Protein AF-A0A077ZIH0-F1 (afdb_monomer_lite)

Radius of gyration: 33.51 Å; chains: 1; bounding box: 93×61×84 Å

pLDDT: mean 81.18, std 13.49, range [38.31, 98.38]

Organism: Trichuris trichiura (NCBI:txid36087)

Foldseek 3Di:
DAAPVLVVVLPLLLQLLLQLLVQLLVVQLVVLVVVDPNLLSLLLSLLLLHDPLLLVLSLVVLVVCVVVVHDSPDDDSVLSSCLSLVLLLVLLVVLLVVLLVLLLVLLQVLLVCVVVVVDDQPVVVVCLQPPPPAAAPDPPVLSDLVNLVVVLVVLLVVLVVVCVVVVVLFPSVNSSVVVVNVCCVNSNAGRVSNVVRVCNVVVQVVVVVVSNVSVVVDDVVSCVVCVVSSVVSSVSSLVSLLVSQQVSSVVSPHDSSLSSSLSSLSSDAPPSLVVSNLVSLVVNDPDPSSSSSSCVVRSSSSNVSNVSSNRSSSNLSVVQQQKKKKFWDAKDFLLVQKDWPPDDDPDLETEIETDIDIDRGHPVVVVVLVVDPQIDIDGDDDVPPVVPVQVVLLQQLLQVQLLQLLLCVLCVVVVNNVQKDFQAKAWSDFDCVQDPPVVDDHGWGFQDKQPHGHDQCVQVCVVVSLQPAWIWTFTQDPNDTDIDTRGHTDGDDDGTHIHTDIDGPIDMGGHPVPDTGQFCNLSNSVSSNCRVNVDDLQNSFYEYETFHADNVQFTHADPSLLNRLVNCQVVVGQEYEFEDDPDDDPPPDGSQVVSVVSCVVVVGNRHRDYGGGSVSVSVVSNVVD

Sequence (625 aa):
MMSFKDLKLQWKTFVVGSLTVVLMTVILIFIGELIFDRNIAVAGTASITGGTLSILMVQEKVNEIQNAGGDLGILSSYLLAVFPLLILNLKNLVGFLFTANILKKEALRVKKQYRDGELTFFEQEVAENTTEAKESILPDFLRTPYGTLFLLGLTMYVSRFLSQLTNGTVNAFVIALLLGIILRHFRILKPNALSSTDSFGLLMISIMVIAFGPLADIVPADLLHLIGPIAFYLAAGLGIIFIASFLIGKKVGYSGSLSIAVGMTTLFGFPGTMVLTKEAAAAVGETEEEIAVIEQNILPIMVTAGFSTITITSVITGGIPDLYITKPGPVADAMEMVSVADHTSKSDSEILVTTVKREQGTVFKLIRALIHPYQNLTKESQNYEAVKQDSRDVQRAFMANSKQTAVMEAHRLAEKEKELDFVGVRVMNINRDVQNLNSLRINDVILSINGEAVTPSALALLPQKLRAARTELVVAREGNKQELSIPRITRSGYLLNGVLAVTANESISINSKGFGGPSAGAMLTLSVYQQITGQDLLNGRTVAGTGTIETNGSVGLVGGIPQKVYAAHNSQADIFFAPYLGNEEGTFSTNYFEARKVAEDIQTEMKIVPVGDMADIIEYLELNG

InterPro domains:
  IPR008269 Peptidase S16, Lon proteolytic domain [PF05362] (517-620)
  IPR014721 Small ribosomal subunit protein uS5 domain 2-type fold, subgroup [G3DSA:3.30.230.10] (494-624)
  IPR020568 Ribosomal protein uS5 domain 2-type superfamily [SSF54211] (505-621)
  IPR027065 Lon protease [PTHR10046] (516-621)
  IPR036034 PDZ superfamily [G3DSA:2.30.42.10] (386-487)
  IPR049576 Histidine decarboxylase HDC-like [cd21416] (1-320)

Structure (mmCIF, N/CA/C/O backbone):
data_AF-A0A077ZIH0-F1
#
_entry.id   AF-A0A077ZIH0-F1
#
loop_
_atom_site.group_PDB
_atom_site.id
_atom_site.type_symbol
_atom_site.label_atom_id
_atom_site.label_alt_id
_atom_site.label_comp_id
_atom_site.label_asym_id
_atom_site.label_entity_id
_atom_site.label_seq_id
_atom_site.pdbx_PDB_ins_code
_atom_site.Cartn_x
_atom_site.Cartn_y
_atom_site.Cartn_z
_atom_site.occupancy
_atom_site.B_iso_or_equiv
_atom_site.auth_seq_id
_atom_site.auth_comp_id
_atom_site.auth_asym_id
_atom_site.auth_atom_id
_atom_site.pdbx_PDB_model_num
ATOM 1 N N . MET A 1 1 ? -33.458 5.859 8.689 1.00 57.34 1 MET A N 1
ATOM 2 C CA . MET A 1 1 ? -32.318 6.652 8.156 1.00 57.34 1 MET A CA 1
ATOM 3 C C . MET A 1 1 ? -32.008 7.753 9.141 1.00 57.34 1 MET A C 1
ATOM 5 O O . MET A 1 1 ? -32.956 8.342 9.628 1.00 57.34 1 MET A O 1
ATOM 9 N N . MET A 1 2 ? -30.738 8.028 9.422 1.00 65.56 2 MET A N 1
ATOM 10 C CA . MET A 1 2 ? -30.278 9.043 10.379 1.00 65.56 2 MET A CA 1
ATOM 11 C C . MET A 1 2 ? -30.493 10.477 9.853 1.00 65.56 2 MET A C 1
ATOM 13 O O . MET A 1 2 ? -30.485 10.689 8.643 1.00 65.56 2 MET A O 1
ATOM 17 N N . SER A 1 3 ? -30.747 11.453 10.726 1.00 68.75 3 SER A N 1
ATOM 18 C CA . SER A 1 3 ? -30.860 12.875 10.370 1.00 68.75 3 SER A CA 1
ATOM 19 C C . SER A 1 3 ? -29.504 13.577 10.501 1.00 68.75 3 SER A C 1
ATOM 21 O O . SER A 1 3 ? -28.587 13.067 11.141 1.00 68.75 3 SER A O 1
ATOM 23 N N . PHE A 1 4 ? -29.360 14.788 9.951 1.00 69.62 4 PHE A N 1
ATOM 24 C CA . PHE A 1 4 ? -28.166 15.605 10.214 1.00 69.62 4 PHE A CA 1
ATOM 25 C C . PHE A 1 4 ? -28.004 15.965 11.697 1.00 69.62 4 PHE A C 1
ATOM 27 O O . PHE A 1 4 ? -26.874 16.120 12.158 1.00 69.62 4 PHE A O 1
ATOM 34 N N . LYS A 1 5 ? -29.107 16.112 12.444 1.00 70.44 5 LYS A N 1
ATOM 35 C CA . LYS A 1 5 ? -29.046 16.352 13.891 1.00 70.44 5 LYS A CA 1
ATOM 36 C C . LYS A 1 5 ? -28.514 15.111 14.602 1.00 70.44 5 LYS A C 1
ATOM 38 O O . LYS A 1 5 ? -27.588 15.232 15.393 1.00 70.44 5 LYS A O 1
ATOM 43 N N . ASP A 1 6 ? -29.016 13.937 14.235 1.00 69.25 6 ASP A N 1
ATOM 44 C CA . ASP A 1 6 ? -28.592 12.652 14.791 1.00 69.25 6 ASP A CA 1
ATOM 45 C C . ASP A 1 6 ? -27.106 12.415 14.482 1.00 69.25 6 ASP A C 1
ATOM 47 O O . ASP A 1 6 ? -26.340 12.065 15.373 1.00 69.25 6 ASP A O 1
ATOM 51 N N . LEU A 1 7 ? -26.656 12.666 13.244 1.00 71.38 7 LEU A N 1
ATOM 52 C CA . LEU A 1 7 ? -25.243 12.528 12.870 1.00 71.38 7 LEU A CA 1
ATOM 53 C C . LEU A 1 7 ? -24.356 13.452 13.714 1.00 71.38 7 LEU A C 1
ATOM 55 O O . LEU A 1 7 ? -23.315 13.028 14.214 1.00 71.38 7 LEU A O 1
ATOM 59 N N . LYS A 1 8 ? -24.790 14.705 13.914 1.00 74.94 8 LYS A N 1
ATOM 60 C CA . LYS A 1 8 ? -24.107 15.646 14.808 1.00 74.94 8 LYS A CA 1
ATOM 61 C C . LYS A 1 8 ? -24.119 15.176 16.256 1.00 74.94 8 LYS A C 1
ATOM 63 O O . LYS A 1 8 ? -23.157 15.460 16.946 1.00 74.94 8 LYS A O 1
ATOM 68 N N . LEU A 1 9 ? -25.151 14.478 16.724 1.00 76.00 9 LEU A N 1
ATOM 69 C CA . LEU A 1 9 ? -25.209 13.912 18.077 1.00 76.00 9 LEU A CA 1
ATOM 70 C C . LEU A 1 9 ? -24.259 12.713 18.235 1.00 76.00 9 LEU A C 1
ATOM 72 O O . LEU A 1 9 ? -23.635 12.559 19.284 1.00 76.00 9 LEU A O 1
ATOM 76 N N . GLN A 1 10 ? -24.075 11.915 17.179 1.00 83.81 10 GLN A N 1
ATOM 77 C CA . GLN A 1 10 ? -23.244 10.705 17.200 1.00 83.81 10 GLN A CA 1
ATOM 78 C C . GLN A 1 10 ? -21.768 10.927 16.825 1.00 83.81 10 GLN A C 1
ATOM 80 O O . GLN A 1 10 ? -21.027 9.964 16.609 1.00 83.81 10 GLN A O 1
ATOM 85 N N . TRP A 1 11 ? -21.284 12.175 16.808 1.00 85.44 11 TRP A N 1
ATOM 86 C CA . TRP A 1 11 ? -19.855 12.456 16.599 1.00 85.44 11 TRP A CA 1
ATOM 87 C C . TRP A 1 11 ? -18.972 11.709 17.611 1.00 85.44 11 TRP A C 1
ATOM 89 O O . TRP A 1 11 ? -17.924 11.175 17.251 1.00 85.44 11 TRP A O 1
ATOM 99 N N . LYS A 1 12 ? -19.432 11.604 18.867 1.00 89.75 12 LYS A N 1
ATOM 100 C CA . LYS A 1 12 ? -18.754 10.860 19.938 1.00 89.75 12 LYS A CA 1
ATOM 101 C C . LYS A 1 12 ? -18.599 9.389 19.573 1.00 89.75 12 LYS A C 1
ATOM 103 O O . LYS A 1 12 ? -17.518 8.833 19.737 1.00 89.75 12 LYS A O 1
ATOM 108 N N . THR A 1 13 ? -19.651 8.774 19.035 1.00 90.62 13 THR A N 1
ATOM 109 C CA . THR A 1 13 ? -19.621 7.383 18.574 1.00 90.62 13 THR A CA 1
ATOM 110 C C . THR A 1 13 ? -18.594 7.190 17.476 1.00 90.62 13 THR A C 1
ATOM 112 O O . THR A 1 13 ? -17.814 6.242 17.533 1.00 90.62 13 THR A O 1
ATOM 115 N N . PHE A 1 14 ? -18.560 8.111 16.509 1.00 86.19 14 PHE A N 1
ATOM 116 C CA . PHE A 1 14 ? -17.608 8.053 15.407 1.00 86.19 14 PHE A CA 1
ATOM 117 C C . PHE A 1 14 ? -16.162 8.132 15.910 1.00 86.19 14 PHE A C 1
ATOM 119 O O . PHE A 1 14 ? -15.304 7.378 15.455 1.00 86.19 14 PHE A O 1
ATOM 126 N N . VAL A 1 15 ? -15.893 8.996 16.894 1.00 87.75 15 VAL A N 1
ATOM 127 C CA . VAL A 1 15 ? -14.576 9.111 17.535 1.00 87.75 15 VAL A CA 1
ATOM 128 C C . VAL A 1 15 ? -14.201 7.825 18.272 1.00 87.75 15 VAL A C 1
ATOM 130 O O . VAL A 1 15 ? -13.100 7.317 18.072 1.00 87.75 15 VAL A O 1
ATOM 133 N N . VAL A 1 16 ? -15.103 7.270 19.089 1.00 91.81 16 VAL A N 1
ATOM 134 C CA . VAL A 1 16 ? -14.841 6.034 19.847 1.00 91.81 16 VAL A CA 1
ATOM 135 C C . VAL A 1 16 ? -14.573 4.865 18.904 1.00 91.81 16 VAL A C 1
ATOM 137 O O . VAL A 1 16 ? -13.555 4.192 19.058 1.00 91.81 16 VAL A O 1
ATOM 140 N N . GLY A 1 17 ? -15.440 4.647 17.911 1.00 89.50 17 GLY A N 1
ATOM 141 C CA . GLY A 1 17 ? -15.281 3.580 16.924 1.00 89.50 17 GLY A CA 1
ATOM 142 C C . GLY A 1 17 ? -13.983 3.730 16.132 1.00 89.50 17 GLY A C 1
ATOM 143 O O . GLY A 1 17 ? -13.158 2.818 16.118 1.00 89.50 17 GLY A O 1
ATOM 144 N N . SER A 1 18 ? -13.748 4.910 15.553 1.00 86.50 18 SER A N 1
ATOM 145 C CA . SER A 1 18 ? -12.585 5.146 14.689 1.00 86.50 18 SER A CA 1
ATOM 146 C C . SER A 1 18 ? -11.255 5.021 15.431 1.00 86.50 18 SER A C 1
ATOM 148 O O . SER A 1 18 ? -10.355 4.321 14.970 1.00 86.50 18 SER A O 1
ATOM 150 N N . LEU A 1 19 ? -11.124 5.657 16.601 1.00 89.81 19 LEU A N 1
ATOM 151 C CA . LEU A 1 19 ? -9.888 5.591 17.387 1.00 89.81 19 LEU A CA 1
ATOM 152 C C . LEU A 1 19 ? -9.625 4.185 17.929 1.00 89.81 19 LEU A C 1
ATOM 154 O O . LEU A 1 19 ? -8.468 3.773 17.985 1.00 89.81 19 LEU A O 1
ATOM 158 N N . THR A 1 20 ? -10.674 3.436 18.287 1.00 92.56 20 THR A N 1
ATOM 159 C CA . THR A 1 20 ? -10.525 2.039 18.722 1.00 92.56 20 THR A CA 1
ATOM 160 C C . THR A 1 20 ? -9.910 1.196 17.610 1.00 92.56 20 THR A C 1
ATOM 162 O O . THR A 1 20 ? -8.938 0.493 17.868 1.00 92.56 20 THR A O 1
ATOM 165 N N . VAL A 1 21 ? -10.406 1.303 16.371 1.00 88.69 21 VAL A N 1
ATOM 166 C CA . VAL A 1 21 ? -9.850 0.545 15.236 1.00 88.69 21 VAL A CA 1
ATOM 167 C C . VAL A 1 21 ? -8.406 0.948 14.947 1.00 88.69 21 VAL A C 1
ATOM 169 O O . VAL A 1 21 ? -7.565 0.075 14.741 1.00 88.69 21 VAL A O 1
ATOM 172 N N . VAL A 1 22 ? -8.090 2.247 14.958 1.00 86.81 22 VAL A N 1
ATOM 173 C CA . VAL A 1 22 ? -6.722 2.735 14.711 1.00 86.81 22 VAL A CA 1
ATOM 174 C C . VAL A 1 22 ? -5.754 2.196 15.766 1.00 86.81 22 VAL A C 1
ATOM 176 O O . VAL A 1 22 ? -4.738 1.598 15.410 1.00 86.81 22 VAL A O 1
ATOM 179 N N . LEU A 1 23 ? -6.080 2.343 17.055 1.00 90.38 23 LEU A N 1
ATOM 180 C CA . LEU A 1 23 ? -5.247 1.828 18.147 1.00 90.38 23 LEU A CA 1
ATOM 181 C C . LEU A 1 23 ? -5.113 0.308 18.079 1.00 90.38 23 LEU A C 1
ATOM 183 O O . LEU A 1 23 ? -4.008 -0.214 18.204 1.00 90.38 23 LEU A O 1
ATOM 187 N N . MET A 1 24 ? -6.218 -0.396 17.833 1.00 90.12 24 MET A N 1
ATOM 188 C CA . MET A 1 24 ? -6.215 -1.846 17.689 1.00 90.12 24 MET A CA 1
ATOM 189 C C . MET A 1 24 ? -5.313 -2.296 16.542 1.00 90.12 24 MET A C 1
ATOM 191 O O . MET A 1 24 ? -4.525 -3.213 16.733 1.00 90.12 24 MET A O 1
ATOM 195 N N . THR A 1 25 ? -5.372 -1.626 15.389 1.00 86.12 25 THR A N 1
ATOM 196 C CA . THR A 1 25 ? -4.518 -1.933 14.233 1.00 86.12 25 THR A CA 1
ATOM 197 C C . THR A 1 25 ? -3.040 -1.788 14.590 1.00 86.12 25 THR A C 1
ATOM 199 O O . THR A 1 25 ? -2.253 -2.696 14.342 1.00 86.12 25 THR A O 1
ATOM 202 N N . VAL A 1 26 ? -2.657 -0.661 15.196 1.00 85.38 26 VAL A N 1
ATOM 203 C CA . VAL A 1 26 ? -1.254 -0.379 15.537 1.00 85.38 26 VAL A CA 1
ATOM 204 C C . VAL A 1 26 ? -0.725 -1.380 16.566 1.00 85.38 26 VAL A C 1
ATOM 206 O O . VAL A 1 26 ? 0.361 -1.929 16.388 1.00 85.38 26 VAL A O 1
ATOM 209 N N . ILE A 1 27 ? -1.499 -1.647 17.620 1.00 90.56 27 ILE A N 1
ATOM 210 C CA . ILE A 1 27 ? -1.091 -2.553 18.698 1.00 90.56 27 ILE A CA 1
ATOM 211 C C . ILE A 1 27 ? -1.039 -4.005 18.199 1.00 90.56 27 ILE A C 1
ATOM 213 O O . ILE A 1 27 ? -0.075 -4.705 18.496 1.00 90.56 27 ILE A O 1
ATOM 217 N N . LEU A 1 28 ? -2.029 -4.462 17.423 1.00 88.38 28 LEU A N 1
ATOM 218 C CA . LEU A 1 28 ? -2.051 -5.836 16.906 1.00 88.38 28 LEU A CA 1
ATOM 219 C C . LEU A 1 28 ? -0.916 -6.122 15.926 1.00 88.38 28 LEU A C 1
ATOM 221 O O . LEU A 1 28 ? -0.350 -7.209 16.000 1.00 88.38 28 LEU A O 1
ATOM 225 N N . ILE A 1 29 ? -0.551 -5.169 15.058 1.00 83.50 29 ILE A N 1
ATOM 226 C CA . ILE A 1 29 ? 0.614 -5.340 14.177 1.00 83.50 29 ILE A CA 1
ATOM 227 C C . ILE A 1 29 ? 1.872 -5.504 15.029 1.00 83.50 29 ILE A C 1
ATOM 229 O O . ILE A 1 29 ? 2.617 -6.455 14.827 1.00 83.50 29 ILE A O 1
ATOM 233 N N . PHE A 1 30 ? 2.076 -4.627 16.017 1.00 84.44 30 PHE A N 1
ATOM 234 C CA . PHE A 1 30 ? 3.276 -4.650 16.853 1.00 84.44 30 PHE A CA 1
ATOM 235 C C . PHE A 1 30 ? 3.411 -5.943 17.671 1.00 84.44 30 PHE A C 1
ATOM 237 O O . PHE A 1 30 ? 4.462 -6.577 17.659 1.00 84.44 30 PHE A O 1
ATOM 244 N N . ILE A 1 31 ? 2.348 -6.361 18.367 1.00 88.88 31 ILE A N 1
ATOM 245 C CA . ILE A 1 31 ? 2.371 -7.608 19.150 1.00 88.88 31 ILE A CA 1
ATOM 246 C C . ILE A 1 31 ? 2.444 -8.822 18.209 1.00 88.88 31 ILE A C 1
ATOM 248 O O . ILE A 1 31 ? 3.120 -9.801 18.515 1.00 88.88 31 ILE A O 1
ATOM 252 N N . GLY A 1 32 ? 1.783 -8.749 17.053 1.00 84.50 32 GLY A N 1
ATOM 253 C CA . GLY A 1 32 ? 1.814 -9.780 16.023 1.00 84.50 32 GLY A CA 1
ATOM 254 C C . GLY A 1 32 ? 3.216 -10.038 15.482 1.00 84.50 32 GLY A C 1
ATOM 255 O O . GLY A 1 32 ? 3.641 -11.186 15.467 1.00 84.50 32 GLY A O 1
ATOM 256 N N . GLU A 1 33 ? 3.949 -8.988 15.101 1.00 81.19 33 GLU A N 1
ATOM 257 C CA . GLU A 1 33 ? 5.329 -9.083 14.592 1.00 81.19 33 GLU A CA 1
ATOM 258 C C . GLU A 1 33 ? 6.330 -9.562 15.659 1.00 81.19 33 GLU A C 1
ATOM 260 O O . GLU A 1 33 ? 7.397 -10.067 15.318 1.00 81.19 33 GLU A O 1
ATOM 265 N N . LEU A 1 34 ? 6.001 -9.436 16.952 1.00 85.25 34 LEU A N 1
ATOM 266 C CA . LEU A 1 34 ? 6.830 -9.961 18.042 1.00 85.25 34 LEU A CA 1
ATOM 267 C C . LEU A 1 34 ? 6.726 -11.491 18.180 1.00 85.25 34 LEU A C 1
ATOM 269 O O . LEU A 1 34 ? 7.640 -12.123 18.706 1.00 85.25 34 LEU A O 1
ATOM 273 N N . ILE A 1 35 ? 5.605 -12.080 17.753 1.00 88.06 35 ILE A N 1
ATOM 274 C CA . ILE A 1 35 ? 5.278 -13.500 17.970 1.00 88.06 35 ILE A CA 1
ATOM 275 C C . ILE A 1 35 ? 5.315 -14.296 16.660 1.00 88.06 35 ILE A C 1
ATOM 277 O O . ILE A 1 35 ? 5.701 -15.464 16.660 1.00 88.06 35 ILE A O 1
ATOM 281 N N . PHE A 1 36 ? 4.917 -13.679 15.548 1.00 86.19 36 PHE A N 1
ATOM 282 C CA . PHE A 1 36 ? 4.783 -14.309 14.239 1.00 86.19 36 PHE A CA 1
ATOM 283 C C . PHE A 1 36 ? 5.611 -13.591 13.177 1.00 86.19 36 PHE A C 1
ATOM 285 O O . PHE A 1 36 ? 5.986 -12.430 13.326 1.00 86.19 36 PHE A O 1
ATOM 292 N N . ASP A 1 37 ? 5.832 -14.283 12.056 1.00 79.88 37 ASP A N 1
ATOM 293 C CA . ASP A 1 37 ? 6.363 -13.650 10.853 1.00 79.88 37 ASP A CA 1
ATOM 294 C C . ASP A 1 37 ? 5.479 -12.472 10.414 1.00 79.88 37 ASP A C 1
ATOM 296 O O . ASP A 1 37 ? 4.253 -12.477 10.577 1.00 79.88 37 ASP A O 1
ATOM 300 N N . ARG A 1 38 ? 6.114 -11.474 9.800 1.00 75.31 38 ARG A N 1
ATOM 301 C CA . ARG A 1 38 ? 5.471 -10.246 9.346 1.00 75.31 38 ARG A CA 1
ATOM 302 C C . ARG A 1 38 ? 4.251 -10.493 8.460 1.00 75.31 38 ARG A C 1
ATOM 304 O O . ARG A 1 38 ? 3.263 -9.769 8.583 1.00 75.31 38 ARG A O 1
ATOM 311 N N . ASN A 1 39 ? 4.288 -11.491 7.580 1.00 75.44 39 ASN A N 1
ATOM 312 C CA . ASN A 1 39 ? 3.172 -11.777 6.684 1.00 75.44 39 ASN A CA 1
ATOM 313 C C . ASN A 1 39 ? 1.944 -12.242 7.471 1.00 75.44 39 ASN A C 1
ATOM 315 O O . ASN A 1 39 ? 0.842 -11.740 7.248 1.00 75.44 39 ASN A O 1
ATOM 319 N N . ILE A 1 40 ? 2.144 -13.129 8.449 1.00 82.38 40 ILE A N 1
ATOM 320 C CA . ILE A 1 40 ? 1.095 -13.566 9.381 1.00 82.38 40 ILE A CA 1
ATOM 321 C C . ILE A 1 40 ? 0.628 -12.377 10.220 1.00 82.38 40 ILE A C 1
ATOM 323 O O . ILE A 1 40 ? -0.573 -12.212 10.432 1.00 82.38 40 ILE A O 1
ATOM 327 N N . ALA A 1 41 ? 1.558 -11.522 10.654 1.00 81.44 41 ALA A N 1
ATOM 328 C CA . ALA A 1 41 ? 1.248 -10.388 11.506 1.00 81.44 41 ALA A CA 1
ATOM 329 C C . ALA A 1 41 ? 0.299 -9.382 10.846 1.00 81.44 41 ALA A C 1
ATOM 331 O O . ALA A 1 41 ? -0.708 -8.959 11.430 1.00 81.44 41 ALA A O 1
ATOM 332 N N . VAL A 1 42 ? 0.605 -9.043 9.595 1.00 76.56 42 VAL A N 1
ATOM 333 C CA . VAL A 1 42 ? -0.213 -8.169 8.757 1.00 76.56 42 VAL A CA 1
ATOM 334 C C . VAL A 1 42 ? -1.536 -8.847 8.415 1.00 76.56 42 VAL A C 1
ATOM 336 O O . VAL A 1 42 ? -2.585 -8.237 8.612 1.00 76.56 42 VAL A O 1
ATOM 339 N N . ALA A 1 43 ? -1.502 -10.107 7.971 1.00 79.62 43 ALA A N 1
ATOM 340 C CA . ALA A 1 43 ? -2.689 -10.874 7.608 1.00 79.62 43 ALA A CA 1
ATOM 341 C C . ALA A 1 43 ? -3.675 -10.987 8.783 1.00 79.62 43 ALA A C 1
ATOM 343 O O . ALA A 1 43 ? -4.841 -10.614 8.659 1.00 79.62 43 ALA A O 1
ATOM 344 N N . GLY A 1 44 ? -3.204 -11.413 9.955 1.00 85.56 44 GLY A N 1
ATOM 345 C CA . GLY A 1 44 ? -4.022 -11.573 11.156 1.00 85.56 44 GLY A CA 1
ATOM 346 C C . GLY A 1 44 ? -4.600 -10.248 11.647 1.00 85.56 44 GLY A C 1
ATOM 347 O O . GLY A 1 44 ? -5.796 -10.160 11.934 1.00 85.56 44 GLY A O 1
ATOM 348 N N . THR A 1 45 ? -3.797 -9.179 11.651 1.00 84.75 45 THR A N 1
ATOM 349 C CA . THR A 1 45 ? -4.291 -7.850 12.042 1.00 84.75 45 THR A CA 1
ATOM 350 C C . THR A 1 45 ? -5.346 -7.336 11.071 1.00 84.75 45 THR A C 1
ATOM 352 O O . THR A 1 45 ? -6.421 -6.921 11.508 1.00 84.75 45 THR A O 1
ATOM 355 N N . ALA A 1 46 ? -5.074 -7.424 9.766 1.00 79.38 46 ALA A N 1
ATOM 356 C CA . ALA A 1 46 ? -6.014 -7.053 8.716 1.00 79.38 46 ALA A CA 1
ATOM 357 C C . ALA A 1 46 ? -7.309 -7.863 8.797 1.00 79.38 46 ALA A C 1
ATOM 359 O O . ALA A 1 46 ? -8.344 -7.385 8.370 1.00 79.38 46 ALA A O 1
ATOM 360 N N . SER A 1 47 ? -7.295 -9.057 9.380 1.00 82.06 47 SER A N 1
ATOM 361 C CA . SER A 1 47 ? -8.499 -9.876 9.529 1.00 82.06 47 SER A CA 1
ATOM 362 C C . SER A 1 47 ? -9.381 -9.423 10.682 1.00 82.06 47 SER A C 1
ATOM 364 O O . SER A 1 47 ? -10.607 -9.463 10.582 1.00 82.06 47 SER A O 1
ATOM 366 N N . ILE A 1 48 ? -8.774 -8.968 11.781 1.00 86.94 48 ILE A N 1
ATOM 367 C CA . ILE A 1 48 ? -9.500 -8.458 12.949 1.00 86.94 48 ILE A CA 1
ATOM 368 C C . ILE A 1 48 ? -10.044 -7.056 12.676 1.00 86.94 48 ILE A C 1
ATOM 370 O O . ILE A 1 48 ? -11.220 -6.801 12.938 1.00 86.94 48 ILE A O 1
ATOM 374 N N . THR A 1 49 ? -9.225 -6.168 12.113 1.00 79.81 49 THR A N 1
ATOM 375 C CA . THR A 1 49 ? -9.632 -4.796 11.783 1.00 79.81 49 THR A CA 1
ATOM 376 C C . THR A 1 49 ? -10.524 -4.779 10.544 1.00 79.81 49 THR A C 1
ATOM 378 O O . THR A 1 49 ? -11.550 -4.116 10.555 1.00 79.81 49 THR A O 1
ATOM 381 N N . GLY A 1 50 ? -10.159 -5.562 9.524 1.00 73.88 50 GLY A N 1
ATOM 382 C CA . GLY A 1 50 ? -10.678 -5.585 8.155 1.00 73.88 50 GLY A CA 1
ATOM 383 C C . GLY A 1 50 ? -12.073 -6.127 7.919 1.00 73.88 50 GLY A C 1
ATOM 384 O O . GLY A 1 50 ? -12.661 -6.834 8.736 1.00 73.88 50 GLY A O 1
ATOM 385 N N . GLY A 1 51 ? -12.555 -5.858 6.708 1.00 71.62 51 GLY A N 1
ATOM 386 C CA . GLY A 1 51 ? -13.633 -6.621 6.079 1.00 71.62 51 GLY A CA 1
ATOM 387 C C . GLY A 1 51 ? -13.106 -7.466 4.917 1.00 71.62 51 GLY A C 1
ATOM 388 O O . GLY A 1 51 ? -11.904 -7.668 4.767 1.00 71.62 51 GLY A O 1
ATOM 389 N N . THR A 1 52 ? -14.007 -7.894 4.034 1.00 66.62 52 THR A N 1
ATOM 390 C CA . THR A 1 52 ? -13.680 -8.701 2.844 1.00 66.62 52 THR A CA 1
ATOM 391 C C . THR A 1 52 ? -12.628 -8.052 1.936 1.00 66.62 52 THR A C 1
ATOM 393 O O . THR A 1 52 ? -11.767 -8.749 1.412 1.00 66.62 52 THR A O 1
ATOM 396 N N . LEU A 1 53 ? -12.646 -6.720 1.787 1.00 62.91 53 LEU A N 1
ATOM 397 C CA . LEU A 1 53 ? -11.641 -5.998 0.990 1.00 62.91 53 LEU A CA 1
ATOM 398 C C . LEU A 1 53 ? -10.225 -6.185 1.541 1.00 62.91 53 LEU A C 1
ATOM 400 O O . LEU A 1 53 ? -9.294 -6.401 0.778 1.00 62.91 53 LEU A O 1
ATOM 404 N N . SER A 1 54 ? -10.068 -6.158 2.863 1.00 66.81 54 SER A N 1
ATOM 405 C CA . SER A 1 54 ? -8.770 -6.342 3.512 1.00 66.81 54 SER A CA 1
ATOM 406 C C . SER A 1 54 ? -8.186 -7.723 3.266 1.00 66.81 54 SER A C 1
ATOM 408 O O . SER A 1 54 ? -6.982 -7.862 3.084 1.00 66.81 54 SER A O 1
ATOM 410 N N . ILE A 1 55 ? -9.052 -8.728 3.200 1.00 68.81 55 ILE A N 1
ATOM 411 C CA . ILE A 1 55 ? -8.665 -10.104 2.898 1.00 68.81 55 ILE A CA 1
ATOM 412 C C . ILE A 1 55 ? -8.234 -10.227 1.448 1.00 68.81 55 ILE A C 1
ATOM 414 O O . ILE A 1 55 ? -7.181 -10.799 1.193 1.00 68.81 55 ILE A O 1
ATOM 418 N N . LEU A 1 56 ? -9.004 -9.652 0.520 1.00 66.69 56 LEU A N 1
ATOM 419 C CA . LEU A 1 56 ? -8.661 -9.676 -0.898 1.00 66.69 56 LEU A CA 1
ATOM 420 C C . LEU A 1 56 ? -7.279 -9.058 -1.135 1.00 66.69 56 LEU A C 1
ATOM 422 O O . LEU A 1 56 ? -6.456 -9.661 -1.809 1.00 66.69 56 LEU A O 1
ATOM 426 N N . MET A 1 57 ? -6.981 -7.927 -0.490 1.00 64.19 57 MET A N 1
ATOM 427 C CA . MET A 1 57 ? -5.669 -7.280 -0.598 1.00 64.19 57 MET A CA 1
ATOM 428 C C . MET A 1 57 ? -4.534 -8.142 -0.031 1.00 64.19 57 MET A C 1
ATOM 430 O O . MET A 1 57 ? -3.447 -8.195 -0.603 1.00 64.19 57 MET A O 1
ATOM 434 N N . VAL A 1 58 ? -4.765 -8.845 1.084 1.00 70.88 58 VAL A N 1
ATOM 435 C CA . VAL A 1 58 ? -3.781 -9.801 1.619 1.00 70.88 58 VAL A CA 1
ATOM 436 C C . VAL A 1 58 ? -3.589 -10.972 0.652 1.00 70.88 58 VAL A C 1
ATOM 438 O O . VAL A 1 58 ? -2.454 -11.355 0.390 1.00 70.88 58 VAL A O 1
ATOM 441 N N . GLN A 1 59 ? -4.665 -11.512 0.080 1.00 70.44 59 GLN A N 1
ATOM 442 C CA . GLN A 1 59 ? -4.615 -12.624 -0.874 1.00 70.44 59 GLN A CA 1
ATOM 443 C C . GLN A 1 59 ? -3.905 -12.242 -2.177 1.00 70.44 59 GLN A C 1
ATOM 445 O O . GLN A 1 59 ? -3.041 -12.984 -2.642 1.00 70.44 59 GLN A O 1
ATOM 450 N N . GLU A 1 60 ? -4.208 -11.071 -2.736 1.00 67.31 60 GLU A N 1
ATOM 451 C CA . GLU A 1 60 ? -3.486 -10.493 -3.873 1.00 67.31 60 GLU A CA 1
ATOM 452 C C . GLU A 1 60 ? -1.995 -10.382 -3.550 1.00 67.31 60 GLU A C 1
ATOM 454 O O . GLU A 1 60 ? -1.158 -10.834 -4.332 1.00 67.31 60 GLU A O 1
ATOM 459 N N . LYS A 1 61 ? -1.651 -9.897 -2.349 1.00 64.19 61 LYS A N 1
ATOM 460 C CA . LYS A 1 61 ? -0.252 -9.757 -1.949 1.00 64.19 61 LYS A CA 1
ATOM 461 C C . LYS A 1 61 ? 0.477 -11.092 -1.790 1.00 64.19 61 LYS A C 1
ATOM 463 O O . LYS A 1 61 ? 1.644 -11.197 -2.164 1.00 64.19 61 LYS A O 1
ATOM 468 N N . VAL A 1 62 ? -0.192 -12.111 -1.257 1.00 69.00 62 VAL A N 1
ATOM 469 C CA . VAL A 1 62 ? 0.352 -13.475 -1.163 1.00 69.00 62 VAL A CA 1
ATOM 470 C C . VAL A 1 62 ? 0.623 -14.036 -2.559 1.00 69.00 62 VAL A C 1
ATOM 472 O O . VAL A 1 62 ? 1.717 -14.544 -2.812 1.00 69.00 62 VAL A O 1
ATOM 475 N N . ASN A 1 63 ? -0.328 -13.871 -3.483 1.00 68.25 63 ASN A N 1
ATOM 476 C CA . ASN A 1 63 ? -0.178 -14.299 -4.874 1.00 68.25 63 ASN A CA 1
ATOM 477 C C . ASN A 1 63 ? 0.981 -13.569 -5.578 1.00 68.25 63 ASN A C 1
ATOM 479 O O . ASN A 1 63 ? 1.748 -14.194 -6.310 1.00 68.25 63 ASN A O 1
ATOM 483 N N . GLU A 1 64 ? 1.156 -12.266 -5.338 1.00 58.66 64 GLU A N 1
ATOM 484 C CA . GLU A 1 64 ? 2.289 -11.490 -5.863 1.00 58.66 64 GLU A CA 1
ATOM 485 C C . GLU A 1 64 ? 3.642 -12.031 -5.389 1.00 58.66 64 GLU A C 1
ATOM 487 O O . GLU A 1 64 ? 4.543 -12.243 -6.203 1.00 58.66 64 GLU A O 1
ATOM 492 N N . ILE A 1 65 ? 3.799 -12.248 -4.077 1.00 59.78 65 ILE A N 1
ATOM 493 C CA . ILE A 1 65 ? 5.051 -12.751 -3.495 1.00 59.78 65 ILE A CA 1
ATOM 494 C C . ILE A 1 65 ? 5.358 -14.143 -4.058 1.00 59.78 65 ILE A C 1
ATOM 496 O O . ILE A 1 65 ? 6.497 -14.401 -4.446 1.00 59.78 65 ILE A O 1
ATOM 500 N N . GLN A 1 66 ? 4.340 -15.001 -4.192 1.00 64.00 66 GLN A N 1
ATOM 501 C CA . GLN A 1 66 ? 4.484 -16.332 -4.779 1.00 64.00 66 GLN A CA 1
ATOM 502 C C . GLN A 1 66 ? 4.955 -16.272 -6.240 1.00 64.00 66 GLN A C 1
ATOM 504 O O . GLN A 1 66 ? 5.909 -16.956 -6.608 1.00 64.00 66 GLN A O 1
ATOM 509 N N . ASN A 1 67 ? 4.330 -15.430 -7.069 1.00 63.12 67 ASN A N 1
ATOM 510 C CA . ASN A 1 67 ? 4.698 -15.281 -8.481 1.00 63.12 67 ASN A CA 1
ATOM 511 C C . ASN A 1 67 ? 6.107 -14.698 -8.666 1.00 63.12 67 ASN A C 1
ATOM 513 O O . ASN A 1 67 ? 6.782 -15.007 -9.646 1.00 63.12 67 ASN A O 1
ATOM 517 N N . ALA A 1 68 ? 6.571 -13.879 -7.719 1.00 56.47 68 ALA A N 1
ATOM 518 C CA . ALA A 1 68 ? 7.927 -13.340 -7.707 1.00 56.47 68 ALA A CA 1
ATOM 519 C C . ALA A 1 68 ? 8.985 -14.325 -7.168 1.00 56.47 68 ALA A C 1
ATOM 521 O O . ALA A 1 68 ? 10.165 -13.972 -7.131 1.00 56.47 68 ALA A O 1
ATOM 522 N N . GLY A 1 69 ? 8.589 -15.530 -6.737 1.00 54.31 69 GLY A N 1
ATOM 523 C CA . GLY A 1 69 ? 9.478 -16.499 -6.089 1.00 54.31 69 GLY A CA 1
ATOM 524 C C . GLY A 1 69 ? 9.964 -16.052 -4.705 1.00 54.31 69 GLY A C 1
ATOM 525 O O . GLY A 1 69 ? 11.027 -16.478 -4.262 1.00 54.31 69 GLY A O 1
ATOM 526 N N . GLY A 1 70 ? 9.230 -15.147 -4.053 1.00 58.66 70 GLY A N 1
ATOM 527 C CA . GLY A 1 70 ? 9.553 -14.644 -2.725 1.00 58.66 70 GLY A CA 1
ATOM 528 C C . GLY A 1 70 ? 9.202 -15.637 -1.619 1.00 58.66 70 GLY A C 1
ATOM 529 O O . GLY A 1 70 ? 8.309 -16.472 -1.765 1.00 58.66 70 GLY A O 1
ATOM 530 N N . ASP A 1 71 ? 9.902 -15.511 -0.495 1.00 62.88 71 ASP A N 1
ATOM 531 C CA . ASP A 1 71 ? 9.618 -16.283 0.710 1.00 62.88 71 ASP A CA 1
ATOM 532 C C . ASP A 1 71 ? 8.374 -15.727 1.425 1.00 62.88 71 ASP A C 1
ATOM 534 O O . ASP A 1 71 ? 8.270 -14.526 1.697 1.00 62.88 71 ASP A O 1
ATOM 538 N N . LEU A 1 72 ? 7.416 -16.610 1.703 1.00 62.34 72 LEU A N 1
ATOM 539 C CA . LEU A 1 72 ? 6.158 -16.308 2.392 1.00 62.34 72 LEU A CA 1
ATOM 540 C C . LEU A 1 72 ? 6.232 -16.621 3.895 1.00 62.34 72 LEU A C 1
ATOM 542 O O . LEU A 1 72 ? 5.284 -16.323 4.626 1.00 62.34 72 LEU A O 1
ATOM 546 N N . GLY A 1 73 ? 7.359 -17.165 4.361 1.00 66.38 73 GLY A N 1
ATOM 547 C CA . GLY A 1 73 ? 7.587 -17.544 5.745 1.00 66.38 73 GLY A CA 1
ATOM 548 C C . GLY A 1 73 ? 7.142 -18.977 6.042 1.00 66.38 73 GLY A C 1
ATOM 549 O O . GLY A 1 73 ? 7.252 -19.880 5.219 1.00 66.38 73 GLY A O 1
ATOM 550 N N . ILE A 1 74 ? 6.664 -19.199 7.269 1.00 66.75 74 ILE A N 1
ATOM 551 C CA . ILE A 1 74 ? 6.448 -20.546 7.829 1.00 66.75 74 ILE A CA 1
ATOM 552 C C . ILE A 1 74 ? 5.174 -21.214 7.284 1.00 66.75 74 ILE A C 1
ATOM 554 O O . ILE A 1 74 ? 5.101 -22.440 7.191 1.00 66.75 74 ILE A O 1
ATOM 558 N N . LEU A 1 75 ? 4.149 -20.424 6.952 1.00 70.81 75 LEU A N 1
ATOM 559 C CA . LEU A 1 75 ? 2.904 -20.950 6.394 1.00 70.81 75 LEU A CA 1
ATOM 560 C C . LEU A 1 75 ? 3.046 -21.178 4.889 1.00 70.81 75 LEU A C 1
ATOM 562 O O . LEU A 1 75 ? 3.664 -20.383 4.183 1.00 70.81 75 LEU A O 1
ATOM 566 N N . SER A 1 76 ? 2.400 -22.231 4.384 1.00 76.81 76 SER A N 1
ATOM 567 C CA . SER A 1 76 ? 2.234 -22.395 2.940 1.00 76.81 76 SER A CA 1
ATOM 568 C C . SER A 1 76 ? 1.456 -21.211 2.356 1.00 76.81 76 SER A C 1
ATOM 570 O O . SER A 1 76 ? 0.635 -20.596 3.044 1.00 76.81 76 SER A O 1
ATOM 572 N N . SER A 1 77 ? 1.675 -20.910 1.073 1.00 72.81 77 SER A N 1
ATOM 573 C CA . SER A 1 77 ? 0.976 -19.814 0.387 1.00 72.81 77 SER A CA 1
ATOM 574 C C . SER A 1 77 ? -0.544 -19.936 0.505 1.00 72.81 77 SER A C 1
ATOM 576 O O . SER A 1 77 ? -1.230 -18.963 0.813 1.00 72.81 77 SER A O 1
ATOM 578 N N . TYR A 1 78 ? -1.054 -21.161 0.364 1.00 81.25 78 TYR A N 1
ATOM 579 C CA . TYR A 1 78 ? -2.458 -21.487 0.576 1.00 81.25 78 TYR A CA 1
ATOM 580 C C . TYR A 1 78 ? -2.934 -21.136 1.995 1.00 81.25 78 TYR A C 1
ATOM 582 O O . TYR A 1 78 ? -3.904 -20.393 2.146 1.00 81.25 78 TYR A O 1
ATOM 590 N N . LEU A 1 79 ? -2.242 -21.609 3.041 1.00 83.88 79 LEU A N 1
ATOM 591 C CA . LEU A 1 79 ? -2.662 -21.356 4.423 1.00 83.88 79 LEU A CA 1
ATOM 592 C C . LEU A 1 79 ? -2.606 -19.869 4.774 1.00 83.88 79 LEU A C 1
ATOM 594 O O . LEU A 1 79 ? -3.499 -19.382 5.460 1.00 83.88 79 LEU A O 1
ATOM 598 N N . LEU A 1 80 ? -1.610 -19.131 4.282 1.00 80.69 80 LEU A N 1
ATOM 599 C CA . LEU A 1 80 ? -1.520 -17.689 4.502 1.00 80.69 80 LEU A CA 1
ATOM 600 C C . LEU A 1 80 ? -2.652 -16.917 3.798 1.00 80.69 80 LEU A C 1
ATOM 602 O O . LEU A 1 80 ? -3.143 -15.932 4.345 1.00 80.69 80 LEU A O 1
ATOM 606 N N . ALA A 1 81 ? -3.102 -17.372 2.624 1.00 78.88 81 ALA A N 1
ATOM 607 C CA . ALA A 1 81 ? -4.226 -16.776 1.896 1.00 78.88 81 ALA A CA 1
ATOM 608 C C . ALA A 1 81 ? -5.596 -17.085 2.534 1.00 78.88 81 ALA A C 1
ATOM 610 O O . ALA A 1 81 ? -6.501 -16.245 2.505 1.00 78.88 81 ALA A O 1
ATOM 611 N N . VAL A 1 82 ? -5.756 -18.278 3.118 1.00 84.06 82 VAL A N 1
ATOM 612 C CA . VAL A 1 82 ? -6.994 -18.718 3.791 1.00 84.06 82 VAL A CA 1
ATOM 613 C C . VAL A 1 82 ? -7.086 -18.195 5.227 1.00 84.06 82 VAL A C 1
ATOM 615 O O . VAL A 1 82 ? -8.179 -17.911 5.718 1.00 84.06 82 VAL A O 1
ATOM 618 N N . PHE A 1 83 ? -5.953 -18.009 5.904 1.00 86.44 83 PHE A N 1
ATOM 619 C CA . PHE A 1 83 ? -5.884 -17.588 7.303 1.00 86.44 83 PHE A CA 1
ATOM 620 C C . PHE A 1 83 ? -6.743 -16.351 7.633 1.00 86.44 83 PHE A C 1
ATOM 622 O O . PHE A 1 83 ? -7.521 -16.419 8.593 1.00 86.44 83 PHE A O 1
ATOM 629 N N . PRO A 1 84 ? -6.715 -15.264 6.834 1.00 83.69 84 PRO A N 1
ATOM 630 C CA . PRO A 1 84 ? -7.578 -14.119 7.081 1.00 83.69 84 PRO A CA 1
ATOM 631 C C . PRO A 1 84 ? -9.077 -14.384 7.006 1.00 83.69 84 PRO A C 1
ATOM 633 O O . PRO A 1 84 ? -9.854 -13.823 7.783 1.00 83.69 84 PRO A O 1
ATOM 636 N N . LEU A 1 85 ? -9.483 -15.256 6.082 1.00 83.31 85 LEU A N 1
ATOM 637 C CA . LEU A 1 85 ? -10.876 -15.645 5.893 1.00 83.31 85 LEU A CA 1
ATOM 638 C C . LEU A 1 85 ? -11.406 -16.375 7.129 1.00 83.31 85 LEU A C 1
ATOM 640 O O . LEU A 1 85 ? -12.487 -16.056 7.622 1.00 83.31 85 LEU A O 1
ATOM 644 N N . LEU A 1 86 ? -10.608 -17.288 7.689 1.00 87.69 86 LEU A N 1
ATOM 645 C CA . LEU A 1 86 ? -10.980 -18.017 8.902 1.00 87.69 86 LEU A CA 1
ATOM 646 C C . LEU A 1 86 ? -11.173 -17.078 10.098 1.00 87.69 86 LEU A C 1
ATOM 648 O O . LEU A 1 86 ? -12.164 -17.201 10.820 1.00 87.69 86 LEU A O 1
ATOM 652 N N . ILE A 1 87 ? -10.269 -16.110 10.289 1.00 88.94 87 ILE A N 1
ATOM 653 C CA . ILE A 1 87 ? -10.415 -15.111 11.356 1.00 88.94 87 ILE A CA 1
ATOM 654 C C . ILE A 1 87 ? -11.669 -14.260 11.135 1.00 88.94 87 ILE A C 1
ATOM 656 O O . ILE A 1 87 ? -12.425 -14.066 12.086 1.00 88.94 87 ILE A O 1
ATOM 660 N N . LEU A 1 88 ? -11.915 -13.762 9.917 1.00 84.56 88 LEU A N 1
ATOM 661 C CA . LEU A 1 88 ? -13.101 -12.950 9.612 1.00 84.56 88 LEU A CA 1
ATOM 662 C C . LEU A 1 88 ? -14.396 -13.677 9.988 1.00 84.56 88 LEU A C 1
ATOM 664 O O . LEU A 1 88 ? -15.300 -13.085 10.576 1.00 84.56 88 LEU A O 1
ATOM 668 N N . ASN A 1 89 ? -14.475 -14.966 9.687 1.00 83.25 89 ASN A N 1
ATOM 669 C CA . ASN A 1 89 ? -15.673 -15.748 9.951 1.00 83.25 89 ASN A CA 1
ATOM 670 C C . ASN A 1 89 ? -15.869 -16.003 11.448 1.00 83.25 89 ASN A C 1
ATOM 672 O O . ASN A 1 89 ? -16.970 -15.842 11.980 1.00 83.25 89 ASN A O 1
ATOM 676 N N . LEU A 1 90 ? -14.789 -16.351 12.151 1.00 87.81 90 LEU A N 1
ATOM 677 C CA . LEU A 1 90 ? -14.834 -16.647 13.582 1.00 87.81 90 LEU A CA 1
ATOM 678 C C . LEU A 1 90 ? -15.015 -15.390 14.439 1.00 87.81 90 LEU A C 1
ATOM 680 O O . LEU A 1 90 ? -15.701 -15.445 15.463 1.00 87.81 90 LEU A O 1
ATOM 684 N N . LYS A 1 91 ? -14.460 -14.243 14.028 1.00 89.44 91 LYS A N 1
ATOM 685 C CA . LYS A 1 91 ? -14.581 -12.996 14.795 1.00 89.44 91 LYS A CA 1
ATOM 686 C C . LYS A 1 91 ? -16.023 -12.499 14.857 1.00 89.44 91 LYS A C 1
ATOM 688 O O . LYS A 1 91 ? -16.417 -11.990 15.902 1.00 89.44 91 LYS A O 1
ATOM 693 N N . ASN A 1 92 ? -16.812 -12.693 13.793 1.00 86.94 92 ASN A N 1
ATOM 694 C CA . ASN A 1 92 ? -18.230 -12.322 13.770 1.00 86.94 92 ASN A CA 1
ATOM 695 C C . ASN A 1 92 ? -18.990 -13.068 14.878 1.00 86.94 92 ASN A C 1
ATOM 697 O O . ASN A 1 92 ? -19.674 -12.447 15.691 1.00 86.94 92 ASN A O 1
ATOM 701 N N . LEU A 1 93 ? -18.803 -14.393 14.957 1.00 86.38 93 LEU A N 1
ATOM 702 C CA . LEU A 1 93 ? -19.429 -15.247 15.971 1.00 86.38 93 LEU A CA 1
ATOM 703 C C . LEU A 1 93 ? -19.042 -14.813 17.391 1.00 86.38 93 LEU A C 1
ATOM 705 O O . LEU A 1 93 ? -19.912 -14.612 18.238 1.00 86.38 93 LEU A O 1
ATOM 709 N N . VAL A 1 94 ? -17.742 -14.626 17.641 1.00 89.56 94 VAL A N 1
ATOM 710 C CA . VAL A 1 94 ? -17.233 -14.149 18.936 1.00 89.56 94 VAL A CA 1
ATOM 711 C C . VAL A 1 94 ? -17.834 -12.780 19.274 1.00 89.56 94 VAL A C 1
ATOM 713 O O . VAL A 1 94 ? -18.354 -12.581 20.373 1.00 89.56 94 VAL A O 1
ATOM 716 N N . GLY A 1 95 ? -17.834 -11.852 18.318 1.00 91.19 95 GLY A N 1
ATOM 717 C CA . GLY A 1 95 ? -18.388 -10.513 18.478 1.00 91.19 95 GLY A CA 1
ATOM 718 C C . GLY A 1 95 ? -19.858 -10.528 18.893 1.00 91.19 95 GLY A C 1
ATOM 719 O O . GLY A 1 95 ? -20.225 -9.818 19.834 1.00 91.19 95 GLY A O 1
ATOM 720 N N . PHE A 1 96 ? -20.682 -11.376 18.269 1.00 90.06 96 PHE A N 1
ATOM 721 C CA . PHE A 1 96 ? -22.093 -11.509 18.630 1.00 90.06 96 PHE A CA 1
ATOM 722 C C . PHE A 1 96 ? -22.282 -11.990 20.075 1.00 90.06 96 PHE A C 1
ATOM 724 O O . PHE A 1 96 ? -23.028 -11.369 20.836 1.00 90.06 96 PHE A O 1
ATOM 731 N N . LEU A 1 97 ? -21.561 -13.043 20.481 1.00 91.19 97 LEU A N 1
ATOM 732 C CA . LEU A 1 97 ? -21.683 -13.644 21.816 1.00 91.19 97 LEU A CA 1
ATOM 733 C C . LEU A 1 97 ? -21.337 -12.660 22.939 1.00 91.19 97 LEU A C 1
ATOM 735 O O . LEU A 1 97 ? -22.068 -12.541 23.928 1.00 91.19 97 LEU A O 1
ATOM 739 N N . PHE A 1 98 ? -20.227 -11.932 22.799 1.00 93.94 98 PHE A N 1
ATOM 740 C CA . PHE A 1 98 ? -19.828 -10.965 23.818 1.00 93.94 98 PHE A CA 1
ATOM 741 C C . PHE A 1 98 ? -20.737 -9.733 23.813 1.00 93.94 98 PHE A C 1
ATOM 743 O O . PHE A 1 98 ? -21.143 -9.264 24.881 1.00 93.94 98 PHE A O 1
ATOM 750 N N . THR A 1 99 ? -21.106 -9.228 22.635 1.00 96.19 99 THR A N 1
ATOM 751 C CA . THR A 1 99 ? -21.881 -7.984 22.541 1.00 96.19 99 THR A CA 1
ATOM 752 C C . THR A 1 99 ? -23.310 -8.149 23.029 1.00 96.19 99 THR A C 1
ATOM 754 O O . THR A 1 99 ? -23.806 -7.250 23.703 1.00 96.19 99 THR A O 1
ATOM 757 N N . ALA A 1 100 ? -23.943 -9.305 22.805 1.00 94.75 100 ALA A N 1
ATOM 758 C CA . ALA A 1 100 ? -25.272 -9.602 23.343 1.00 94.75 100 ALA A CA 1
ATOM 759 C C . ALA A 1 100 ? -25.334 -9.396 24.870 1.00 94.75 100 ALA A C 1
ATOM 761 O O . ALA A 1 100 ? -26.233 -8.737 25.393 1.00 94.75 100 ALA A O 1
ATOM 762 N N . ASN A 1 101 ? -24.335 -9.903 25.598 1.00 94.56 101 ASN A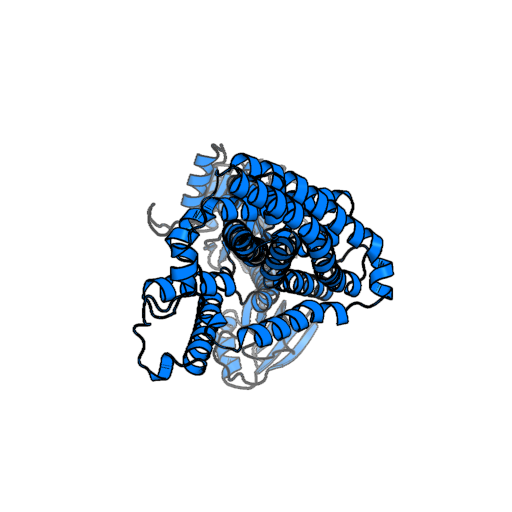 N 1
ATOM 763 C CA . ASN A 1 101 ? -24.271 -9.780 27.056 1.00 94.56 101 ASN A CA 1
ATOM 764 C C . ASN A 1 101 ? -23.963 -8.349 27.522 1.00 94.56 101 ASN A C 1
ATOM 766 O O . ASN A 1 101 ? -24.485 -7.896 28.542 1.00 94.56 101 ASN A O 1
ATOM 770 N N . ILE A 1 102 ? -23.123 -7.624 26.783 1.00 97.75 102 ILE A N 1
ATOM 771 C CA . ILE A 1 102 ? -22.770 -6.234 27.096 1.00 97.75 102 ILE A CA 1
ATOM 772 C C . ILE A 1 102 ? -23.966 -5.306 26.858 1.00 97.75 102 ILE A C 1
ATOM 774 O O . ILE A 1 102 ? -24.254 -4.454 27.699 1.00 97.75 102 ILE A O 1
ATOM 778 N N . LEU A 1 103 ? -24.700 -5.505 25.761 1.00 98.25 103 LEU A N 1
ATOM 779 C CA . LEU A 1 103 ? -25.897 -4.731 25.446 1.00 98.25 103 LEU A CA 1
ATOM 780 C C . LEU A 1 103 ? -27.021 -4.980 26.448 1.00 98.25 103 LEU A C 1
ATOM 782 O O . LEU A 1 103 ? -27.688 -4.026 26.823 1.00 98.25 103 LEU A O 1
ATOM 786 N N . LYS A 1 104 ? -27.188 -6.204 26.967 1.00 97.88 104 LYS A N 1
ATOM 787 C CA . LYS A 1 104 ? -28.126 -6.464 28.077 1.00 97.88 104 LYS A CA 1
ATOM 788 C C . LYS A 1 104 ? -27.779 -5.654 29.330 1.00 97.88 104 LYS A C 1
ATOM 790 O O . LYS A 1 104 ? -28.667 -5.090 29.963 1.00 97.88 104 LYS A O 1
ATOM 795 N N . LYS A 1 105 ? -26.489 -5.544 29.679 1.00 97.31 105 LYS A N 1
ATOM 796 C CA . LYS A 1 105 ? -26.041 -4.692 30.800 1.00 97.31 105 LYS A CA 1
ATOM 797 C C . LYS A 1 105 ? -26.335 -3.216 30.545 1.00 97.31 105 LYS A C 1
ATOM 799 O O . LYS A 1 105 ? -26.755 -2.512 31.458 1.00 97.31 105 LYS A O 1
ATOM 804 N N . GLU A 1 106 ? -26.131 -2.755 29.315 1.00 97.69 106 GLU A N 1
ATOM 805 C CA . GLU A 1 106 ? -26.439 -1.375 28.946 1.00 97.69 106 GLU A CA 1
ATOM 806 C C . GLU A 1 106 ? -27.945 -1.096 28.938 1.00 97.69 106 GLU A C 1
ATOM 808 O O . GLU A 1 106 ? -28.376 -0.079 29.473 1.00 97.69 106 GLU A O 1
ATOM 813 N N . ALA A 1 107 ? -28.752 -2.024 28.426 1.00 98.06 107 ALA A N 1
ATOM 814 C CA . ALA A 1 107 ? -30.206 -1.952 28.457 1.00 98.06 107 ALA A CA 1
ATOM 815 C C . ALA A 1 107 ? -30.734 -1.859 29.895 1.00 98.06 107 ALA A C 1
ATOM 817 O O . ALA A 1 107 ? -31.588 -1.023 30.177 1.00 98.06 107 ALA A O 1
ATOM 818 N N . LEU A 1 108 ? -30.172 -2.635 30.833 1.00 97.75 108 LEU A N 1
ATOM 819 C CA . LEU A 1 108 ? -30.516 -2.542 32.259 1.00 97.75 108 LEU A CA 1
ATOM 820 C C . LEU A 1 108 ? -30.185 -1.165 32.844 1.00 97.75 108 LEU A C 1
ATOM 822 O O . LEU A 1 108 ? -30.967 -0.623 33.624 1.00 97.75 108 LEU A O 1
ATOM 826 N N . ARG A 1 109 ? -29.043 -0.584 32.457 1.00 96.62 109 ARG A N 1
ATOM 827 C CA . ARG A 1 109 ? -28.646 0.764 32.881 1.00 96.62 109 ARG A CA 1
ATOM 828 C C . ARG A 1 109 ? -29.632 1.812 32.367 1.00 96.62 109 ARG A C 1
ATOM 830 O O . ARG A 1 109 ? -30.097 2.624 33.156 1.00 96.62 109 ARG A O 1
ATOM 837 N N . VAL A 1 110 ? -29.969 1.773 31.078 1.00 95.81 110 VAL A N 1
ATOM 838 C CA . VAL A 1 110 ? -30.912 2.714 30.450 1.00 95.81 110 VAL A CA 1
ATOM 839 C C . VAL A 1 110 ? -32.312 2.571 31.048 1.00 95.81 110 VAL A C 1
ATOM 841 O O . VAL A 1 110 ? -32.913 3.572 31.424 1.00 95.81 110 VAL A O 1
ATOM 844 N N . LYS A 1 111 ? -32.799 1.337 31.233 1.00 95.25 111 LYS A N 1
ATOM 845 C CA . LYS A 1 111 ? -34.067 1.059 31.924 1.00 95.25 111 LYS A CA 1
ATOM 846 C C . LYS A 1 111 ? -34.091 1.666 33.323 1.00 95.25 111 LYS A C 1
ATOM 848 O O . LYS A 1 111 ? -35.076 2.291 33.701 1.00 95.25 111 LYS A O 1
ATOM 853 N N . LYS A 1 112 ? -33.007 1.498 34.087 1.00 94.75 112 LYS A N 1
ATOM 854 C CA . LYS A 1 112 ? -32.890 2.091 35.421 1.00 94.75 112 LYS A CA 1
ATOM 855 C C . LYS A 1 112 ? -32.972 3.619 35.359 1.00 94.75 112 LYS A C 1
ATOM 857 O O . LYS A 1 112 ? -33.775 4.188 36.078 1.00 94.75 112 LYS A O 1
ATOM 862 N N . GLN A 1 113 ? -32.220 4.266 34.469 1.00 92.94 113 GLN A N 1
ATOM 863 C CA . GLN A 1 113 ? -32.268 5.726 34.307 1.00 92.94 113 GLN A CA 1
ATOM 864 C C . GLN A 1 113 ? -33.660 6.239 33.919 1.00 92.94 113 GLN A C 1
ATOM 866 O O . GLN A 1 113 ? -34.085 7.288 34.392 1.00 92.94 113 GLN A O 1
ATOM 871 N N . TYR A 1 114 ? -34.382 5.494 33.084 1.00 92.56 114 TYR A N 1
ATOM 872 C CA . TYR A 1 114 ? -35.763 5.813 32.737 1.00 92.56 114 TYR A CA 1
ATOM 873 C C . TYR A 1 114 ? -36.700 5.693 33.946 1.00 92.56 114 TYR A C 1
ATOM 875 O O . TYR A 1 114 ? -37.437 6.628 34.241 1.00 92.56 114 TYR A O 1
ATOM 883 N N . ARG A 1 115 ? -36.612 4.598 34.713 1.00 92.06 115 ARG A N 1
ATOM 884 C CA . ARG A 1 115 ? -37.396 4.423 35.951 1.00 92.06 115 ARG A CA 1
ATOM 885 C C . ARG A 1 115 ? -37.056 5.452 37.033 1.00 92.06 115 ARG A C 1
ATOM 887 O O . ARG A 1 115 ? -37.945 5.858 37.773 1.00 92.06 115 ARG A O 1
ATOM 894 N N . ASP A 1 116 ? -35.801 5.885 37.098 1.00 92.94 116 ASP A N 1
ATOM 895 C CA . ASP A 1 116 ? -35.326 6.927 38.014 1.00 92.94 116 ASP A CA 1
ATOM 896 C C . ASP A 1 116 ? -35.749 8.345 37.551 1.00 92.94 116 ASP A C 1
ATOM 898 O O . ASP A 1 116 ? -35.497 9.326 38.250 1.00 92.94 116 ASP A O 1
ATOM 902 N N . GLY A 1 117 ? -36.407 8.473 36.388 1.00 87.06 117 GLY A N 1
ATOM 903 C CA . GLY A 1 117 ? -36.884 9.741 35.827 1.00 87.06 117 GLY A CA 1
ATOM 904 C C . GLY A 1 117 ? -35.798 10.599 35.165 1.00 87.06 117 GLY A C 1
ATOM 905 O O . GLY A 1 117 ? -36.059 11.745 34.809 1.00 87.06 117 GLY A O 1
ATOM 906 N N . GLU A 1 118 ? -34.583 10.069 34.984 1.00 85.81 118 GLU A N 1
ATOM 907 C CA . GLU A 1 118 ? -33.469 10.766 34.319 1.00 85.81 118 GLU A CA 1
ATOM 908 C C . GLU A 1 118 ? -33.631 10.811 32.792 1.00 85.81 118 GLU A C 1
ATOM 910 O O . GLU A 1 118 ? -33.059 11.678 32.127 1.00 85.81 118 GLU A O 1
ATOM 915 N N . LEU A 1 119 ? -34.383 9.862 32.228 1.00 81.31 119 LEU A N 1
ATOM 916 C CA . LEU A 1 119 ? -34.689 9.780 30.803 1.00 81.31 119 LEU A CA 1
ATOM 917 C C . LEU A 1 119 ? -36.189 9.950 30.589 1.00 81.31 119 LEU A C 1
ATOM 919 O O . LEU A 1 119 ? -36.995 9.282 31.229 1.00 81.31 119 LEU A O 1
ATOM 923 N N . THR A 1 120 ? -36.562 10.802 29.642 1.00 72.38 120 THR A N 1
ATOM 924 C CA . THR A 1 120 ? -37.946 10.953 29.190 1.00 72.38 120 THR A CA 1
ATOM 925 C C . THR A 1 120 ? -38.176 10.134 27.929 1.00 72.38 120 THR A C 1
ATOM 927 O O . THR A 1 120 ? -37.341 10.144 27.022 1.00 72.38 120 THR A O 1
ATOM 930 N N . PHE A 1 121 ? -39.319 9.455 27.842 1.00 68.06 121 PHE A N 1
ATOM 931 C CA . PHE A 1 121 ? -39.760 8.849 26.591 1.00 68.06 121 PHE A CA 1
ATOM 932 C C . PHE A 1 121 ? -40.097 9.957 25.589 1.00 68.06 121 PHE A C 1
ATOM 934 O O . PHE A 1 121 ? -41.015 10.750 25.801 1.00 68.06 121 PHE A O 1
ATOM 941 N N . PHE A 1 122 ? -39.335 10.044 24.498 1.00 62.47 122 PHE A N 1
ATOM 942 C CA . PHE A 1 122 ? -39.604 11.003 23.432 1.00 62.47 122 PHE A CA 1
ATOM 943 C C . PHE A 1 122 ? -40.595 10.395 22.444 1.00 62.47 122 PHE A C 1
ATOM 945 O O . PHE A 1 122 ? -40.240 9.948 21.355 1.00 62.47 122 PHE A O 1
ATOM 952 N N . GLU A 1 123 ? -41.872 10.422 22.819 1.00 55.44 123 GLU A N 1
ATOM 953 C CA . GLU A 1 123 ? -42.982 9.972 21.974 1.00 55.44 123 GLU A CA 1
ATOM 954 C C . GLU A 1 123 ? -42.969 10.684 20.608 1.00 55.44 123 GLU A C 1
ATOM 956 O O . GLU A 1 123 ? -43.225 10.067 19.580 1.00 55.44 123 GLU A O 1
ATOM 961 N N . GLN A 1 124 ? -42.538 11.953 20.569 1.00 50.50 124 GLN A N 1
ATOM 962 C CA . GLN A 1 124 ? -42.330 12.718 19.335 1.00 50.50 124 GLN A CA 1
ATOM 963 C C . GLN A 1 124 ? -41.211 12.175 18.438 1.00 50.50 124 GLN A C 1
ATOM 965 O O . GLN A 1 124 ? -41.316 12.302 17.226 1.00 50.50 124 GLN A O 1
ATOM 970 N N . GLU A 1 125 ? -40.148 11.587 18.987 1.00 54.00 125 GLU A N 1
ATOM 971 C CA . GLU A 1 125 ? -39.046 11.025 18.194 1.00 54.00 125 GLU A CA 1
ATOM 972 C C . GLU A 1 125 ? -39.410 9.636 17.656 1.00 54.00 125 GLU A C 1
ATOM 974 O O . GLU A 1 125 ? -39.062 9.297 16.521 1.00 54.00 125 GLU A O 1
ATOM 979 N N . VAL A 1 126 ? -40.191 8.862 18.422 1.00 51.94 126 VAL A N 1
ATOM 980 C CA . VAL A 1 126 ? -40.888 7.677 17.901 1.00 51.94 126 VAL A CA 1
ATOM 981 C C . VAL A 1 126 ? -41.816 8.106 16.778 1.00 51.94 126 VAL A C 1
ATOM 983 O O . VAL A 1 126 ? -41.674 7.609 15.667 1.00 51.94 126 VAL A O 1
ATOM 986 N N . ALA A 1 127 ? -42.678 9.091 17.028 1.00 49.69 127 ALA A N 1
ATOM 987 C CA . ALA A 1 127 ? -43.654 9.591 16.076 1.00 49.69 127 ALA A CA 1
ATOM 988 C C . ALA A 1 127 ? -43.008 10.209 14.824 1.00 49.69 127 ALA A C 1
ATOM 990 O O . ALA A 1 127 ? -43.469 9.952 13.720 1.00 49.69 127 ALA A O 1
ATOM 991 N N . GLU A 1 128 ? -41.917 10.969 14.910 1.00 50.97 128 GLU A N 1
ATOM 992 C CA . GLU A 1 128 ? -41.219 11.470 13.714 1.00 50.97 128 GLU A CA 1
ATOM 993 C C . GLU A 1 128 ? -40.613 10.332 12.874 1.00 50.97 128 GLU A C 1
ATOM 995 O O . GLU A 1 128 ? -40.379 10.498 11.673 1.00 50.97 128 GLU A O 1
ATOM 1000 N N . ASN A 1 129 ? -40.345 9.180 13.495 1.00 50.59 129 ASN A N 1
ATOM 1001 C CA . ASN A 1 129 ? -39.778 8.003 12.848 1.00 50.59 129 ASN A CA 1
ATOM 1002 C C . ASN A 1 129 ? -40.827 6.961 12.411 1.00 50.59 129 ASN A C 1
ATOM 1004 O O . ASN A 1 129 ? -40.506 6.140 11.546 1.00 50.59 129 ASN A O 1
ATOM 1008 N N . THR A 1 130 ? -42.036 6.966 12.982 1.00 49.94 130 THR A N 1
ATOM 1009 C CA . THR A 1 130 ? -43.129 6.020 12.680 1.00 49.94 130 THR A CA 1
ATOM 1010 C C . THR A 1 130 ? -44.319 6.668 11.981 1.00 49.94 130 THR A C 1
ATOM 1012 O O . THR A 1 130 ? -44.920 6.044 11.112 1.00 49.94 130 THR A O 1
ATOM 1015 N N . THR A 1 131 ? -44.653 7.909 12.320 1.00 44.06 131 THR A N 1
ATOM 1016 C CA . THR A 1 131 ? -45.808 8.628 11.770 1.00 44.06 131 THR A CA 1
ATOM 1017 C C . THR A 1 131 ? -45.433 9.351 10.482 1.00 44.06 131 THR A C 1
ATOM 1019 O O . THR A 1 131 ? -44.317 9.839 10.308 1.00 44.06 131 THR A O 1
ATOM 1022 N N . GLU A 1 132 ? -46.410 9.443 9.584 1.00 46.47 132 GLU A N 1
ATOM 1023 C CA . GLU A 1 132 ? -46.394 9.958 8.204 1.00 46.47 132 GLU A CA 1
ATOM 1024 C C . GLU A 1 132 ? -45.960 11.435 8.037 1.00 46.47 132 GLU A C 1
ATOM 1026 O O . GLU A 1 132 ? -46.210 12.066 7.014 1.00 46.47 132 GLU A O 1
ATOM 1031 N N . ALA A 1 133 ? -45.285 12.024 9.024 1.00 47.91 133 ALA A N 1
ATOM 1032 C CA . ALA A 1 133 ? -45.261 13.457 9.278 1.00 47.91 133 ALA A CA 1
ATOM 1033 C C . ALA A 1 133 ? -44.492 14.325 8.267 1.00 47.91 133 ALA A C 1
ATOM 1035 O O . ALA A 1 133 ? -44.507 15.546 8.417 1.00 47.91 133 ALA A O 1
ATOM 1036 N N . LYS A 1 134 ? -43.853 13.772 7.226 1.00 54.00 134 LYS A N 1
ATOM 1037 C CA . LYS A 1 134 ? -43.398 14.549 6.055 1.00 54.00 134 LYS A CA 1
ATOM 1038 C C . LYS A 1 134 ? -43.497 13.682 4.804 1.00 54.00 134 LYS A C 1
ATOM 1040 O O . LYS A 1 134 ? -42.612 12.861 4.562 1.00 54.00 134 LYS A O 1
ATOM 1045 N N . GLU A 1 135 ? -44.558 13.873 4.018 1.00 64.69 135 GLU A N 1
ATOM 1046 C CA . GLU A 1 135 ? -44.674 13.261 2.693 1.00 64.69 135 GLU A CA 1
ATOM 1047 C C . GLU A 1 135 ? -43.399 13.509 1.879 1.00 64.69 135 GLU A C 1
ATOM 1049 O O . GLU A 1 135 ? -42.840 14.613 1.871 1.00 64.69 135 GLU A O 1
ATOM 1054 N N . SER A 1 136 ? -42.930 12.457 1.207 1.00 71.69 136 SER A N 1
ATOM 1055 C CA . SER A 1 136 ? -41.827 12.580 0.262 1.00 71.69 136 SER A CA 1
ATOM 1056 C C . SER A 1 136 ? -42.214 13.570 -0.834 1.00 71.69 136 SER A C 1
ATOM 1058 O O . SER A 1 136 ? -43.329 13.521 -1.341 1.00 71.69 136 SER A O 1
ATOM 1060 N N . ILE A 1 137 ? -41.301 14.438 -1.261 1.00 82.12 137 ILE A N 1
ATOM 1061 C CA . ILE A 1 137 ? -41.560 15.353 -2.389 1.00 82.12 137 ILE A CA 1
ATOM 1062 C C . ILE A 1 137 ? -41.632 14.627 -3.743 1.00 82.12 137 ILE A C 1
ATOM 1064 O O . ILE A 1 137 ? -41.883 15.255 -4.768 1.00 82.12 137 ILE A O 1
ATOM 1068 N N . LEU A 1 138 ? -41.367 13.318 -3.763 1.00 81.44 138 LEU A N 1
ATOM 1069 C CA . LEU A 1 138 ? -41.404 12.507 -4.971 1.00 81.44 138 LEU A CA 1
ATOM 1070 C C . LEU A 1 138 ? -42.829 12.356 -5.518 1.00 81.44 138 LEU A C 1
ATOM 1072 O O . LEU A 1 138 ? -43.779 12.368 -4.739 1.00 81.44 138 LEU A O 1
ATOM 1076 N N . PRO A 1 139 ? -42.983 12.144 -6.836 1.00 82.69 139 PRO A N 1
ATOM 1077 C CA . PRO A 1 139 ? -44.269 11.812 -7.442 1.00 82.69 139 PRO A CA 1
ATOM 1078 C C . PRO A 1 139 ? -44.825 10.481 -6.914 1.00 82.69 139 PRO A C 1
ATOM 1080 O O . PRO A 1 139 ? -44.065 9.582 -6.542 1.00 82.69 139 PRO A O 1
ATOM 1083 N N . ASP A 1 140 ? -46.150 10.328 -6.948 1.00 80.94 140 ASP A N 1
ATOM 1084 C CA . ASP A 1 140 ? -46.872 9.222 -6.298 1.00 80.94 140 ASP A CA 1
ATOM 1085 C C . ASP A 1 140 ? -46.388 7.826 -6.706 1.00 80.94 140 ASP A C 1
ATOM 1087 O O . ASP A 1 140 ? -46.279 6.936 -5.861 1.00 80.94 140 ASP A O 1
ATOM 1091 N N . PHE A 1 141 ? -45.992 7.632 -7.969 1.00 83.69 141 PHE A N 1
ATOM 1092 C CA . PHE A 1 141 ? -45.486 6.335 -8.432 1.00 83.69 141 PHE A CA 1
ATOM 1093 C C . PHE A 1 141 ? -44.192 5.899 -7.712 1.00 83.69 141 PHE A C 1
ATOM 1095 O O . PHE A 1 141 ? -43.974 4.702 -7.508 1.00 83.69 141 PHE A O 1
ATOM 1102 N N . LEU A 1 142 ? -43.360 6.853 -7.266 1.00 83.31 142 LEU A N 1
ATOM 1103 C CA . LEU A 1 142 ? -42.140 6.592 -6.491 1.00 83.31 142 LEU A CA 1
ATOM 1104 C C . LEU A 1 142 ? -42.384 6.513 -4.978 1.00 83.31 142 LEU A C 1
ATOM 1106 O O . LEU A 1 142 ? -41.529 6.003 -4.256 1.00 83.31 142 LEU A O 1
ATOM 1110 N N . ARG A 1 143 ? -43.543 6.972 -4.491 1.00 80.38 143 ARG A N 1
ATOM 1111 C CA . ARG A 1 143 ? -43.937 6.861 -3.073 1.00 80.38 143 ARG A CA 1
ATOM 1112 C C . ARG A 1 143 ? -44.375 5.443 -2.687 1.00 80.38 143 ARG A C 1
ATOM 1114 O O . ARG A 1 143 ? -44.475 5.132 -1.500 1.00 80.38 143 ARG A O 1
ATOM 1121 N N . THR A 1 144 ? -44.608 4.578 -3.675 1.00 85.94 144 THR A N 1
ATOM 1122 C CA . THR A 1 144 ? -44.954 3.164 -3.478 1.00 85.94 144 THR A CA 1
ATOM 1123 C C . THR A 1 144 ? -43.818 2.381 -2.792 1.00 85.94 144 THR A C 1
ATOM 1125 O O . THR A 1 144 ? -42.655 2.803 -2.839 1.00 85.94 144 THR A O 1
ATOM 1128 N N . PRO A 1 145 ? -44.099 1.208 -2.186 1.00 83.62 145 PRO A N 1
ATOM 1129 C CA . PRO A 1 145 ? -43.050 0.326 -1.668 1.00 83.62 145 PRO A CA 1
ATOM 1130 C C . PRO A 1 145 ? -41.998 -0.029 -2.729 1.00 83.62 145 PRO A C 1
ATOM 1132 O O . PRO A 1 145 ? -40.800 0.025 -2.456 1.00 83.62 145 PRO A O 1
ATOM 1135 N N . TYR A 1 146 ? -42.434 -0.297 -3.965 1.00 86.50 146 TYR A N 1
ATOM 1136 C CA . TYR A 1 146 ? -41.547 -0.571 -5.099 1.00 86.50 146 TYR A CA 1
ATOM 1137 C C . TYR A 1 146 ? -40.690 0.640 -5.473 1.00 86.50 146 TYR A C 1
ATOM 1139 O O . TYR A 1 146 ? -39.485 0.500 -5.668 1.00 86.50 146 TYR A O 1
ATOM 1147 N N . GLY A 1 147 ? -41.285 1.834 -5.517 1.00 88.38 147 GLY A N 1
ATOM 1148 C CA . GLY A 1 147 ? -40.566 3.083 -5.765 1.00 88.38 147 GLY A CA 1
ATOM 1149 C C . GLY A 1 147 ? -39.522 3.390 -4.690 1.00 88.38 147 GLY A C 1
ATOM 1150 O O . GLY A 1 147 ? -38.397 3.779 -5.002 1.00 88.38 147 GLY A O 1
ATOM 1151 N N . THR A 1 148 ? -39.852 3.114 -3.427 1.00 85.56 148 THR A N 1
ATOM 1152 C CA . THR A 1 148 ? -38.922 3.254 -2.300 1.00 85.56 148 THR A CA 1
ATOM 1153 C C . THR A 1 148 ? -37.748 2.280 -2.429 1.00 85.56 148 THR A C 1
ATOM 1155 O O . THR A 1 148 ? -36.596 2.693 -2.301 1.00 85.56 148 THR A O 1
ATOM 1158 N N . LEU A 1 149 ? -38.010 1.003 -2.734 1.00 87.69 149 LEU A N 1
ATOM 1159 C CA . LEU A 1 149 ? -36.962 0.000 -2.963 1.00 87.69 149 LEU A CA 1
ATOM 1160 C C . LEU A 1 149 ? -36.079 0.350 -4.164 1.00 87.69 149 LEU A C 1
ATOM 1162 O O . LEU A 1 149 ? -34.856 0.255 -4.069 1.00 87.69 149 LEU A O 1
ATOM 1166 N N . PHE A 1 150 ? -36.681 0.808 -5.264 1.00 90.25 150 PHE A N 1
ATOM 1167 C CA . PHE A 1 150 ? -35.955 1.291 -6.435 1.00 90.25 150 PHE A CA 1
ATOM 1168 C C . PHE A 1 150 ? -35.006 2.432 -6.066 1.00 90.25 150 PHE A C 1
ATOM 1170 O O . PHE A 1 150 ? -33.831 2.394 -6.420 1.00 90.25 150 PHE A O 1
ATOM 1177 N N . LEU A 1 151 ? -35.475 3.414 -5.298 1.00 89.25 151 LEU A N 1
ATOM 1178 C CA . LEU A 1 151 ? -34.664 4.553 -4.888 1.00 89.25 151 LEU A CA 1
ATOM 1179 C C . LEU A 1 151 ? -33.541 4.167 -3.914 1.00 89.25 151 LEU A C 1
ATOM 1181 O O . LEU A 1 151 ? -32.435 4.700 -4.012 1.00 89.25 151 LEU A O 1
ATOM 1185 N N . LEU A 1 152 ? -33.785 3.223 -3.001 1.00 88.88 152 LEU A N 1
ATOM 1186 C CA . LEU A 1 152 ? -32.735 2.666 -2.142 1.00 88.88 152 LEU A CA 1
ATOM 1187 C C . LEU A 1 152 ? -31.674 1.928 -2.976 1.00 88.88 152 LEU A C 1
ATOM 1189 O O . LEU A 1 152 ? -30.477 2.131 -2.766 1.00 88.88 152 LEU A O 1
ATOM 1193 N N . GLY A 1 153 ? -32.103 1.141 -3.966 1.00 91.19 153 GLY A N 1
ATOM 1194 C CA . GLY A 1 153 ? -31.215 0.485 -4.927 1.00 91.19 153 GLY A CA 1
ATOM 1195 C C . GLY A 1 153 ? -30.407 1.485 -5.757 1.00 91.19 153 GLY A C 1
ATOM 1196 O O . GLY A 1 153 ? -29.188 1.353 -5.864 1.00 91.19 153 GLY A O 1
ATOM 1197 N N . LEU A 1 154 ? -31.054 2.538 -6.263 1.00 93.50 154 LEU A N 1
ATOM 1198 C CA . LEU A 1 154 ? -30.410 3.631 -6.990 1.00 93.50 154 LEU A CA 1
ATOM 1199 C C . LEU A 1 154 ? -29.392 4.364 -6.109 1.00 93.50 154 LEU A C 1
ATOM 1201 O O . LEU A 1 154 ? -28.287 4.650 -6.557 1.00 93.50 154 LEU A O 1
ATOM 1205 N N . THR A 1 155 ? -29.723 4.610 -4.840 1.00 91.69 155 THR A N 1
ATOM 1206 C CA . THR A 1 155 ? -28.807 5.230 -3.872 1.00 91.69 155 THR A CA 1
ATOM 1207 C C . THR A 1 155 ? -27.553 4.380 -3.693 1.00 91.69 155 THR A C 1
ATOM 1209 O O . THR A 1 155 ? -26.442 4.906 -3.753 1.00 91.69 155 THR A O 1
ATOM 1212 N N . MET A 1 156 ? -27.700 3.061 -3.533 1.00 92.00 156 MET A N 1
ATOM 1213 C CA . MET A 1 156 ? -26.559 2.145 -3.461 1.00 92.00 156 MET A CA 1
ATOM 1214 C C . MET A 1 156 ? -25.752 2.128 -4.769 1.00 92.00 156 MET A C 1
ATOM 1216 O O . MET A 1 156 ? -24.522 2.149 -4.730 1.00 92.00 156 MET A O 1
ATOM 1220 N N . TYR A 1 157 ? -26.422 2.126 -5.924 1.00 94.25 157 TYR A N 1
ATOM 1221 C CA . TYR A 1 157 ? -25.766 2.163 -7.232 1.00 94.25 157 TYR A CA 1
ATOM 1222 C C . TYR A 1 157 ? -24.921 3.432 -7.412 1.00 94.25 157 TYR A C 1
ATOM 1224 O O . TYR A 1 157 ? -23.730 3.341 -7.708 1.00 94.25 157 TYR A O 1
ATOM 1232 N N . VAL A 1 158 ? -25.497 4.608 -7.136 1.00 93.38 158 VAL A N 1
ATOM 1233 C CA . VAL A 1 158 ? -24.782 5.895 -7.173 1.00 93.38 158 VAL A CA 1
ATOM 1234 C C . VAL A 1 158 ? -23.626 5.891 -6.177 1.00 93.38 158 VAL A C 1
ATOM 1236 O O . VAL A 1 158 ? -22.536 6.349 -6.499 1.00 93.38 158 VAL A O 1
ATOM 1239 N N . SER A 1 159 ? -23.818 5.315 -4.991 1.00 89.75 159 SER A N 1
ATOM 1240 C CA . SER A 1 159 ? -22.763 5.229 -3.978 1.00 89.75 159 SER A CA 1
ATOM 1241 C C . SER A 1 159 ? -21.576 4.385 -4.431 1.00 89.75 159 SER A C 1
ATOM 1243 O O . SER A 1 159 ? -20.431 4.760 -4.191 1.00 89.75 159 SER A O 1
ATOM 1245 N N . ARG A 1 160 ? -21.829 3.262 -5.114 1.00 86.56 160 ARG A N 1
ATOM 1246 C CA . ARG A 1 160 ? -20.774 2.444 -5.726 1.00 86.56 160 ARG A CA 1
ATOM 1247 C C . ARG A 1 160 ? -20.067 3.182 -6.855 1.00 86.56 160 ARG A C 1
ATOM 1249 O O . ARG A 1 160 ? -18.844 3.160 -6.888 1.00 86.56 160 ARG A O 1
ATOM 1256 N N . PHE A 1 161 ? -20.810 3.870 -7.719 1.00 86.75 161 PHE A N 1
ATOM 1257 C CA . PHE A 1 161 ? -20.232 4.689 -8.784 1.00 86.75 161 PHE A CA 1
ATOM 1258 C C . PHE A 1 161 ? -19.322 5.793 -8.221 1.00 86.75 161 PHE A C 1
ATOM 1260 O O . PHE A 1 161 ? -18.165 5.906 -8.612 1.00 86.75 161 PHE A O 1
ATOM 1267 N N . LEU A 1 162 ? -19.792 6.554 -7.228 1.00 81.19 162 LEU A N 1
ATOM 1268 C CA . LEU A 1 162 ? -18.988 7.582 -6.561 1.00 81.19 162 LEU A CA 1
ATOM 1269 C C . LEU A 1 162 ? -17.780 6.984 -5.825 1.00 81.19 162 LEU A C 1
ATOM 1271 O O . LEU A 1 162 ? -16.693 7.553 -5.865 1.00 81.19 162 LEU A O 1
ATOM 1275 N N . SER A 1 163 ? -17.938 5.819 -5.192 1.00 75.12 163 SER A N 1
ATOM 1276 C CA . SER A 1 163 ? -16.827 5.105 -4.552 1.00 75.12 163 SER A CA 1
ATOM 1277 C C . SER A 1 163 ? -15.755 4.727 -5.576 1.00 75.12 163 SER A C 1
ATOM 1279 O O . SER A 1 163 ? -14.574 4.975 -5.333 1.00 75.12 163 SER A O 1
ATOM 1281 N N . GLN A 1 164 ? -16.152 4.237 -6.755 1.00 72.75 164 GLN A N 1
ATOM 1282 C CA . GLN A 1 164 ? -15.244 3.938 -7.866 1.00 72.75 164 GLN A CA 1
ATOM 1283 C C . GLN A 1 164 ? -14.518 5.183 -8.386 1.00 72.75 164 GLN A C 1
ATOM 1285 O O . GLN A 1 164 ? -13.322 5.101 -8.642 1.00 72.75 164 GLN A O 1
ATOM 1290 N N . LEU A 1 165 ? -15.178 6.347 -8.454 1.00 71.75 165 LEU A N 1
ATOM 1291 C CA . LEU A 1 165 ? -14.507 7.613 -8.794 1.00 71.75 165 LEU A CA 1
ATOM 1292 C C . LEU A 1 165 ? -13.430 8.008 -7.771 1.00 71.75 165 LEU A C 1
ATOM 1294 O O . LEU A 1 165 ? -12.464 8.681 -8.117 1.00 71.75 165 LEU A O 1
ATOM 1298 N N . THR A 1 166 ? -13.574 7.578 -6.514 1.00 66.50 166 THR A N 1
ATOM 1299 C CA . THR A 1 166 ? -12.546 7.745 -5.471 1.00 66.50 166 THR A CA 1
ATOM 1300 C C . THR A 1 166 ? -11.535 6.592 -5.421 1.00 66.50 166 THR A C 1
ATOM 1302 O O . THR A 1 166 ? -10.807 6.462 -4.434 1.00 66.50 166 THR A O 1
ATOM 1305 N N . ASN A 1 167 ? -11.496 5.727 -6.441 1.00 55.25 167 ASN A N 1
ATOM 1306 C CA . ASN A 1 167 ? -10.717 4.481 -6.476 1.00 55.25 167 ASN A CA 1
ATOM 1307 C C . ASN A 1 167 ? -10.949 3.591 -5.240 1.00 55.25 167 ASN A C 1
ATOM 1309 O O . ASN A 1 167 ? -10.023 2.987 -4.714 1.00 55.25 167 ASN A O 1
ATOM 1313 N N . GLY A 1 168 ? -12.171 3.573 -4.704 1.00 59.47 168 GLY A N 1
ATOM 1314 C CA . GLY A 1 168 ? -12.514 2.809 -3.502 1.00 59.47 168 GLY A CA 1
ATOM 1315 C C . GLY A 1 168 ? -11.985 3.384 -2.182 1.00 59.47 168 GLY A C 1
ATOM 1316 O O . GLY A 1 168 ? -12.262 2.806 -1.132 1.00 59.47 168 GLY A O 1
ATOM 1317 N N . THR A 1 169 ? -11.288 4.531 -2.198 1.00 59.72 169 THR A N 1
ATOM 1318 C CA . THR A 1 169 ? -10.765 5.186 -0.981 1.00 59.72 169 THR A CA 1
ATOM 1319 C C . THR A 1 169 ? -11.892 5.486 0.006 1.00 59.72 169 THR A C 1
ATOM 1321 O O . THR A 1 169 ? -11.757 5.261 1.209 1.00 59.72 169 THR A O 1
ATOM 1324 N N . VAL A 1 170 ? -13.025 5.980 -0.507 1.00 67.56 170 VAL A N 1
ATOM 1325 C CA . VAL A 1 170 ? -14.245 6.151 0.281 1.00 67.56 170 VAL A CA 1
ATOM 1326 C C . VAL A 1 170 ? -15.161 4.968 0.015 1.00 67.56 170 VAL A C 1
ATOM 1328 O O . VAL A 1 170 ? -15.627 4.756 -1.105 1.00 67.56 170 VAL A O 1
ATOM 1331 N N . ASN A 1 171 ? -15.438 4.197 1.061 1.00 70.56 171 ASN A N 1
ATOM 1332 C CA . ASN A 1 171 ? -16.261 3.001 0.963 1.00 70.56 171 ASN A CA 1
ATOM 1333 C C . ASN A 1 171 ? -1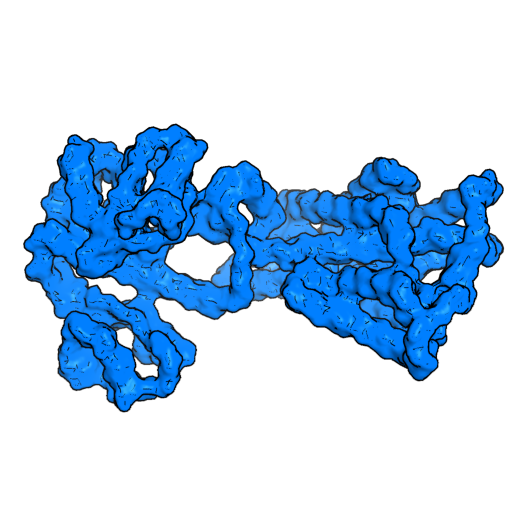7.698 3.339 0.516 1.00 70.56 171 ASN A C 1
ATOM 1335 O O . ASN A 1 171 ? -18.328 4.260 1.043 1.00 70.56 171 ASN A O 1
ATOM 1339 N N . ALA A 1 172 ? -18.238 2.561 -0.425 1.00 80.25 172 ALA A N 1
ATOM 1340 C CA . ALA A 1 172 ? -19.581 2.761 -0.968 1.00 80.25 172 ALA A CA 1
ATOM 1341 C C . ALA A 1 172 ? -20.680 2.803 0.110 1.00 80.25 172 ALA A C 1
ATOM 1343 O O . ALA A 1 172 ? -21.633 3.561 -0.029 1.00 80.25 172 ALA A O 1
ATOM 1344 N N . PHE A 1 173 ? -20.549 2.060 1.213 1.00 78.00 173 PHE A N 1
ATOM 1345 C CA . PHE A 1 173 ? -21.522 2.093 2.311 1.00 78.00 173 PHE A CA 1
ATOM 1346 C C . PHE A 1 173 ? -21.539 3.434 3.054 1.00 78.00 173 PHE A C 1
ATOM 1348 O O . PHE A 1 173 ? -22.584 3.862 3.538 1.00 78.00 173 PHE A O 1
ATOM 1355 N N . VAL A 1 174 ? -20.403 4.126 3.106 1.00 73.38 174 VAL A N 1
ATOM 1356 C CA . VAL A 1 174 ? -20.265 5.447 3.738 1.00 73.38 174 VAL A CA 1
ATOM 1357 C C . VAL A 1 174 ? -20.919 6.501 2.875 1.00 73.38 174 VAL A C 1
ATOM 1359 O O . VAL A 1 174 ? -21.688 7.322 3.367 1.00 73.38 174 VAL A O 1
ATOM 1362 N N . ILE A 1 175 ? -20.669 6.429 1.569 1.00 80.25 175 ILE A N 1
ATOM 1363 C CA . ILE A 1 175 ? -21.343 7.284 0.598 1.00 80.25 175 ILE A CA 1
ATOM 1364 C C . ILE A 1 175 ? -22.851 7.022 0.645 1.00 80.25 175 ILE A C 1
ATOM 1366 O O . ILE A 1 175 ? -23.618 7.977 0.688 1.00 80.25 175 ILE A O 1
ATOM 1370 N N . ALA A 1 176 ? -23.282 5.762 0.747 1.00 85.06 176 ALA A N 1
ATOM 1371 C CA . ALA A 1 176 ? -24.696 5.413 0.873 1.00 85.06 176 ALA A CA 1
ATOM 1372 C C . ALA A 1 176 ? -25.327 5.967 2.154 1.00 85.06 176 ALA A C 1
ATOM 1374 O O . ALA A 1 176 ? -26.458 6.448 2.115 1.00 85.06 176 ALA A O 1
ATOM 1375 N N . LEU A 1 177 ? -24.603 5.955 3.278 1.00 79.94 177 LEU A N 1
ATOM 1376 C CA . LEU A 1 177 ? -25.047 6.583 4.520 1.00 79.94 177 LEU A CA 1
ATOM 1377 C C . LEU A 1 177 ? -25.211 8.100 4.343 1.00 79.94 177 LEU A C 1
ATOM 1379 O O . LEU A 1 177 ? -26.266 8.638 4.676 1.00 79.94 177 LEU A O 1
ATOM 1383 N N . LEU A 1 178 ? -24.205 8.782 3.785 1.00 82.75 178 LEU A N 1
ATOM 1384 C CA . LEU A 1 178 ? -24.242 10.228 3.544 1.00 82.75 178 LEU A CA 1
ATOM 1385 C C . LEU A 1 178 ? -25.356 10.612 2.565 1.00 82.75 178 LEU A C 1
ATOM 1387 O O . LEU A 1 178 ? -26.144 11.507 2.863 1.00 82.75 178 LEU A O 1
ATOM 1391 N N . LEU A 1 179 ? -25.475 9.904 1.439 1.00 87.38 179 LEU A N 1
ATOM 1392 C CA . LEU A 1 179 ? -26.570 10.085 0.489 1.00 87.38 179 LEU A CA 1
ATOM 1393 C C . LEU A 1 179 ? -27.917 9.809 1.151 1.00 87.38 179 LEU A C 1
ATOM 1395 O O . LEU A 1 179 ? -28.842 10.585 0.960 1.00 87.38 179 LEU A O 1
ATOM 1399 N N . GLY A 1 180 ? -28.036 8.778 1.987 1.00 85.38 180 GLY A N 1
ATOM 1400 C CA . GLY A 1 180 ? -29.253 8.509 2.751 1.00 85.38 180 GLY A CA 1
ATOM 1401 C C . GLY A 1 180 ? -29.653 9.675 3.662 1.00 85.38 180 GLY A C 1
ATOM 1402 O O . GLY A 1 180 ? -30.821 10.061 3.693 1.00 85.38 180 GLY A O 1
ATOM 1403 N N . ILE A 1 181 ? -28.689 10.288 4.356 1.00 81.38 181 ILE A N 1
ATOM 1404 C CA . ILE A 1 181 ? -28.918 11.477 5.195 1.00 81.38 181 ILE A CA 1
ATOM 1405 C C . ILE A 1 181 ? -29.336 12.677 4.331 1.00 81.38 181 ILE A C 1
ATOM 1407 O O . ILE A 1 181 ? -30.291 13.375 4.674 1.00 81.38 181 ILE A O 1
ATOM 1411 N N . ILE A 1 182 ? -28.666 12.897 3.197 1.00 86.94 182 ILE A N 1
ATOM 1412 C CA . ILE A 1 182 ? -28.966 13.979 2.247 1.00 86.94 182 ILE A CA 1
ATOM 1413 C C . ILE A 1 182 ? -30.374 13.813 1.658 1.00 86.94 182 ILE A C 1
ATOM 1415 O O . ILE A 1 182 ? -31.178 14.742 1.700 1.00 86.94 182 ILE A O 1
ATOM 1419 N N . LEU A 1 183 ? -30.710 12.621 1.165 1.00 88.62 183 LEU A N 1
ATOM 1420 C CA . LEU A 1 183 ? -32.020 12.306 0.596 1.00 88.62 183 LEU A CA 1
ATOM 1421 C C . LEU A 1 183 ? -33.133 12.411 1.647 1.00 88.62 183 LEU A C 1
ATOM 1423 O O . LEU A 1 183 ? -34.223 12.878 1.317 1.00 88.62 183 LEU A O 1
ATOM 1427 N N . ARG A 1 184 ? -32.870 12.046 2.914 1.00 83.31 184 ARG A N 1
ATOM 1428 C CA . ARG A 1 184 ? -33.797 12.301 4.034 1.00 83.31 184 ARG A CA 1
ATOM 1429 C C . ARG A 1 184 ? -33.960 13.800 4.286 1.00 83.31 184 ARG A C 1
ATOM 1431 O O . ARG A 1 184 ? -35.078 14.269 4.483 1.00 83.31 184 ARG A O 1
ATOM 1438 N N . HIS A 1 185 ? -32.868 14.565 4.271 1.00 83.25 185 HIS A N 1
ATOM 1439 C CA . HIS A 1 185 ? -32.895 16.010 4.511 1.00 83.25 185 HIS A CA 1
ATOM 1440 C C . HIS A 1 185 ? -33.725 16.760 3.462 1.00 83.25 185 HIS A C 1
ATOM 1442 O O . HIS A 1 185 ? -34.579 17.568 3.823 1.00 83.25 185 HIS A O 1
ATOM 1448 N N . PHE A 1 186 ? -33.543 16.425 2.182 1.00 85.69 186 PHE A N 1
ATOM 1449 C CA . PHE A 1 186 ? -34.330 16.969 1.071 1.00 85.69 186 PHE A CA 1
ATOM 1450 C C . PHE A 1 186 ? -35.722 16.334 0.923 1.00 85.69 186 PHE A C 1
ATOM 1452 O O . PHE A 1 186 ? -36.421 16.626 -0.042 1.00 85.69 186 PHE A O 1
ATOM 1459 N N . ARG A 1 187 ? -36.151 15.487 1.872 1.00 80.75 187 ARG A N 1
ATOM 1460 C CA . ARG A 1 187 ? -37.462 14.807 1.871 1.00 80.75 187 ARG A CA 1
ATOM 1461 C C . ARG A 1 187 ? -37.713 13.965 0.619 1.00 80.75 187 ARG A C 1
ATOM 1463 O O . ARG A 1 187 ? -38.855 13.744 0.234 1.00 80.75 187 ARG A O 1
ATOM 1470 N N . ILE A 1 188 ? -36.655 13.485 -0.023 1.00 86.50 188 ILE A N 1
ATOM 1471 C CA . ILE A 1 188 ? -36.756 12.526 -1.121 1.00 86.50 188 ILE A CA 1
ATOM 1472 C C . ILE A 1 188 ? -37.043 11.140 -0.524 1.00 86.50 188 ILE A C 1
ATOM 1474 O O . ILE A 1 188 ? -37.972 10.458 -0.951 1.00 86.50 188 ILE A O 1
ATOM 1478 N N . LEU A 1 189 ? -36.316 10.764 0.534 1.00 81.94 189 LEU A N 1
ATOM 1479 C CA . LEU A 1 189 ? -36.567 9.547 1.309 1.00 81.94 189 LEU A CA 1
ATOM 1480 C C . LEU A 1 189 ? -37.257 9.860 2.639 1.00 81.94 189 LEU A C 1
ATOM 1482 O O . LEU A 1 189 ? -36.824 10.734 3.390 1.00 81.94 189 LEU A O 1
ATOM 1486 N N . LYS A 1 190 ? -38.308 9.096 2.955 1.00 77.00 190 LYS A N 1
ATOM 1487 C CA . LYS A 1 190 ? -38.991 9.163 4.253 1.00 77.00 190 LYS A CA 1
ATOM 1488 C C . LYS A 1 190 ? -38.131 8.560 5.381 1.00 77.00 190 LYS A C 1
ATOM 1490 O O . LYS A 1 190 ? -37.304 7.674 5.121 1.00 77.00 190 LYS A O 1
ATOM 1495 N N . PRO A 1 191 ? -38.294 9.013 6.640 1.00 70.06 191 PRO A N 1
ATOM 1496 C CA . PRO A 1 191 ? -37.738 8.321 7.799 1.00 70.06 191 PRO A CA 1
ATOM 1497 C C . PRO A 1 191 ? -38.117 6.840 7.760 1.00 70.06 191 PRO A C 1
ATOM 1499 O O . PRO A 1 191 ? -39.198 6.481 7.310 1.00 70.06 191 PRO A O 1
ATOM 1502 N N . ASN A 1 192 ? -37.177 5.981 8.154 1.00 71.19 192 ASN A N 1
ATOM 1503 C CA . ASN A 1 192 ? -37.354 4.527 8.130 1.00 71.19 192 ASN A CA 1
ATOM 1504 C C . ASN A 1 192 ? -37.937 3.953 6.822 1.00 71.19 192 ASN A C 1
ATOM 1506 O O . ASN A 1 192 ? -38.643 2.953 6.844 1.00 71.19 192 ASN A O 1
ATOM 1510 N N . ALA A 1 193 ? -37.558 4.534 5.674 1.00 75.50 193 ALA A N 1
ATOM 1511 C CA . ALA A 1 193 ? -38.031 4.152 4.341 1.00 75.50 193 ALA A CA 1
ATOM 1512 C C . ALA A 1 193 ? -38.162 2.640 4.110 1.00 75.50 193 ALA A C 1
ATOM 1514 O O . ALA A 1 193 ? -39.172 2.198 3.574 1.00 75.50 193 ALA A O 1
ATOM 1515 N N . LEU A 1 194 ? -37.168 1.856 4.542 1.00 73.81 194 LEU A N 1
ATOM 1516 C CA . LEU A 1 194 ? -37.186 0.408 4.375 1.00 73.81 194 LEU A CA 1
ATOM 1517 C C . LEU A 1 194 ? -38.241 -0.287 5.248 1.00 73.81 194 LEU A C 1
ATOM 1519 O O . LEU A 1 194 ? -38.886 -1.201 4.754 1.00 73.81 194 LEU A O 1
ATOM 1523 N N . SER A 1 195 ? -38.452 0.129 6.503 1.00 71.62 195 SER A N 1
ATOM 1524 C CA . SER A 1 195 ? -39.506 -0.464 7.344 1.00 71.62 195 SER A CA 1
ATOM 1525 C C . SER A 1 195 ? -40.902 -0.052 6.894 1.00 71.62 195 SER A C 1
ATOM 1527 O O . SER A 1 195 ? -41.857 -0.757 7.176 1.00 71.62 195 SER A O 1
ATOM 1529 N N . SER A 1 196 ? -41.026 1.058 6.161 1.00 68.31 196 SER A N 1
ATOM 1530 C CA . SER A 1 196 ? -42.275 1.421 5.488 1.00 68.31 196 SER A CA 1
ATOM 1531 C C . SER A 1 196 ? -42.554 0.592 4.229 1.00 68.31 196 SER A C 1
ATOM 1533 O O . SER A 1 196 ? -43.536 0.845 3.533 1.00 68.31 196 SER A O 1
ATOM 1535 N N . THR A 1 197 ? -41.645 -0.311 3.867 1.00 74.44 197 THR A N 1
ATOM 1536 C CA . THR A 1 197 ? -41.911 -1.370 2.905 1.00 74.44 197 THR A CA 1
ATOM 1537 C C . THR A 1 197 ? -42.066 -2.641 3.729 1.00 74.44 197 THR A C 1
ATOM 1539 O O . THR A 1 197 ? -41.175 -2.962 4.516 1.00 74.44 197 THR A O 1
ATOM 1542 N N . ASP A 1 198 ? -43.128 -3.417 3.533 1.00 77.50 198 ASP A N 1
ATOM 1543 C CA . ASP A 1 198 ? -43.309 -4.714 4.216 1.00 77.50 198 ASP A CA 1
ATOM 1544 C C . ASP A 1 198 ? -42.227 -5.759 3.843 1.00 77.50 198 ASP A C 1
ATOM 1546 O O . ASP A 1 198 ? -42.315 -6.939 4.168 1.00 77.50 198 ASP A O 1
ATOM 1550 N N . SER A 1 199 ? -41.164 -5.330 3.155 1.00 81.62 199 SER A N 1
ATOM 1551 C CA . SER A 1 199 ? -39.997 -6.118 2.783 1.00 81.62 199 SER A CA 1
ATOM 1552 C C . SER A 1 199 ? -38.909 -6.164 3.859 1.00 81.62 199 SER A C 1
ATOM 1554 O O . SER A 1 199 ? -37.998 -6.981 3.738 1.00 81.62 199 SER A O 1
ATOM 1556 N N . PHE A 1 200 ? -38.971 -5.327 4.908 1.00 80.00 200 PHE A N 1
ATOM 1557 C CA . PHE A 1 200 ? -37.892 -5.230 5.901 1.00 80.00 200 PHE A CA 1
ATOM 1558 C C . PHE A 1 200 ? -37.542 -6.588 6.523 1.00 80.00 200 PHE A C 1
ATOM 1560 O O . PHE A 1 200 ? -36.374 -6.965 6.527 1.00 80.00 200 PHE A O 1
ATOM 1567 N N . GLY A 1 201 ? -38.536 -7.359 6.979 1.00 82.44 201 GLY A N 1
ATOM 1568 C CA . GLY A 1 201 ? -38.305 -8.688 7.556 1.00 82.44 201 GLY A CA 1
ATOM 1569 C C . GLY A 1 201 ? -37.635 -9.656 6.574 1.00 82.44 201 GLY A C 1
ATOM 1570 O O . GLY A 1 201 ? -36.645 -10.301 6.919 1.00 82.44 201 GLY A O 1
ATOM 1571 N N . LEU A 1 202 ? -38.110 -9.695 5.324 1.00 85.50 202 LEU A N 1
ATOM 1572 C CA . LEU A 1 202 ? -37.529 -10.532 4.269 1.00 85.50 202 LEU A CA 1
ATOM 1573 C C . LEU A 1 202 ? -36.088 -10.117 3.934 1.00 85.50 202 LEU A C 1
ATOM 1575 O O . LEU A 1 202 ? -35.218 -10.974 3.764 1.00 85.50 202 LEU A O 1
ATOM 1579 N N . LEU A 1 203 ? -35.812 -8.811 3.874 1.00 83.62 203 LEU A N 1
ATOM 1580 C CA . LEU A 1 203 ? -34.467 -8.300 3.625 1.00 83.62 203 LEU A CA 1
ATOM 1581 C C . LEU A 1 203 ? -33.528 -8.636 4.786 1.00 83.62 203 LEU A C 1
ATOM 1583 O O . LEU A 1 203 ? -32.396 -9.046 4.549 1.00 83.62 203 LEU A O 1
ATOM 1587 N N . MET A 1 204 ? -33.995 -8.514 6.029 1.00 83.50 204 MET A N 1
ATOM 1588 C CA . MET A 1 204 ? -33.204 -8.858 7.210 1.00 83.50 204 MET A CA 1
ATOM 1589 C C . MET A 1 204 ? -32.843 -10.342 7.233 1.00 83.50 204 MET A C 1
ATOM 1591 O O . MET A 1 204 ? -31.679 -10.658 7.458 1.00 83.50 204 MET A O 1
ATOM 1595 N N . ILE A 1 205 ? -33.787 -11.239 6.925 1.00 85.56 205 ILE A N 1
ATOM 1596 C CA . ILE A 1 205 ? -33.502 -12.676 6.775 1.00 85.56 205 ILE A CA 1
ATOM 1597 C C . ILE A 1 205 ? -32.467 -12.898 5.667 1.00 85.56 205 ILE A C 1
ATOM 1599 O O . ILE A 1 205 ? -31.482 -13.600 5.878 1.00 85.56 205 ILE A O 1
ATOM 1603 N N . SER A 1 206 ? -32.642 -12.255 4.510 1.00 85.94 206 SER A N 1
ATOM 1604 C CA . SER A 1 206 ? -31.735 -12.404 3.365 1.00 85.94 206 SER A CA 1
ATOM 1605 C C . SER A 1 206 ? -30.309 -11.948 3.694 1.00 85.94 206 SER A C 1
ATOM 1607 O O . SER A 1 206 ? -29.349 -12.675 3.451 1.00 85.94 206 SER A O 1
ATOM 1609 N N . ILE A 1 207 ? -30.159 -10.763 4.297 1.00 81.56 207 ILE A N 1
ATOM 1610 C CA . ILE A 1 207 ? -28.855 -10.227 4.705 1.00 81.56 207 ILE A CA 1
ATOM 1611 C C . ILE A 1 207 ? -28.244 -11.098 5.809 1.00 81.56 207 ILE A C 1
ATOM 1613 O O . ILE A 1 207 ? -27.037 -11.324 5.795 1.00 81.56 207 ILE A O 1
ATOM 1617 N N . MET A 1 208 ? -29.051 -11.617 6.738 1.00 78.62 208 MET A N 1
ATOM 1618 C CA . MET A 1 208 ? -28.568 -12.502 7.798 1.00 78.62 208 MET A CA 1
ATOM 1619 C C . MET A 1 208 ? -28.013 -13.812 7.226 1.00 78.62 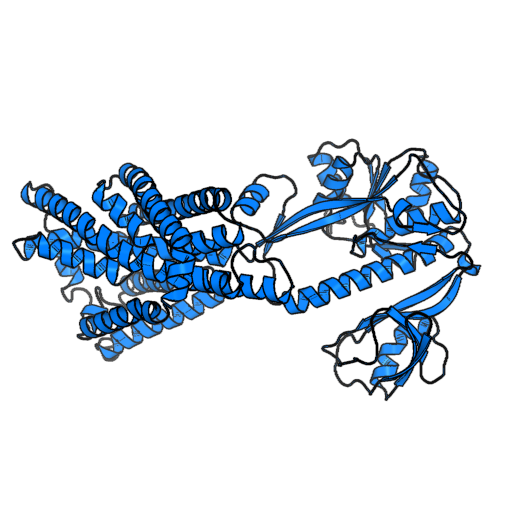208 MET A C 1
ATOM 1621 O O . MET A 1 208 ? -26.911 -14.206 7.592 1.00 78.62 208 MET A O 1
ATOM 1625 N N . VAL A 1 209 ? -28.711 -14.453 6.281 1.00 82.94 209 VAL A N 1
ATOM 1626 C CA . VAL A 1 209 ? -28.209 -15.663 5.602 1.00 82.94 209 VAL A CA 1
ATOM 1627 C C . VAL A 1 209 ? -26.897 -15.372 4.870 1.00 82.94 209 VAL A C 1
ATOM 1629 O O . VAL A 1 209 ? -25.941 -16.133 5.001 1.00 82.94 209 VAL A O 1
ATOM 1632 N N . ILE A 1 210 ? -26.809 -14.240 4.161 1.00 78.94 210 ILE A N 1
ATOM 1633 C CA . ILE A 1 210 ? -25.575 -13.818 3.477 1.00 78.94 210 ILE A CA 1
ATOM 1634 C C . ILE A 1 210 ? -24.435 -13.581 4.478 1.00 78.94 210 ILE A C 1
ATOM 1636 O O . ILE A 1 210 ? -23.295 -13.936 4.190 1.00 78.94 210 ILE A O 1
ATOM 1640 N N . ALA A 1 211 ? -24.724 -13.030 5.661 1.00 67.69 211 ALA A N 1
ATOM 1641 C CA . ALA A 1 211 ? -23.719 -12.778 6.693 1.00 67.69 211 ALA A CA 1
ATOM 1642 C C . ALA A 1 211 ? -23.073 -14.068 7.231 1.00 67.69 211 ALA A C 1
ATOM 1644 O O . ALA A 1 211 ? -21.910 -14.038 7.633 1.00 67.69 211 ALA A O 1
ATOM 1645 N N . PHE A 1 212 ? -23.798 -15.193 7.209 1.00 70.12 212 PHE A N 1
ATOM 1646 C CA . PHE A 1 212 ? -23.265 -16.510 7.569 1.00 70.12 212 PHE A CA 1
ATOM 1647 C C . PHE A 1 212 ? -22.624 -17.253 6.388 1.00 70.12 212 PHE A C 1
ATOM 1649 O O . PHE A 1 212 ? -21.876 -18.198 6.624 1.00 70.12 212 PHE A O 1
ATOM 1656 N N . GLY A 1 213 ? -22.863 -16.825 5.143 1.00 71.81 213 GLY A N 1
ATOM 1657 C CA . GLY A 1 213 ? -22.329 -17.452 3.926 1.00 71.81 213 GLY A CA 1
ATOM 1658 C C . GLY A 1 213 ? -20.831 -17.782 3.991 1.00 71.81 213 GLY A C 1
ATOM 1659 O O . GLY A 1 213 ? -20.481 -18.936 3.760 1.00 71.81 213 GLY A O 1
ATOM 1660 N N . PRO A 1 214 ? -19.959 -16.842 4.402 1.00 66.94 214 PRO A N 1
ATOM 1661 C CA . PRO A 1 214 ? -18.522 -17.093 4.517 1.00 66.94 214 PRO A CA 1
ATOM 1662 C C . PRO A 1 214 ? -18.121 -18.264 5.433 1.00 66.94 214 PRO A C 1
ATOM 1664 O O . PRO A 1 214 ? -17.063 -18.853 5.235 1.00 66.94 214 PRO A O 1
ATOM 1667 N N . LEU A 1 215 ? -18.942 -18.654 6.420 1.00 67.62 215 LEU A N 1
ATOM 1668 C CA . LEU A 1 215 ? -18.648 -19.815 7.278 1.00 67.62 215 LEU A CA 1
ATOM 1669 C C . LEU A 1 215 ? -18.657 -21.140 6.505 1.00 67.62 215 LEU A C 1
ATOM 1671 O O . LEU A 1 215 ? -18.053 -22.103 6.972 1.00 67.62 215 LEU A O 1
ATOM 1675 N N . ALA A 1 216 ? -19.320 -21.194 5.345 1.00 75.44 216 ALA A N 1
ATOM 1676 C CA . ALA A 1 216 ? -19.337 -22.375 4.486 1.00 75.44 216 ALA A CA 1
ATOM 1677 C C . ALA A 1 216 ? -17.959 -22.684 3.872 1.00 75.44 216 ALA A C 1
ATOM 1679 O O . ALA A 1 216 ? -17.706 -23.830 3.511 1.00 75.44 216 ALA A O 1
ATOM 1680 N N . ASP A 1 217 ? -17.061 -21.695 3.815 1.00 70.25 217 ASP A N 1
ATOM 1681 C CA . ASP A 1 217 ? -15.716 -21.835 3.247 1.00 70.25 217 ASP A CA 1
ATOM 1682 C C . ASP A 1 217 ? -14.685 -22.366 4.267 1.00 70.25 217 ASP A C 1
ATOM 1684 O O . ASP A 1 217 ? -13.506 -22.522 3.950 1.00 70.25 217 ASP A O 1
ATOM 1688 N N . ILE A 1 218 ? -15.094 -22.637 5.515 1.00 73.38 218 ILE A N 1
ATOM 1689 C CA . ILE A 1 218 ? -14.188 -23.125 6.562 1.00 73.38 218 ILE A CA 1
ATOM 1690 C C . ILE A 1 218 ? -13.906 -24.618 6.374 1.00 73.38 218 ILE A C 1
ATOM 1692 O O . ILE A 1 218 ? -14.750 -25.470 6.654 1.00 73.38 218 ILE A O 1
ATOM 1696 N N . VAL A 1 219 ? -12.667 -24.943 6.005 1.00 85.19 219 VAL A N 1
ATOM 1697 C CA . VAL A 1 219 ? -12.161 -26.321 5.984 1.00 85.19 219 VAL A CA 1
ATOM 1698 C C . VAL A 1 219 ? -11.647 -26.705 7.385 1.00 85.19 219 VAL A C 1
ATOM 1700 O O . VAL A 1 219 ? -10.738 -26.048 7.902 1.00 85.19 219 VAL A O 1
ATOM 1703 N N . PRO A 1 220 ? -12.161 -27.779 8.025 1.00 86.06 220 PRO A N 1
ATOM 1704 C CA . PRO A 1 220 ? -11.766 -28.149 9.391 1.00 86.06 220 PRO A CA 1
ATOM 1705 C C . PRO A 1 220 ? -10.268 -28.428 9.579 1.00 86.06 220 PRO A C 1
ATOM 1707 O O . PRO A 1 220 ? -9.715 -28.127 10.634 1.00 86.06 220 PRO A O 1
ATOM 1710 N N . ALA A 1 221 ? -9.603 -28.989 8.565 1.00 88.75 221 ALA A N 1
ATOM 1711 C CA . ALA A 1 221 ? -8.164 -29.245 8.607 1.00 88.75 221 ALA A CA 1
ATOM 1712 C C . ALA A 1 221 ? -7.356 -27.936 8.673 1.00 88.75 221 ALA A C 1
ATOM 1714 O O . ALA A 1 221 ? -6.472 -27.804 9.519 1.00 88.75 221 ALA A O 1
ATOM 1715 N N . ASP A 1 222 ? -7.712 -26.943 7.855 1.00 87.38 222 ASP A N 1
ATOM 1716 C CA . ASP A 1 222 ? -7.057 -25.629 7.848 1.00 87.38 222 ASP A CA 1
ATOM 1717 C C . ASP A 1 222 ? -7.240 -24.918 9.191 1.00 87.38 222 ASP A C 1
ATOM 1719 O O . ASP A 1 222 ? -6.297 -24.334 9.729 1.00 87.38 222 ASP A O 1
ATOM 1723 N N . LEU A 1 223 ? -8.434 -25.041 9.783 1.00 84.62 223 LEU A N 1
ATOM 1724 C CA . LEU A 1 223 ? -8.715 -24.519 11.117 1.00 84.62 223 LEU A CA 1
ATOM 1725 C C . LEU A 1 223 ? -7.802 -25.144 12.179 1.00 84.62 223 LEU A C 1
ATOM 1727 O O . LEU A 1 223 ? -7.278 -24.415 13.016 1.00 84.62 223 LEU A O 1
ATOM 1731 N N . LEU A 1 224 ? -7.585 -26.463 12.150 1.00 89.75 224 LEU A N 1
ATOM 1732 C CA . LEU A 1 224 ? -6.699 -27.145 13.102 1.00 89.75 224 LEU A CA 1
ATOM 1733 C C . LEU A 1 224 ? -5.244 -26.681 12.970 1.00 89.75 224 LEU A C 1
ATOM 1735 O O . LEU A 1 224 ? -4.583 -26.464 13.984 1.00 89.75 224 LEU A O 1
ATOM 1739 N N . HIS A 1 225 ? -4.755 -26.477 11.745 1.00 87.56 225 HIS A N 1
ATOM 1740 C CA . HIS A 1 225 ? -3.401 -25.967 11.510 1.00 87.56 225 HIS A CA 1
ATOM 1741 C C . HIS A 1 225 ? -3.222 -24.514 11.968 1.00 87.56 225 HIS A C 1
ATOM 1743 O O . HIS A 1 225 ? -2.140 -24.132 12.412 1.00 87.56 225 HIS A O 1
ATOM 1749 N N . LEU A 1 226 ? -4.281 -23.707 11.880 1.00 89.94 226 LEU A N 1
ATOM 1750 C CA . LEU A 1 226 ? -4.242 -22.273 12.162 1.00 89.94 226 LEU A CA 1
ATOM 1751 C C . LEU A 1 226 ? -4.833 -21.900 13.527 1.00 89.94 226 LEU A C 1
ATOM 1753 O O . LEU A 1 226 ? -4.868 -20.717 13.865 1.00 89.94 226 LEU A O 1
ATOM 1757 N N . ILE A 1 227 ? -5.258 -22.874 14.338 1.00 90.94 227 ILE A N 1
ATOM 1758 C CA . ILE A 1 227 ? -5.979 -22.613 15.590 1.00 90.94 227 ILE A CA 1
ATOM 1759 C C . ILE A 1 227 ? -5.180 -21.742 16.562 1.00 90.94 227 ILE A C 1
ATOM 1761 O O . ILE A 1 227 ? -5.756 -20.860 17.190 1.00 90.94 227 ILE A O 1
ATOM 1765 N N . GLY A 1 228 ? -3.860 -21.938 16.649 1.00 91.25 228 GLY A N 1
ATOM 1766 C CA . GLY A 1 228 ? -2.973 -21.130 17.490 1.00 91.25 228 GLY A CA 1
ATOM 1767 C C . GLY A 1 228 ? -2.980 -19.652 17.078 1.00 91.25 228 GLY A C 1
ATOM 1768 O O . GLY A 1 228 ? -3.424 -18.814 17.867 1.00 91.25 228 GLY A O 1
ATOM 1769 N N . PRO A 1 229 ? -2.553 -19.318 15.843 1.00 91.88 229 PRO A N 1
ATOM 1770 C CA . PRO A 1 229 ? -2.634 -17.957 15.314 1.00 91.88 229 PRO A CA 1
ATOM 1771 C C . PRO A 1 229 ? -4.043 -17.349 15.381 1.00 91.88 229 PRO A C 1
ATOM 1773 O O . PRO A 1 229 ? -4.200 -16.214 15.824 1.00 91.88 229 PRO A O 1
ATOM 1776 N N . ILE A 1 230 ? -5.085 -18.099 15.007 1.00 92.62 230 ILE A N 1
ATOM 1777 C CA . ILE A 1 230 ? -6.479 -17.628 15.048 1.00 92.62 230 ILE A CA 1
ATOM 1778 C C . ILE A 1 230 ? -6.887 -17.265 16.480 1.00 92.62 230 ILE A C 1
ATOM 1780 O O . ILE A 1 230 ? -7.385 -16.163 16.718 1.00 92.62 230 ILE A O 1
ATOM 1784 N N . ALA A 1 231 ? -6.660 -18.165 17.441 1.00 93.75 231 ALA A N 1
ATOM 1785 C CA . ALA A 1 231 ? -7.003 -17.935 18.840 1.00 93.75 231 ALA A CA 1
ATOM 1786 C C . ALA A 1 231 ? -6.245 -16.732 19.409 1.00 93.75 231 ALA A C 1
ATOM 1788 O O . ALA A 1 231 ? -6.842 -15.913 20.109 1.00 93.75 231 ALA A O 1
ATOM 1789 N N . PHE A 1 232 ? -4.963 -16.586 19.061 1.00 95.56 232 PHE A N 1
ATOM 1790 C CA . PHE A 1 232 ? -4.167 -15.427 19.443 1.00 95.56 232 PHE A CA 1
ATOM 1791 C C . PHE A 1 232 ? -4.784 -14.119 18.930 1.00 95.56 232 PHE A C 1
ATOM 1793 O O . PHE A 1 232 ? -5.053 -13.227 19.732 1.00 95.56 232 PHE A O 1
ATOM 1800 N N . TYR A 1 233 ? -5.054 -14.002 17.624 1.00 93.31 233 TYR A N 1
ATOM 1801 C CA . TYR A 1 233 ? -5.580 -12.761 17.043 1.00 93.31 233 TYR A CA 1
ATOM 1802 C C . TYR A 1 233 ? -6.975 -12.418 17.559 1.00 93.31 233 TYR A C 1
ATOM 1804 O O . TYR A 1 233 ? -7.253 -11.249 17.831 1.00 93.31 233 TYR A O 1
ATOM 1812 N N . LEU A 1 234 ? -7.837 -13.421 17.748 1.00 93.38 234 LEU A N 1
ATOM 1813 C CA . LEU A 1 234 ? -9.159 -13.219 18.335 1.00 93.38 234 LEU A CA 1
ATOM 1814 C C . LEU A 1 234 ? -9.059 -12.738 19.787 1.00 93.38 234 LEU A C 1
ATOM 1816 O O . LEU A 1 234 ? -9.704 -11.754 20.142 1.00 93.38 234 LEU A O 1
ATOM 1820 N N . ALA A 1 235 ? -8.238 -13.386 20.619 1.00 95.31 235 ALA A N 1
ATOM 1821 C CA . ALA A 1 235 ? -8.089 -13.026 22.028 1.00 95.31 235 ALA A CA 1
ATOM 1822 C C . ALA A 1 235 ? -7.406 -11.662 22.213 1.00 95.31 235 ALA A C 1
ATOM 1824 O O . ALA A 1 235 ? -7.894 -10.827 22.978 1.00 95.31 235 ALA A O 1
ATOM 1825 N N . ALA A 1 236 ? -6.311 -11.410 21.492 1.00 95.25 236 ALA A N 1
ATOM 1826 C CA . ALA A 1 236 ? -5.596 -10.140 21.530 1.00 95.25 236 ALA A CA 1
ATOM 1827 C C . ALA A 1 236 ? -6.474 -8.999 21.001 1.00 95.25 236 ALA A C 1
ATOM 1829 O O . ALA A 1 236 ? -6.588 -7.960 21.649 1.00 95.25 236 ALA A O 1
ATOM 1830 N N . GLY A 1 237 ? -7.154 -9.212 19.869 1.00 94.38 237 GLY A N 1
ATOM 1831 C CA . GLY A 1 237 ? -8.076 -8.241 19.287 1.00 94.38 237 GLY A CA 1
ATOM 1832 C C . GLY A 1 237 ? -9.206 -7.889 20.246 1.00 94.38 237 GLY A C 1
ATOM 1833 O O . GLY A 1 237 ? -9.448 -6.713 20.507 1.00 94.38 237 GLY A O 1
ATOM 1834 N N . LEU A 1 238 ? -9.831 -8.901 20.854 1.00 94.81 238 LEU A N 1
ATOM 1835 C CA . LEU A 1 238 ? -10.862 -8.709 21.868 1.00 94.81 238 LEU A CA 1
ATOM 1836 C C . LEU A 1 238 ? -10.325 -7.911 23.065 1.00 94.81 238 LEU A C 1
ATOM 1838 O O . LEU A 1 238 ? -10.906 -6.892 23.429 1.00 94.81 238 LEU A O 1
ATOM 1842 N N . GLY A 1 239 ? -9.191 -8.317 23.642 1.00 95.88 239 GLY A N 1
ATOM 1843 C CA . GLY A 1 239 ? -8.582 -7.625 24.780 1.00 95.88 239 GLY A CA 1
ATOM 1844 C C . GLY A 1 239 ? -8.288 -6.150 24.490 1.00 95.88 239 GLY A C 1
ATOM 1845 O O . GLY A 1 239 ? -8.626 -5.278 25.295 1.00 95.88 239 GLY A O 1
ATOM 1846 N N . ILE A 1 240 ? -7.736 -5.851 23.311 1.00 96.25 240 ILE A N 1
ATOM 1847 C CA . ILE A 1 240 ? -7.442 -4.476 22.895 1.00 96.25 240 ILE A CA 1
ATOM 1848 C C . ILE A 1 240 ? -8.731 -3.682 22.676 1.00 96.25 240 ILE A C 1
ATOM 1850 O O . ILE A 1 240 ? -8.811 -2.551 23.153 1.00 96.25 240 ILE A O 1
ATOM 1854 N N . ILE A 1 241 ? -9.754 -4.259 22.029 1.00 95.56 241 ILE A N 1
ATOM 1855 C CA . ILE A 1 241 ? -11.066 -3.611 21.873 1.00 95.56 241 ILE A CA 1
ATOM 1856 C C . ILE A 1 241 ? -11.621 -3.237 23.242 1.00 95.56 241 ILE A C 1
ATOM 1858 O O . ILE A 1 241 ? -11.971 -2.076 23.441 1.00 95.56 241 ILE A O 1
ATOM 1862 N N . PHE A 1 242 ? -11.669 -4.173 24.193 1.00 96.25 242 PHE A N 1
ATOM 1863 C CA . PHE A 1 242 ? -12.200 -3.923 25.535 1.00 96.25 242 PHE A CA 1
ATOM 1864 C C . PHE A 1 242 ? -11.497 -2.748 26.215 1.00 96.25 242 PHE A C 1
ATOM 1866 O O . PHE A 1 242 ? -12.166 -1.845 26.710 1.00 96.25 242 PHE A O 1
ATOM 1873 N N . ILE A 1 243 ? -10.163 -2.733 26.214 1.00 97.50 243 ILE A N 1
ATOM 1874 C CA . ILE A 1 243 ? -9.383 -1.697 26.898 1.00 97.50 243 ILE A CA 1
ATOM 1875 C C . ILE A 1 243 ? -9.498 -0.357 26.162 1.00 97.50 243 ILE A C 1
ATOM 1877 O O . ILE A 1 243 ? -9.858 0.654 26.768 1.00 97.50 243 ILE A O 1
ATOM 1881 N N . ALA A 1 244 ? -9.217 -0.333 24.857 1.00 96.12 244 ALA A N 1
ATOM 1882 C CA . ALA A 1 244 ? -9.175 0.898 24.075 1.00 96.12 244 ALA A CA 1
ATOM 1883 C C . ALA A 1 244 ? -10.548 1.575 24.023 1.00 96.12 244 ALA A C 1
ATOM 1885 O O . ALA A 1 244 ? -10.667 2.757 24.355 1.00 96.12 244 ALA A O 1
ATOM 1886 N N . SER A 1 245 ? -11.597 0.824 23.681 1.00 96.56 245 SER A N 1
ATOM 1887 C CA . SER A 1 245 ? -12.943 1.386 23.568 1.00 96.56 245 SER A CA 1
ATOM 1888 C C . SER A 1 245 ? -13.491 1.846 24.916 1.00 96.56 245 SER A C 1
ATOM 1890 O O . SER A 1 245 ? -14.062 2.931 24.978 1.00 96.56 245 SER A O 1
ATOM 1892 N N . PHE A 1 246 ? -13.243 1.115 26.012 1.00 97.50 246 PHE A N 1
ATOM 1893 C CA . PHE A 1 246 ? -13.615 1.548 27.362 1.00 97.50 246 PHE A CA 1
ATOM 1894 C C . PHE A 1 246 ? -12.946 2.875 27.741 1.00 97.50 246 PHE A C 1
ATOM 1896 O O . PHE A 1 246 ? -13.618 3.792 28.215 1.00 97.50 246 PHE A O 1
ATOM 1903 N N . LEU A 1 247 ? -11.635 3.006 27.508 1.00 97.19 247 LEU A N 1
ATOM 1904 C CA . LEU A 1 247 ? -10.886 4.220 27.842 1.00 97.19 247 LEU A CA 1
ATOM 1905 C C . LEU A 1 247 ? -11.322 5.423 26.996 1.00 97.19 247 LEU A C 1
ATOM 1907 O O . LEU A 1 247 ? -11.496 6.517 27.536 1.00 97.19 247 LEU A O 1
ATOM 1911 N N . ILE A 1 248 ? -11.513 5.240 25.686 1.00 96.38 248 ILE A N 1
ATOM 1912 C CA . ILE A 1 248 ? -11.932 6.320 24.779 1.00 96.38 248 ILE A CA 1
ATOM 1913 C C . ILE A 1 248 ? -13.396 6.700 25.039 1.00 96.38 248 ILE A C 1
ATOM 1915 O O . ILE A 1 248 ? -13.719 7.881 25.165 1.00 96.38 248 ILE A O 1
ATOM 1919 N N . GLY A 1 249 ? -14.278 5.710 25.169 1.00 95.69 249 GLY A N 1
ATOM 1920 C CA . GLY A 1 249 ? -15.707 5.911 25.395 1.00 95.69 249 GLY A CA 1
ATOM 1921 C C . GLY A 1 249 ? -16.013 6.604 26.721 1.00 95.69 249 GLY A C 1
ATOM 1922 O O . GLY A 1 249 ? -16.791 7.561 26.754 1.00 95.69 249 GLY A O 1
ATOM 1923 N N . LYS A 1 250 ? -15.303 6.243 27.797 1.00 94.44 250 LYS A N 1
ATOM 1924 C CA . LYS A 1 250 ? -15.433 6.925 29.091 1.00 94.44 250 LYS A CA 1
ATOM 1925 C C . LYS A 1 250 ? -15.045 8.406 29.010 1.00 94.44 250 LYS A C 1
ATOM 1927 O O . LYS A 1 250 ? -15.692 9.234 29.644 1.00 94.44 250 LYS A O 1
ATOM 1932 N N . LYS A 1 251 ? -14.037 8.765 28.201 1.00 94.75 251 LYS A N 1
ATOM 1933 C CA . LYS A 1 251 ? -13.617 10.168 28.008 1.00 94.75 251 LYS A CA 1
ATOM 1934 C C . LYS A 1 251 ? -14.663 11.021 27.292 1.00 94.75 251 LYS A C 1
ATOM 1936 O O . LYS A 1 251 ? -14.745 12.213 27.564 1.00 94.75 251 LYS A O 1
ATOM 1941 N N . VAL A 1 252 ? -15.470 10.438 26.404 1.00 92.06 252 VAL A N 1
ATOM 1942 C CA . VAL A 1 252 ? -16.561 11.163 25.722 1.00 92.06 252 VAL A CA 1
ATOM 1943 C C . VAL A 1 252 ? -17.887 11.130 26.499 1.00 92.06 252 VAL A C 1
ATOM 1945 O O . VAL A 1 252 ? -18.867 11.754 26.078 1.00 92.06 252 VAL A O 1
ATOM 1948 N N . GLY A 1 253 ? -17.913 10.451 27.651 1.00 90.31 253 GLY A N 1
ATOM 1949 C CA . GLY A 1 253 ? -19.058 10.375 28.559 1.00 90.31 253 GLY A CA 1
ATOM 1950 C C . GLY A 1 253 ? -19.975 9.169 28.348 1.00 90.31 253 GLY A C 1
ATOM 1951 O O . GLY A 1 253 ? -21.090 9.175 28.858 1.00 90.31 253 GLY A O 1
ATOM 1952 N N . TYR A 1 254 ? -19.551 8.144 27.604 1.00 93.81 254 TYR A N 1
ATOM 1953 C CA . TYR A 1 254 ? -20.303 6.891 27.518 1.00 93.81 254 TYR A CA 1
ATOM 1954 C C . TYR A 1 254 ? -20.074 6.010 28.744 1.00 93.81 254 TYR A C 1
ATOM 1956 O O . TYR A 1 254 ? -19.017 6.039 29.380 1.00 93.81 254 TYR A O 1
ATOM 1964 N N . SER A 1 255 ? -21.076 5.188 29.063 1.00 96.06 255 SER A N 1
ATOM 1965 C CA . SER A 1 255 ? -20.942 4.142 30.074 1.00 96.06 255 SER A CA 1
ATOM 1966 C C . SER A 1 255 ? -19.871 3.132 29.652 1.00 96.06 255 SER A C 1
ATOM 1968 O O . SER A 1 255 ? -19.567 2.978 28.466 1.00 96.06 255 SER A O 1
ATOM 1970 N N . GLY A 1 256 ? -19.308 2.401 30.613 1.00 95.00 256 GLY A N 1
ATOM 1971 C CA . GLY A 1 256 ? -18.325 1.360 30.307 1.00 95.00 256 GLY A CA 1
ATOM 1972 C C . GLY A 1 256 ? -18.868 0.291 29.352 1.00 95.00 256 GLY A C 1
ATOM 1973 O O . GLY A 1 256 ? -18.192 -0.077 28.397 1.00 95.00 256 GLY A O 1
ATOM 1974 N N . SER A 1 257 ? -20.106 -0.160 29.570 1.00 96.44 257 SER A N 1
ATOM 1975 C CA . SER A 1 257 ? -20.794 -1.141 28.722 1.00 96.44 257 SER A CA 1
ATOM 1976 C C . SER A 1 257 ? -21.024 -0.622 27.307 1.00 96.44 257 SER A C 1
ATOM 1978 O O . SER A 1 257 ? -20.652 -1.300 26.353 1.00 96.44 257 SER A O 1
ATOM 1980 N N . LEU A 1 258 ? -21.569 0.588 27.154 1.00 96.38 258 LEU A N 1
ATOM 1981 C CA . LEU A 1 258 ? -21.811 1.176 25.837 1.00 96.38 258 LEU A CA 1
ATOM 1982 C C . LEU A 1 258 ? -20.504 1.421 25.082 1.00 96.38 258 LEU A C 1
ATOM 1984 O O . LEU A 1 258 ? -20.417 1.142 23.892 1.00 96.38 258 LEU A O 1
ATOM 1988 N N . SER A 1 259 ? -19.473 1.889 25.784 1.00 96.94 259 SER A N 1
ATOM 1989 C CA . SER A 1 259 ? -18.142 2.107 25.215 1.00 96.94 259 SER A CA 1
ATOM 1990 C C . SER A 1 259 ? -17.580 0.824 24.602 1.00 96.94 259 SER A C 1
ATOM 1992 O O . SER A 1 259 ? -17.154 0.829 23.448 1.00 96.94 259 SER A O 1
ATOM 1994 N N . ILE A 1 260 ? -17.650 -0.288 25.344 1.00 97.00 260 ILE A N 1
ATOM 1995 C CA . ILE A 1 260 ? -17.192 -1.593 24.856 1.00 97.00 260 ILE A CA 1
ATOM 1996 C C . ILE A 1 260 ? -18.076 -2.084 23.707 1.00 97.00 260 ILE A C 1
ATOM 1998 O O . ILE A 1 260 ? -17.549 -2.546 22.699 1.00 97.00 260 ILE A O 1
ATOM 2002 N N . ALA A 1 261 ? -19.402 -1.941 23.806 1.00 97.00 261 ALA A N 1
ATOM 2003 C CA . ALA A 1 261 ? -20.319 -2.329 22.734 1.00 97.00 261 ALA A CA 1
ATOM 2004 C C . ALA A 1 261 ? -20.019 -1.585 21.419 1.00 97.00 261 ALA A C 1
ATOM 2006 O O . ALA A 1 261 ? -19.984 -2.209 20.361 1.00 97.00 261 ALA A O 1
ATOM 2007 N N . VAL A 1 262 ? -19.713 -0.283 21.486 1.00 95.25 262 VAL A N 1
ATOM 2008 C CA . VAL A 1 262 ? -19.275 0.512 20.329 1.00 95.25 262 VAL A CA 1
ATOM 2009 C C . VAL A 1 262 ? -17.985 -0.057 19.735 1.00 95.25 262 VAL A C 1
ATOM 2011 O O . VAL A 1 262 ? -17.920 -0.265 18.525 1.00 95.25 262 VAL A O 1
ATOM 2014 N N . GLY A 1 263 ? -16.979 -0.373 20.556 1.00 94.38 263 GLY A N 1
ATOM 2015 C CA . GLY A 1 263 ? -15.732 -0.986 20.082 1.00 94.38 263 GLY A CA 1
ATOM 2016 C C . GLY A 1 263 ? -15.939 -2.344 19.401 1.00 94.38 263 GLY A C 1
ATOM 2017 O O . GLY A 1 263 ? -15.339 -2.620 18.359 1.00 94.38 263 GLY A O 1
ATOM 2018 N N . MET A 1 264 ? -16.839 -3.165 19.945 1.00 94.00 264 MET A N 1
ATOM 2019 C CA . MET A 1 264 ? -17.174 -4.492 19.419 1.00 94.00 264 MET A CA 1
ATOM 2020 C C . MET A 1 264 ? -17.791 -4.474 18.025 1.00 94.00 264 MET A C 1
ATOM 2022 O O . MET A 1 264 ? -17.691 -5.470 17.314 1.00 94.00 264 MET A O 1
ATOM 2026 N N . THR A 1 265 ? -18.357 -3.347 17.588 1.00 92.00 265 THR A N 1
ATOM 2027 C CA . THR A 1 265 ? -18.845 -3.190 16.206 1.00 92.00 265 THR A CA 1
ATOM 2028 C C . THR A 1 265 ? -17.727 -3.230 15.156 1.00 92.00 265 THR A C 1
ATOM 2030 O O . THR A 1 265 ? -17.982 -3.198 13.958 1.00 92.00 265 THR A O 1
ATOM 2033 N N . THR A 1 266 ? -16.464 -3.320 15.575 1.00 89.44 266 THR A N 1
ATOM 2034 C CA . THR A 1 266 ? -15.348 -3.674 14.684 1.00 89.44 266 THR A CA 1
ATOM 2035 C C . THR A 1 266 ? -15.384 -5.151 14.276 1.00 89.44 266 THR A C 1
ATOM 2037 O O . THR A 1 266 ? -14.913 -5.516 13.202 1.00 89.44 266 THR A O 1
ATOM 2040 N N . LEU A 1 267 ? -15.949 -6.016 15.124 1.00 89.69 267 LEU A N 1
ATOM 2041 C CA . LEU A 1 267 ? -16.024 -7.454 14.877 1.00 89.69 267 LEU A CA 1
ATOM 2042 C C . LEU A 1 267 ? -17.219 -7.841 14.008 1.00 89.69 267 LEU A C 1
ATOM 2044 O O . LEU A 1 267 ? -17.178 -8.903 13.409 1.00 89.69 267 LEU A O 1
ATOM 2048 N N . PHE A 1 268 ? -18.267 -7.018 13.938 1.00 87.25 268 PHE A N 1
ATOM 2049 C CA . PHE A 1 268 ? -19.443 -7.257 13.100 1.00 87.25 268 PHE A CA 1
ATOM 2050 C C . PHE A 1 268 ? -20.186 -5.950 12.799 1.00 87.25 268 PHE A C 1
ATOM 2052 O O . PHE A 1 268 ? -20.160 -5.003 13.583 1.00 87.25 268 PHE A O 1
ATOM 2059 N N . GLY A 1 269 ? -20.904 -5.922 11.676 1.00 83.38 269 GLY A N 1
ATOM 2060 C CA . GLY A 1 269 ? -21.677 -4.764 11.228 1.00 83.38 269 GLY A CA 1
ATOM 2061 C C . GLY A 1 269 ? -23.194 -4.944 11.320 1.00 83.38 269 GLY A C 1
ATOM 2062 O O . GLY A 1 269 ? -23.725 -5.793 12.039 1.00 83.38 269 GLY A O 1
ATOM 2063 N N . PHE A 1 270 ? -23.907 -4.131 10.543 1.00 84.44 270 PHE A N 1
ATOM 2064 C CA . PHE A 1 270 ? -25.327 -4.339 10.263 1.00 84.44 270 PHE A CA 1
ATOM 2065 C C . PHE A 1 270 ? -25.520 -5.670 9.502 1.00 84.44 270 PHE A C 1
ATOM 2067 O O . PHE A 1 270 ? -24.744 -5.926 8.580 1.00 84.44 270 PHE A O 1
ATOM 2074 N N . PRO A 1 271 ? -26.514 -6.520 9.840 1.00 85.69 271 PRO A N 1
ATOM 2075 C CA . PRO A 1 271 ? -27.661 -6.286 10.723 1.00 85.69 271 PRO A CA 1
ATOM 2076 C C . PRO A 1 271 ? -27.424 -6.622 12.200 1.00 85.69 271 PRO A C 1
ATOM 2078 O O . PRO A 1 271 ? -28.278 -6.306 13.026 1.00 85.69 271 PRO A O 1
ATOM 2081 N N . GLY A 1 272 ? -26.291 -7.238 12.551 1.00 88.69 272 GLY A N 1
ATOM 2082 C CA . GLY A 1 272 ? -26.007 -7.694 13.915 1.00 88.69 272 GLY A CA 1
ATOM 2083 C C . GLY A 1 272 ? -26.077 -6.574 14.955 1.00 88.69 272 GLY A C 1
ATOM 2084 O O . GLY A 1 272 ? -26.629 -6.773 16.033 1.00 88.69 272 GLY A O 1
ATOM 2085 N N . THR A 1 273 ? -25.618 -5.366 14.607 1.00 92.00 273 THR A N 1
ATOM 2086 C CA . THR A 1 273 ? -25.745 -4.180 15.476 1.00 92.00 273 THR A CA 1
ATOM 2087 C C . THR A 1 273 ? -27.190 -3.808 15.783 1.00 92.00 273 THR A C 1
ATOM 2089 O O . THR A 1 273 ? -27.464 -3.300 16.860 1.00 92.00 273 THR A O 1
ATOM 2092 N N . MET A 1 274 ? -28.125 -4.067 14.870 1.00 90.06 274 MET A N 1
ATOM 2093 C CA . MET A 1 274 ? -29.542 -3.809 15.097 1.00 90.06 274 MET A CA 1
ATOM 2094 C C . MET A 1 274 ? -30.197 -4.952 15.865 1.00 90.06 274 MET A C 1
ATOM 2096 O O . MET A 1 274 ? -30.863 -4.706 16.865 1.00 90.06 274 MET A O 1
ATOM 2100 N N . VAL A 1 275 ? -30.000 -6.190 15.406 1.00 91.19 275 VAL A N 1
ATOM 2101 C CA . VAL A 1 275 ? -30.651 -7.373 15.982 1.00 91.19 275 VAL A CA 1
ATOM 2102 C C . VAL A 1 275 ? -30.269 -7.542 17.448 1.00 91.19 275 VAL A C 1
ATOM 2104 O O . VAL A 1 275 ? -31.155 -7.596 18.294 1.00 91.19 275 VAL A O 1
ATOM 2107 N N . LEU A 1 276 ? -28.975 -7.493 17.779 1.00 94.31 276 LEU A N 1
ATOM 2108 C CA . LEU A 1 276 ? -28.523 -7.653 19.163 1.00 94.31 276 LEU A CA 1
ATOM 2109 C C . LEU A 1 276 ? -28.994 -6.521 20.078 1.00 94.31 276 LEU A C 1
ATOM 2111 O O . LEU A 1 276 ? -29.255 -6.749 21.257 1.00 94.31 276 LEU A O 1
ATOM 2115 N N . THR A 1 277 ? -29.107 -5.296 19.558 1.00 95.75 277 THR A N 1
ATOM 2116 C CA . THR A 1 277 ? -29.631 -4.173 20.342 1.00 95.75 277 THR A CA 1
ATOM 2117 C C . THR A 1 277 ? -31.119 -4.329 20.620 1.00 95.75 277 THR A C 1
ATOM 2119 O O . THR A 1 277 ? -31.530 -4.136 21.762 1.00 95.75 277 THR A O 1
ATOM 2122 N N . LYS A 1 278 ? -31.913 -4.726 19.620 1.00 94.06 278 LYS A N 1
ATOM 2123 C CA . LYS A 1 278 ? -33.348 -4.969 19.800 1.00 94.06 278 LYS A CA 1
ATOM 2124 C C . LYS A 1 278 ? -33.624 -6.155 20.717 1.00 94.06 278 LYS A C 1
ATOM 2126 O O . LYS A 1 278 ? -34.454 -6.054 21.610 1.00 94.06 278 LYS A O 1
ATOM 2131 N N . GLU A 1 279 ? -32.881 -7.248 20.568 1.00 94.81 279 GLU A N 1
ATOM 2132 C CA . GLU A 1 279 ? -32.977 -8.398 21.473 1.00 94.81 279 GLU A CA 1
ATOM 2133 C C . GLU A 1 279 ? -32.599 -8.031 22.908 1.00 94.81 279 GLU A C 1
ATOM 2135 O O . GLU A 1 279 ? -33.261 -8.460 23.848 1.00 94.81 279 GLU A O 1
ATOM 2140 N N . ALA A 1 280 ? -31.556 -7.217 23.104 1.00 97.50 280 ALA A N 1
ATOM 2141 C CA . ALA A 1 280 ? -31.191 -6.739 24.432 1.00 97.50 280 ALA A CA 1
ATOM 2142 C C . ALA A 1 280 ? -32.275 -5.839 25.043 1.00 97.50 280 ALA A C 1
ATOM 2144 O O . ALA A 1 280 ? -32.544 -5.959 26.237 1.00 97.50 280 ALA A O 1
ATOM 2145 N N . ALA A 1 281 ? -32.905 -4.975 24.241 1.00 96.50 281 ALA A N 1
ATOM 2146 C CA . ALA A 1 281 ? -34.023 -4.147 24.678 1.00 96.50 281 ALA A CA 1
ATOM 2147 C C . ALA A 1 281 ? -35.238 -5.005 25.057 1.00 96.50 281 ALA A C 1
ATOM 2149 O O . ALA A 1 281 ? -35.728 -4.887 26.175 1.00 96.50 281 ALA A O 1
ATOM 2150 N N . ALA A 1 282 ? -35.654 -5.928 24.187 1.00 96.06 282 ALA A N 1
ATOM 2151 C CA . ALA A 1 282 ? -36.776 -6.836 24.425 1.00 96.06 282 ALA A CA 1
ATOM 2152 C C . ALA A 1 282 ? -36.541 -7.798 25.602 1.00 96.06 282 ALA A C 1
ATOM 2154 O O . ALA A 1 282 ? -37.475 -8.150 26.311 1.00 96.06 282 ALA A O 1
ATOM 2155 N N . ALA A 1 283 ? -35.295 -8.219 25.841 1.00 96.75 283 ALA A N 1
ATOM 2156 C CA . ALA A 1 283 ? -34.956 -9.092 26.963 1.00 96.75 283 ALA A CA 1
ATOM 2157 C C . ALA A 1 283 ? -34.968 -8.377 28.326 1.00 96.75 283 ALA A C 1
ATOM 2159 O O . ALA A 1 283 ? -34.959 -9.047 29.358 1.00 96.75 283 ALA A O 1
ATOM 2160 N N . VAL A 1 284 ? -34.907 -7.043 28.343 1.00 96.94 284 VAL A N 1
ATOM 2161 C CA . VAL A 1 284 ? -34.777 -6.241 29.570 1.00 96.94 284 VAL A CA 1
ATOM 2162 C C . VAL A 1 284 ? -36.017 -5.393 29.850 1.00 96.94 284 VAL A C 1
ATOM 2164 O O . VAL A 1 284 ? -36.389 -5.238 31.017 1.00 96.94 284 VAL A O 1
ATOM 2167 N N . GLY A 1 285 ? -36.629 -4.813 28.819 1.00 93.75 285 GLY A N 1
ATOM 2168 C CA . GLY A 1 285 ? -37.849 -4.023 28.938 1.00 93.75 285 GLY A CA 1
ATOM 2169 C C . GLY A 1 285 ? -39.042 -4.907 29.291 1.00 93.75 285 GLY A C 1
ATOM 2170 O O . GLY A 1 285 ? -39.228 -5.970 28.707 1.00 93.75 285 GLY A O 1
ATOM 2171 N N . GLU A 1 286 ? -39.831 -4.477 30.273 1.00 93.94 286 GLU A N 1
ATOM 2172 C CA . GLU A 1 286 ? -41.045 -5.186 30.707 1.00 93.94 286 GLU A CA 1
ATOM 2173 C C . GLU A 1 286 ? -42.305 -4.663 30.005 1.00 93.94 286 GLU A C 1
ATOM 2175 O O . GLU A 1 286 ? -43.296 -5.382 29.900 1.00 93.94 286 GLU A O 1
ATOM 2180 N N . THR A 1 287 ? -42.269 -3.421 29.515 1.00 93.50 287 THR A N 1
ATOM 2181 C CA . THR A 1 287 ? -43.363 -2.772 28.781 1.00 93.50 287 THR A CA 1
ATOM 2182 C C . THR A 1 287 ? -42.898 -2.355 27.387 1.00 93.50 287 THR A C 1
ATOM 2184 O O . THR A 1 287 ? -41.703 -2.155 27.156 1.00 93.50 287 THR A O 1
ATOM 2187 N N . GLU A 1 288 ? -43.835 -2.188 26.449 1.00 89.12 288 GLU A N 1
ATOM 2188 C CA . GLU A 1 288 ? -43.519 -1.688 25.100 1.00 89.12 288 GLU A CA 1
ATOM 2189 C C . GLU A 1 288 ? -42.831 -0.315 25.145 1.00 89.12 288 GLU A C 1
ATOM 2191 O O . GLU A 1 288 ? -41.897 -0.063 24.384 1.00 89.12 288 GLU A O 1
ATOM 2196 N N . GLU A 1 289 ? -43.234 0.537 26.092 1.00 89.06 289 GLU A N 1
ATOM 2197 C CA . GLU A 1 289 ? -42.608 1.837 26.332 1.00 89.06 289 GLU A CA 1
ATOM 2198 C C . GLU A 1 289 ? -41.149 1.687 26.789 1.00 89.06 289 GLU A C 1
ATOM 2200 O O . GLU A 1 289 ? -40.260 2.304 26.205 1.00 89.06 289 GLU A O 1
ATOM 2205 N N . GLU A 1 290 ? -40.862 0.816 27.764 1.00 92.06 290 GLU A N 1
ATOM 2206 C CA . GLU A 1 290 ? -39.488 0.574 28.221 1.00 92.06 290 GLU A CA 1
ATOM 2207 C C . GLU A 1 290 ? -38.597 0.033 27.096 1.00 92.06 290 GLU A C 1
ATOM 2209 O O . GLU A 1 290 ? -37.463 0.491 26.936 1.00 92.06 290 GLU A O 1
ATOM 2214 N N . ILE A 1 291 ? -39.100 -0.913 26.295 1.00 93.19 291 ILE A N 1
ATOM 2215 C CA . ILE A 1 291 ? -38.368 -1.451 25.139 1.00 93.19 291 ILE A CA 1
ATOM 2216 C C . ILE A 1 291 ? -38.047 -0.314 24.162 1.00 93.19 291 ILE A C 1
ATOM 2218 O O . ILE A 1 291 ? -36.897 -0.170 23.740 1.00 93.19 291 ILE A O 1
ATOM 2222 N N . ALA A 1 292 ? -39.028 0.536 23.851 1.00 88.56 292 ALA A N 1
ATOM 2223 C CA . ALA A 1 292 ? -38.851 1.655 22.937 1.00 88.56 292 ALA A CA 1
ATOM 2224 C C . ALA A 1 292 ? -37.846 2.696 23.461 1.00 88.56 292 ALA A C 1
ATOM 2226 O O . ALA A 1 292 ? -37.016 3.172 22.683 1.00 88.56 292 ALA A O 1
ATOM 2227 N N . VAL A 1 293 ? -37.868 3.024 24.758 1.00 90.94 293 VAL A N 1
ATOM 2228 C CA . VAL A 1 293 ? -36.889 3.933 25.385 1.00 90.94 293 VAL A CA 1
ATOM 2229 C C . VAL A 1 293 ? -35.474 3.365 25.281 1.00 90.94 293 VAL A C 1
ATOM 2231 O O . VAL A 1 293 ? -34.538 4.086 24.919 1.00 90.94 293 VAL A O 1
ATOM 2234 N N . ILE A 1 294 ? -35.298 2.073 25.576 1.00 94.44 294 ILE A N 1
ATOM 2235 C CA . ILE A 1 294 ? -33.993 1.410 25.481 1.00 94.44 294 ILE A CA 1
ATOM 2236 C C . ILE A 1 294 ? -33.496 1.425 24.030 1.00 94.44 294 ILE A C 1
ATOM 2238 O O . ILE A 1 294 ? -32.347 1.801 23.778 1.00 94.44 294 ILE A O 1
ATOM 2242 N N . GLU A 1 295 ? -34.352 1.065 23.069 1.00 91.50 295 GLU A N 1
ATOM 2243 C CA . GLU A 1 295 ? -34.004 1.084 21.646 1.00 91.50 295 GLU A CA 1
ATOM 2244 C C . GLU A 1 295 ? -33.598 2.489 21.181 1.00 91.50 295 GLU A C 1
ATOM 2246 O O . GLU A 1 295 ? -32.549 2.631 20.553 1.00 91.50 295 GLU A O 1
ATOM 2251 N N . GLN A 1 296 ? -34.357 3.532 21.528 1.00 86.69 296 GLN A N 1
ATOM 2252 C CA . GLN A 1 296 ? -34.055 4.922 21.153 1.00 86.69 296 GLN A CA 1
ATOM 2253 C C . GLN A 1 296 ? -32.681 5.385 21.643 1.00 86.69 296 GLN A C 1
ATOM 2255 O O . GLN A 1 296 ? -31.970 6.090 20.928 1.00 86.69 296 GLN A O 1
ATOM 2260 N N . ASN A 1 297 ? -32.280 4.957 22.840 1.00 90.00 297 ASN A N 1
ATOM 2261 C CA . ASN A 1 297 ? -31.026 5.390 23.449 1.00 90.00 297 ASN A CA 1
ATOM 2262 C C . ASN A 1 297 ? -29.806 4.574 22.993 1.00 90.00 297 ASN A C 1
ATOM 2264 O O . ASN A 1 297 ? -28.686 5.080 23.051 1.00 90.00 297 ASN A O 1
ATOM 2268 N N . ILE A 1 298 ? -29.986 3.328 22.536 1.00 93.81 298 ILE A N 1
ATOM 2269 C CA . ILE A 1 298 ? -28.866 2.429 22.196 1.00 93.81 298 ILE A CA 1
ATOM 2270 C C . ILE A 1 298 ? -28.735 2.208 20.683 1.00 93.81 298 ILE A C 1
ATOM 2272 O O . ILE A 1 298 ? -27.622 2.223 20.149 1.00 93.81 298 ILE A O 1
ATOM 2276 N N . LEU A 1 299 ? -29.842 2.009 19.963 1.00 90.19 299 LEU A N 1
ATOM 2277 C CA . LEU A 1 299 ? -29.823 1.571 18.564 1.00 90.19 299 LEU A CA 1
ATOM 2278 C C . LEU A 1 299 ? -29.151 2.578 17.615 1.00 90.19 299 LEU A C 1
ATOM 2280 O O . LEU A 1 299 ? -28.295 2.149 16.832 1.00 90.19 299 LEU A O 1
ATOM 2284 N N . PRO A 1 300 ? -29.438 3.896 17.674 1.00 87.12 300 PRO A N 1
ATOM 2285 C CA . PRO A 1 300 ? -28.755 4.866 16.818 1.00 87.12 300 PRO A CA 1
ATOM 2286 C C . PRO A 1 300 ? -27.237 4.873 17.025 1.00 87.12 300 PRO A C 1
ATOM 2288 O O . PRO A 1 300 ? -26.483 5.004 16.058 1.00 87.12 300 PRO A O 1
ATOM 2291 N N . ILE A 1 301 ? -26.788 4.680 18.269 1.00 91.56 301 ILE A N 1
ATOM 2292 C CA . ILE A 1 301 ? -25.369 4.617 18.633 1.00 91.56 301 ILE A CA 1
ATOM 2293 C C . ILE A 1 301 ? -24.735 3.370 18.013 1.00 91.56 301 ILE A C 1
ATOM 2295 O O . ILE A 1 301 ? -23.745 3.473 17.296 1.00 91.56 301 ILE A O 1
ATOM 2299 N N . MET A 1 302 ? -25.331 2.195 18.214 1.00 93.50 302 MET A N 1
ATOM 2300 C CA . MET A 1 302 ? -24.781 0.925 17.725 1.00 93.50 302 MET A CA 1
ATOM 2301 C C . MET A 1 302 ? -24.735 0.836 16.197 1.00 93.50 302 MET A C 1
ATOM 2303 O O . MET A 1 302 ? -23.752 0.354 15.630 1.00 93.50 302 MET A O 1
ATOM 2307 N N . VAL A 1 303 ? -25.761 1.340 15.509 1.00 87.50 303 VAL A N 1
ATOM 2308 C CA . VAL A 1 303 ? -25.768 1.388 14.040 1.00 87.50 303 VAL A CA 1
ATOM 2309 C C . VAL A 1 303 ? -24.687 2.343 13.530 1.00 87.50 303 VAL A C 1
ATOM 2311 O O . VAL A 1 303 ? -23.933 1.983 12.627 1.00 87.50 303 VAL A O 1
ATOM 2314 N N . THR A 1 304 ? -24.554 3.528 14.134 1.00 84.00 304 THR A N 1
ATOM 2315 C CA . THR A 1 304 ? -23.532 4.513 13.737 1.00 84.00 304 THR A CA 1
ATOM 2316 C C . THR A 1 304 ? -22.115 4.016 14.014 1.00 84.00 304 THR A C 1
ATOM 2318 O O . THR A 1 304 ? -21.226 4.203 13.183 1.00 84.00 304 THR A O 1
ATOM 2321 N N . ALA A 1 305 ? -21.911 3.341 15.147 1.00 89.94 305 ALA A N 1
ATOM 2322 C CA . ALA A 1 305 ? -20.655 2.691 15.498 1.00 89.94 305 ALA A CA 1
ATOM 2323 C C . ALA A 1 305 ? -20.230 1.688 14.420 1.00 89.94 305 ALA A C 1
ATOM 2325 O O . ALA A 1 305 ? -19.132 1.817 13.885 1.00 89.94 305 ALA A O 1
ATOM 2326 N N . GLY A 1 306 ? -21.134 0.783 14.021 1.00 86.75 306 GLY A N 1
ATOM 2327 C CA . GLY A 1 306 ? -20.855 -0.205 12.976 1.00 86.75 306 GLY A CA 1
ATOM 2328 C C . GLY A 1 306 ? -20.489 0.417 11.628 1.00 86.75 306 GLY A C 1
ATOM 2329 O O . GLY A 1 306 ? -19.600 -0.078 10.942 1.00 86.75 306 GLY A O 1
ATOM 2330 N N . PHE A 1 307 ? -21.109 1.536 11.244 1.00 79.19 307 PHE A N 1
ATOM 2331 C CA . PHE A 1 307 ? -20.682 2.259 10.041 1.00 79.19 307 PHE A CA 1
ATOM 2332 C C . PHE A 1 307 ? -19.296 2.897 10.206 1.00 79.19 307 PHE A C 1
ATOM 2334 O O . PHE A 1 307 ? -18.469 2.816 9.296 1.00 79.19 307 PHE A O 1
ATOM 2341 N N . SER A 1 308 ? -19.022 3.520 11.354 1.00 79.25 308 SER A N 1
ATOM 2342 C CA . SER A 1 308 ? -17.742 4.178 11.638 1.00 79.25 308 SER A CA 1
ATOM 2343 C C . SER A 1 308 ? -16.564 3.202 11.592 1.00 79.25 308 SER A C 1
ATOM 2345 O O . SER A 1 308 ? -15.577 3.472 10.903 1.00 79.25 308 SER A O 1
ATOM 2347 N N . THR A 1 309 ? -16.681 2.052 12.258 1.00 83.56 309 THR A N 1
ATOM 2348 C CA . THR A 1 309 ? -15.619 1.036 12.323 1.00 83.56 309 THR A CA 1
ATOM 2349 C C . THR A 1 309 ? -15.325 0.428 10.952 1.00 83.56 309 THR A C 1
ATOM 2351 O O . THR A 1 309 ? -14.161 0.271 10.584 1.00 83.56 309 THR A O 1
ATOM 2354 N N . ILE A 1 310 ? -16.352 0.168 10.136 1.00 73.19 310 ILE A N 1
ATOM 2355 C CA . ILE A 1 310 ? -16.177 -0.333 8.762 1.00 73.19 310 ILE A CA 1
ATOM 2356 C C . ILE A 1 310 ? -15.510 0.725 7.868 1.00 73.19 310 ILE A C 1
ATOM 2358 O O . ILE A 1 310 ? -14.645 0.401 7.052 1.00 73.19 310 ILE A O 1
ATOM 2362 N N . THR A 1 311 ? -15.867 2.002 8.039 1.00 70.56 311 THR A N 1
ATOM 2363 C CA . THR A 1 311 ? -15.299 3.117 7.262 1.00 70.56 311 THR A CA 1
ATOM 2364 C C . THR A 1 311 ? -13.795 3.230 7.459 1.00 70.56 311 THR A C 1
ATOM 2366 O O . THR A 1 311 ? -13.037 3.201 6.489 1.00 70.56 311 THR A O 1
ATOM 2369 N N . ILE A 1 312 ? -13.358 3.353 8.716 1.00 73.88 312 ILE A N 1
ATOM 2370 C CA . ILE A 1 312 ? -11.950 3.593 9.043 1.00 73.88 312 ILE A CA 1
ATOM 2371 C C . ILE A 1 312 ? -11.079 2.409 8.622 1.00 73.88 312 ILE A C 1
ATOM 2373 O O . ILE A 1 312 ? -9.991 2.585 8.084 1.00 73.88 312 ILE A O 1
ATOM 2377 N N . THR A 1 313 ? -11.613 1.202 8.769 1.00 67.62 313 THR A N 1
ATOM 2378 C CA . THR A 1 313 ? -10.992 -0.035 8.316 1.00 67.62 313 THR A CA 1
ATOM 2379 C C . THR A 1 313 ? -10.733 -0.024 6.813 1.00 67.62 313 THR A C 1
ATOM 2381 O O . THR A 1 313 ? -9.639 -0.374 6.367 1.00 67.62 313 THR A O 1
ATOM 2384 N N . SER A 1 314 ? -11.727 0.402 6.028 1.00 62.28 314 SER A N 1
ATOM 2385 C CA . SER A 1 314 ? -11.607 0.520 4.574 1.00 62.28 314 SER A CA 1
ATOM 2386 C C . SER A 1 314 ? -10.548 1.544 4.175 1.00 62.28 314 SER A C 1
ATOM 2388 O O . SER A 1 314 ? -9.832 1.311 3.211 1.00 62.28 314 SER A O 1
ATOM 2390 N N . VAL A 1 315 ? -10.415 2.649 4.914 1.00 62.03 315 VAL A N 1
ATOM 2391 C CA . VAL A 1 315 ? -9.390 3.676 4.655 1.00 62.03 315 VAL A CA 1
ATOM 2392 C C . VAL A 1 315 ? -7.994 3.154 4.985 1.00 62.03 315 VAL A C 1
ATOM 2394 O O . VAL A 1 315 ? -7.085 3.287 4.170 1.00 62.03 315 VAL A O 1
ATOM 2397 N N . ILE A 1 316 ? -7.827 2.529 6.154 1.00 64.12 316 ILE A N 1
ATOM 2398 C CA . ILE A 1 316 ? -6.550 1.940 6.578 1.00 64.12 316 ILE A CA 1
ATOM 2399 C C . ILE A 1 316 ? -6.117 0.858 5.591 1.00 64.12 316 ILE A C 1
ATOM 2401 O O . ILE A 1 316 ? -4.947 0.786 5.228 1.00 64.12 316 ILE A O 1
ATOM 2405 N N . THR A 1 317 ? -7.053 0.026 5.140 1.00 59.31 317 THR A N 1
ATOM 2406 C CA . THR A 1 317 ? -6.697 -1.084 4.259 1.00 59.31 317 THR A CA 1
ATOM 2407 C C . THR A 1 317 ? -6.560 -0.651 2.801 1.00 59.31 317 THR A C 1
ATOM 2409 O O . THR A 1 317 ? -5.579 -0.999 2.162 1.00 59.31 317 THR A O 1
ATOM 2412 N N . GLY A 1 318 ? -7.507 0.129 2.277 1.00 52.72 318 GLY A N 1
ATOM 2413 C CA . GLY A 1 318 ? -7.565 0.515 0.865 1.00 52.72 318 GLY A CA 1
ATOM 2414 C C . GLY A 1 318 ? -6.660 1.688 0.486 1.00 52.72 318 GLY A C 1
ATOM 2415 O O . GLY A 1 318 ? -6.170 1.738 -0.633 1.00 52.72 318 GLY A O 1
ATOM 2416 N N . GLY A 1 319 ? -6.417 2.641 1.393 1.00 51.94 319 GLY A N 1
ATOM 2417 C CA . GLY A 1 319 ? -5.675 3.869 1.074 1.00 51.94 319 GLY A CA 1
ATOM 2418 C C . GLY A 1 319 ? -4.152 3.769 1.211 1.00 51.94 319 GLY A C 1
ATOM 2419 O O . GLY A 1 319 ? -3.434 4.618 0.689 1.00 51.94 319 GLY A O 1
ATOM 2420 N N . ILE A 1 320 ? -3.652 2.763 1.931 1.00 54.28 320 ILE A N 1
ATOM 2421 C CA . ILE A 1 320 ? -2.233 2.629 2.301 1.00 54.28 320 ILE A CA 1
ATOM 2422 C C . ILE A 1 320 ? -1.381 1.882 1.258 1.00 54.28 320 ILE A C 1
ATOM 2424 O O . ILE A 1 320 ? -0.247 2.315 1.043 1.00 54.28 320 ILE A O 1
ATOM 2428 N N . PRO A 1 321 ? -1.863 0.811 0.595 1.00 51.94 321 PRO A N 1
ATOM 2429 C CA . PRO A 1 321 ? -1.024 -0.006 -0.289 1.00 51.94 321 PRO A CA 1
ATOM 2430 C C . PRO A 1 321 ? -0.485 0.723 -1.523 1.00 51.94 321 PRO A C 1
ATOM 2432 O O . PRO A 1 321 ? 0.595 0.363 -1.992 1.00 51.94 321 PRO A O 1
ATOM 2435 N N . ASP A 1 322 ? -1.183 1.764 -1.987 1.00 54.81 322 ASP A N 1
ATOM 2436 C CA . ASP A 1 322 ? -0.821 2.560 -3.173 1.00 54.81 322 ASP A CA 1
ATOM 2437 C C . ASP A 1 322 ? 0.198 3.678 -2.886 1.00 54.81 322 ASP A C 1
ATOM 2439 O O . ASP A 1 322 ? 0.618 4.401 -3.796 1.00 54.81 322 ASP A O 1
ATOM 2443 N N . LEU A 1 323 ? 0.567 3.878 -1.617 1.00 60.94 323 LEU A N 1
ATOM 2444 C CA . LEU A 1 323 ? 1.542 4.890 -1.236 1.00 60.94 323 LEU A CA 1
ATOM 2445 C C . LEU A 1 323 ? 2.937 4.285 -1.265 1.00 60.94 323 LEU A C 1
ATOM 2447 O O . LEU A 1 323 ? 3.231 3.355 -0.522 1.00 60.94 323 LEU A O 1
ATOM 2451 N N . TYR A 1 324 ? 3.821 4.859 -2.071 1.00 67.50 324 TYR A N 1
ATOM 2452 C CA . TYR A 1 324 ? 5.244 4.560 -2.049 1.00 67.50 324 TYR A CA 1
ATOM 2453 C C . TYR A 1 324 ? 6.004 5.686 -1.366 1.00 67.50 324 TYR A C 1
ATOM 2455 O O . TYR A 1 324 ? 5.671 6.866 -1.479 1.00 67.50 324 TYR A O 1
ATOM 2463 N N . ILE A 1 325 ? 7.051 5.298 -0.654 1.00 71.44 325 ILE A N 1
ATOM 2464 C CA . ILE A 1 325 ? 7.975 6.206 0.004 1.00 71.44 325 ILE A CA 1
ATOM 2465 C C . ILE A 1 325 ? 9.230 6.256 -0.854 1.00 71.44 325 ILE A C 1
ATOM 2467 O O . ILE A 1 325 ? 9.889 5.235 -1.072 1.00 71.44 325 ILE A O 1
ATOM 2471 N N . THR A 1 326 ? 9.556 7.448 -1.341 1.00 77.25 326 THR A N 1
ATOM 2472 C CA . THR A 1 326 ? 10.832 7.721 -2.005 1.00 77.25 326 THR A CA 1
ATOM 2473 C C . THR A 1 326 ? 11.801 8.277 -0.973 1.00 77.25 326 THR A C 1
ATOM 2475 O O . THR A 1 326 ? 11.514 9.295 -0.342 1.00 77.25 326 THR A O 1
ATOM 2478 N N . LYS A 1 327 ? 12.939 7.603 -0.788 1.00 84.25 327 LYS A N 1
ATOM 2479 C CA . LYS A 1 327 ? 13.960 7.944 0.212 1.00 84.25 327 LYS A CA 1
ATOM 2480 C C . LYS A 1 327 ? 15.381 7.875 -0.369 1.00 84.25 327 LYS A C 1
ATOM 2482 O O . LYS A 1 327 ? 15.553 7.289 -1.445 1.00 84.25 327 LYS A O 1
ATOM 2487 N N . PRO A 1 328 ? 16.392 8.428 0.332 1.00 88.06 328 PRO A N 1
ATOM 2488 C CA . PRO A 1 328 ? 17.802 8.245 -0.017 1.00 88.06 328 PRO A CA 1
ATOM 2489 C C . PRO A 1 328 ? 18.137 6.772 -0.277 1.00 88.06 328 PRO A C 1
ATOM 2491 O O . PRO A 1 328 ? 17.781 5.887 0.510 1.00 88.06 328 PRO A O 1
ATOM 2494 N N . GLY A 1 329 ? 18.733 6.509 -1.439 1.00 86.25 329 GLY A N 1
ATOM 2495 C CA . GLY A 1 329 ? 19.206 5.189 -1.838 1.00 86.25 329 GLY A CA 1
ATOM 2496 C C . GLY A 1 329 ? 20.657 4.951 -1.422 1.00 86.25 329 GLY A C 1
ATOM 2497 O O . GLY A 1 329 ? 21.303 5.857 -0.897 1.00 86.25 329 GLY A O 1
ATOM 2498 N N . PRO A 1 330 ? 21.173 3.730 -1.636 1.00 87.88 330 PRO A N 1
ATOM 2499 C CA . PRO A 1 330 ? 22.593 3.469 -1.462 1.00 87.88 330 PRO A CA 1
ATOM 2500 C C . PRO A 1 330 ? 23.422 4.332 -2.421 1.00 87.88 330 PRO A C 1
ATOM 2502 O O . PRO A 1 330 ? 22.973 4.687 -3.518 1.00 87.88 330 PRO A O 1
ATOM 2505 N N . VAL A 1 331 ? 24.642 4.622 -1.993 1.00 91.81 331 VAL A N 1
ATOM 2506 C CA . VAL A 1 331 ? 25.678 5.277 -2.787 1.00 91.81 331 VAL A CA 1
ATOM 2507 C C . VAL A 1 331 ? 26.683 4.210 -3.213 1.00 91.81 331 VAL A C 1
ATOM 2509 O O . VAL A 1 331 ? 26.882 3.234 -2.486 1.00 91.81 331 VAL A O 1
ATOM 2512 N N . ALA A 1 332 ? 27.272 4.354 -4.394 1.00 90.81 332 ALA A N 1
ATOM 2513 C CA . ALA A 1 332 ? 28.384 3.512 -4.813 1.00 90.81 332 ALA A CA 1
ATOM 2514 C C . ALA A 1 332 ? 29.464 4.316 -5.505 1.00 90.81 332 ALA A C 1
ATOM 2516 O O . ALA A 1 332 ? 29.164 5.283 -6.196 1.00 90.81 332 ALA A O 1
ATOM 2517 N N . ASP A 1 333 ? 30.693 3.849 -5.362 1.00 92.19 333 ASP A N 1
ATOM 2518 C CA . ASP A 1 333 ? 31.832 4.406 -6.060 1.00 92.19 333 ASP A CA 1
ATOM 2519 C C . ASP A 1 333 ? 31.886 3.904 -7.512 1.00 92.19 333 ASP A C 1
ATOM 2521 O O . ASP A 1 333 ? 31.878 2.701 -7.787 1.00 92.19 333 ASP A O 1
ATOM 2525 N N . ALA A 1 334 ? 31.900 4.843 -8.454 1.00 92.00 334 ALA A N 1
ATOM 2526 C CA . ALA A 1 334 ? 32.022 4.594 -9.879 1.00 92.00 334 ALA A CA 1
ATOM 2527 C C . ALA A 1 334 ? 33.407 4.053 -10.243 1.00 92.00 334 ALA A C 1
ATOM 2529 O O . ALA A 1 334 ? 33.487 3.256 -11.180 1.00 92.00 334 ALA A O 1
ATOM 2530 N N . MET A 1 335 ? 34.470 4.416 -9.511 1.00 88.62 335 MET A N 1
ATOM 2531 C CA . MET A 1 335 ? 35.806 3.871 -9.773 1.00 88.62 335 MET A CA 1
ATOM 2532 C C . MET A 1 335 ? 35.841 2.357 -9.556 1.00 88.62 335 MET A C 1
ATOM 2534 O O . MET A 1 335 ? 36.383 1.643 -10.393 1.00 88.62 335 MET A O 1
ATOM 2538 N N . GLU A 1 336 ? 35.150 1.836 -8.540 1.00 88.50 336 GLU A N 1
ATOM 2539 C CA . GLU A 1 336 ? 34.966 0.389 -8.375 1.00 88.50 336 GLU A CA 1
ATOM 2540 C C . GLU A 1 336 ? 34.030 -0.275 -9.407 1.00 88.50 336 GLU A C 1
ATOM 2542 O O . GLU A 1 336 ? 33.979 -1.511 -9.499 1.00 88.50 336 GLU A O 1
ATOM 2547 N N . MET A 1 337 ? 33.220 0.503 -10.134 1.00 88.44 337 MET A N 1
ATOM 2548 C CA . MET A 1 337 ? 32.341 -0.030 -11.181 1.00 88.44 337 MET A CA 1
ATOM 2549 C C . MET A 1 337 ? 33.067 -0.210 -12.508 1.00 88.44 337 MET A C 1
ATOM 2551 O O . MET A 1 337 ? 32.658 -1.058 -13.305 1.00 88.44 337 MET A O 1
ATOM 2555 N N . VAL A 1 338 ? 34.088 0.601 -12.770 1.00 88.50 338 VAL A N 1
ATOM 2556 C CA . VAL A 1 338 ? 34.819 0.634 -14.035 1.00 88.50 338 VAL A CA 1
ATOM 2557 C C . VAL A 1 338 ? 36.127 -0.134 -13.875 1.00 88.50 338 VAL A C 1
ATOM 2559 O O . VAL A 1 338 ? 36.888 0.087 -12.940 1.00 88.50 338 VAL A O 1
ATOM 2562 N N . SER A 1 339 ? 36.388 -1.058 -14.792 1.00 82.12 339 SER A N 1
ATOM 2563 C CA . SER A 1 339 ? 37.659 -1.771 -14.886 1.00 82.12 339 SER A CA 1
ATOM 2564 C C . SER A 1 339 ? 38.223 -1.587 -16.286 1.00 82.12 339 SER A C 1
ATOM 2566 O O . SER A 1 339 ? 37.618 -2.044 -17.260 1.00 82.12 339 SER A O 1
ATOM 2568 N N . VAL A 1 340 ? 39.371 -0.924 -16.371 1.00 79.00 340 VAL A N 1
ATOM 2569 C CA . VAL A 1 340 ? 40.198 -0.838 -17.577 1.00 79.00 340 VAL A CA 1
ATOM 2570 C C . VAL A 1 340 ? 41.353 -1.831 -17.433 1.00 79.00 340 VAL A C 1
ATOM 2572 O O . VAL A 1 340 ? 41.886 -2.011 -16.335 1.00 79.00 340 VAL A O 1
ATOM 2575 N N . ALA A 1 341 ? 41.701 -2.533 -18.515 1.00 67.50 341 ALA A N 1
ATOM 2576 C CA . ALA A 1 341 ? 42.854 -3.433 -18.517 1.00 67.50 341 ALA A CA 1
ATOM 2577 C C . ALA A 1 341 ? 44.119 -2.692 -18.045 1.00 67.50 341 ALA A C 1
ATOM 2579 O O . ALA A 1 341 ? 44.301 -1.520 -18.350 1.00 67.50 341 ALA A O 1
ATOM 2580 N N . ASP A 1 342 ? 44.961 -3.374 -17.269 1.00 61.28 342 ASP A N 1
ATOM 2581 C CA . ASP A 1 342 ? 46.255 -2.886 -16.764 1.00 61.28 342 ASP A CA 1
ATOM 2582 C C . ASP A 1 342 ? 46.234 -1.672 -15.807 1.00 61.28 342 ASP A C 1
ATOM 2584 O O . ASP A 1 342 ? 47.284 -1.283 -15.291 1.00 61.28 342 ASP A O 1
ATOM 2588 N N . HIS A 1 343 ? 45.058 -1.142 -15.449 1.00 61.03 343 HIS A N 1
ATOM 2589 C CA . HIS A 1 343 ? 44.916 -0.062 -14.471 1.00 61.03 343 HIS A CA 1
ATOM 2590 C C . HIS A 1 343 ? 44.297 -0.554 -13.154 1.00 61.03 343 HIS A C 1
ATOM 2592 O O . HIS A 1 343 ? 43.103 -0.826 -13.054 1.00 61.03 343 HIS A O 1
ATOM 2598 N N . THR A 1 344 ? 45.105 -0.617 -12.091 1.00 53.97 344 THR A N 1
ATOM 2599 C CA . THR A 1 344 ? 44.614 -0.719 -10.707 1.00 53.97 344 THR A CA 1
ATOM 2600 C C . THR A 1 344 ? 44.705 0.652 -10.049 1.00 53.97 344 THR A C 1
ATOM 2602 O O . THR A 1 344 ? 45.703 0.953 -9.394 1.00 53.97 344 THR A O 1
ATOM 2605 N N . SER A 1 345 ? 43.695 1.504 -10.218 1.00 52.66 345 SER A N 1
ATOM 2606 C CA . SER A 1 345 ? 43.640 2.729 -9.417 1.00 52.66 345 SER A CA 1
ATOM 2607 C C . SER A 1 345 ? 43.080 2.391 -8.037 1.00 52.66 345 SER A C 1
ATOM 2609 O O . SER A 1 345 ? 41.880 2.192 -7.872 1.00 52.66 345 SER A O 1
ATOM 2611 N N . LYS A 1 346 ? 43.964 2.261 -7.043 1.00 54.72 346 LYS A N 1
ATOM 2612 C CA . LYS A 1 346 ? 43.605 2.555 -5.653 1.00 54.72 346 LYS A CA 1
ATOM 2613 C C . LYS A 1 346 ? 43.962 4.021 -5.431 1.00 54.72 346 LYS A C 1
ATOM 2615 O O . LYS A 1 346 ? 45.108 4.308 -5.097 1.00 54.72 346 LYS A O 1
ATOM 2620 N N . SER A 1 347 ? 43.020 4.919 -5.696 1.00 62.53 347 SER A N 1
ATOM 2621 C CA . SER A 1 347 ? 43.101 6.302 -5.221 1.00 62.53 347 SER A CA 1
ATOM 2622 C C . SER A 1 347 ? 42.419 6.375 -3.854 1.00 62.53 347 SER A C 1
ATOM 2624 O O . SER A 1 347 ? 41.501 5.602 -3.583 1.00 62.53 347 SER A O 1
ATOM 2626 N N . ASP A 1 348 ? 42.872 7.291 -2.999 1.00 74.12 348 ASP A N 1
ATOM 2627 C CA . ASP A 1 348 ? 42.146 7.674 -1.776 1.00 74.12 348 ASP A CA 1
ATOM 2628 C C . ASP A 1 348 ? 40.891 8.511 -2.104 1.00 74.12 348 ASP A C 1
ATOM 2630 O O . ASP A 1 348 ? 40.108 8.844 -1.219 1.00 74.12 348 ASP A O 1
ATOM 2634 N N . SER A 1 349 ? 40.707 8.855 -3.381 1.00 86.19 349 SER A N 1
ATOM 2635 C CA . SER A 1 349 ? 39.581 9.624 -3.896 1.00 86.19 349 SER A CA 1
ATOM 2636 C C . SER A 1 349 ? 38.459 8.719 -4.409 1.00 86.19 349 SER A C 1
ATOM 2638 O O . SER A 1 349 ? 38.719 7.689 -5.030 1.00 86.19 349 SER A O 1
ATOM 2640 N N . GLU A 1 350 ? 37.209 9.150 -4.240 1.00 92.25 350 GLU A N 1
ATOM 2641 C CA . GLU A 1 350 ? 36.020 8.386 -4.644 1.00 92.25 350 GLU A CA 1
ATOM 2642 C C . GLU A 1 350 ? 35.116 9.198 -5.584 1.00 92.25 350 GLU A C 1
ATOM 2644 O O . GLU A 1 350 ? 34.956 10.413 -5.422 1.00 92.25 350 GLU A O 1
ATOM 2649 N N . ILE A 1 351 ? 34.466 8.522 -6.544 1.00 95.19 351 ILE A N 1
ATOM 2650 C CA . ILE A 1 351 ? 33.432 9.120 -7.405 1.00 95.19 351 ILE A CA 1
ATOM 2651 C C . ILE A 1 351 ? 32.083 8.490 -7.073 1.00 95.19 351 ILE A C 1
ATOM 2653 O O . ILE A 1 351 ? 31.709 7.436 -7.580 1.00 95.19 351 ILE A O 1
ATOM 2657 N N . LEU A 1 352 ? 31.291 9.163 -6.258 1.00 95.69 352 LEU A N 1
ATOM 2658 C CA . LEU A 1 352 ? 30.048 8.647 -5.719 1.00 95.69 352 LEU A CA 1
ATOM 2659 C C . LEU A 1 352 ? 28.848 8.848 -6.660 1.00 95.69 352 LEU A C 1
ATOM 2661 O O . LEU A 1 352 ? 28.386 9.959 -6.940 1.00 95.69 352 LEU A O 1
ATOM 2665 N N . VAL A 1 353 ? 28.252 7.730 -7.071 1.00 94.12 353 VAL A N 1
ATOM 2666 C CA . VAL A 1 353 ? 26.950 7.649 -7.737 1.00 94.12 353 VAL A CA 1
ATOM 2667 C C . VAL A 1 353 ? 25.845 7.593 -6.690 1.00 94.12 353 VAL A C 1
ATOM 2669 O O . VAL A 1 353 ? 25.731 6.632 -5.925 1.00 94.12 353 VAL A O 1
ATOM 2672 N N . THR A 1 354 ? 24.961 8.588 -6.703 1.00 93.12 354 THR A N 1
ATOM 2673 C CA . THR A 1 354 ? 23.815 8.652 -5.786 1.00 93.12 354 THR A CA 1
ATOM 2674 C C . THR A 1 354 ? 22.535 8.095 -6.411 1.00 93.12 354 THR A C 1
ATOM 2676 O O . THR A 1 354 ? 22.205 8.348 -7.575 1.00 93.12 354 THR A O 1
ATOM 2679 N N . THR A 1 355 ? 21.761 7.340 -5.626 1.00 87.38 355 THR A N 1
ATOM 2680 C CA . THR A 1 355 ? 20.493 6.742 -6.076 1.00 87.38 355 THR A CA 1
ATOM 2681 C C . THR A 1 355 ? 19.327 7.083 -5.156 1.00 87.38 355 THR A C 1
ATOM 2683 O O . THR A 1 355 ? 19.499 7.578 -4.043 1.00 87.38 355 THR A O 1
ATOM 2686 N N . VAL A 1 356 ? 18.109 6.804 -5.625 1.00 85.12 356 VAL A N 1
ATOM 2687 C CA . VAL A 1 356 ? 16.900 6.852 -4.799 1.00 85.12 356 VAL A CA 1
ATOM 2688 C C . VAL A 1 356 ? 16.342 5.455 -4.608 1.00 85.12 356 VAL A C 1
ATOM 2690 O O . VAL A 1 356 ? 16.320 4.644 -5.534 1.00 85.12 356 VAL A O 1
ATOM 2693 N N . LYS A 1 357 ? 15.844 5.179 -3.406 1.00 82.31 357 LYS A N 1
ATOM 2694 C CA . LYS A 1 357 ? 15.144 3.937 -3.097 1.00 82.31 357 LYS A CA 1
ATOM 2695 C C . LYS A 1 357 ? 13.657 4.229 -2.979 1.00 82.31 357 LYS A C 1
ATOM 2697 O O . LYS A 1 357 ? 13.242 5.029 -2.144 1.00 82.31 357 LYS A O 1
ATOM 2702 N N . ARG A 1 358 ? 12.854 3.555 -3.801 1.00 76.69 358 ARG A N 1
ATOM 2703 C CA . ARG A 1 358 ? 11.395 3.517 -3.653 1.00 76.69 358 ARG A CA 1
ATOM 2704 C C . ARG A 1 358 ? 11.003 2.269 -2.879 1.00 76.69 358 ARG A C 1
ATOM 2706 O O . ARG A 1 358 ? 11.455 1.172 -3.197 1.00 76.69 358 ARG A O 1
ATOM 2713 N N . GLU A 1 359 ? 10.186 2.433 -1.848 1.00 71.56 359 GLU A N 1
ATOM 2714 C CA . GLU A 1 359 ? 9.647 1.320 -1.070 1.00 71.56 359 GLU A CA 1
ATOM 2715 C C . GLU A 1 359 ? 8.142 1.456 -0.882 1.00 71.56 359 GLU A C 1
ATOM 2717 O O . GLU A 1 359 ? 7.635 2.561 -0.720 1.00 71.56 359 GLU A O 1
ATOM 2722 N N . GLN A 1 360 ? 7.431 0.329 -0.878 1.00 65.12 360 GLN A N 1
ATOM 2723 C CA . GLN A 1 360 ? 6.002 0.338 -0.593 1.00 65.12 360 GLN A CA 1
ATOM 2724 C C . GLN A 1 360 ? 5.767 0.831 0.841 1.00 65.12 360 GLN A C 1
ATOM 2726 O O . GLN A 1 360 ? 6.420 0.385 1.801 1.00 65.12 360 GLN A O 1
ATOM 2731 N N . GLY A 1 361 ? 4.850 1.781 0.963 1.00 60.44 361 GLY A N 1
ATOM 2732 C CA . GLY A 1 361 ? 4.381 2.341 2.211 1.00 60.44 361 GLY A CA 1
ATOM 2733 C C . GLY A 1 361 ? 3.650 1.284 3.022 1.00 60.44 361 GLY A C 1
ATOM 2734 O O . GLY A 1 361 ? 2.875 0.476 2.528 1.00 60.44 361 GLY A O 1
ATOM 2735 N N . THR A 1 362 ? 3.924 1.292 4.314 1.00 58.34 362 THR A N 1
ATOM 2736 C CA . THR A 1 362 ? 3.100 0.618 5.321 1.00 58.34 362 THR A CA 1
ATOM 2737 C C . THR A 1 362 ? 2.736 1.671 6.348 1.00 58.34 362 THR A C 1
ATOM 2739 O O . THR A 1 362 ? 3.448 2.672 6.431 1.00 58.34 362 THR A O 1
ATOM 2742 N N . VAL A 1 363 ? 1.684 1.461 7.145 1.00 51.25 363 VAL A N 1
ATOM 2743 C CA . VAL A 1 363 ? 1.219 2.436 8.155 1.00 51.25 363 VAL A CA 1
ATOM 2744 C C . VAL A 1 363 ? 2.400 3.058 8.916 1.00 51.25 363 VAL A C 1
ATOM 2746 O O . VAL A 1 363 ? 2.550 4.276 8.959 1.00 51.25 363 VAL A O 1
ATOM 2749 N N . PHE A 1 364 ? 3.303 2.218 9.430 1.00 54.06 364 PHE A N 1
ATOM 2750 C CA . PHE A 1 364 ? 4.468 2.656 10.195 1.00 54.06 364 PHE A CA 1
ATOM 2751 C C . PHE A 1 364 ? 5.495 3.430 9.360 1.00 54.06 364 PHE A C 1
ATOM 2753 O O . PHE A 1 364 ? 5.978 4.479 9.784 1.00 54.06 364 PHE A O 1
ATOM 2760 N N . LYS A 1 365 ? 5.826 2.947 8.156 1.00 61.00 365 LYS A N 1
ATOM 2761 C CA . LYS A 1 365 ? 6.772 3.651 7.283 1.00 61.00 365 LYS A CA 1
ATOM 2762 C C . LYS A 1 365 ? 6.215 4.992 6.805 1.00 61.00 365 LYS A C 1
ATOM 2764 O O . LYS A 1 365 ? 6.992 5.921 6.661 1.00 61.00 365 LYS A O 1
ATOM 2769 N N . LEU A 1 366 ? 4.900 5.110 6.606 1.00 59.00 366 LEU A N 1
ATOM 2770 C CA . LEU A 1 366 ? 4.251 6.376 6.260 1.00 59.00 366 LEU A CA 1
ATOM 2771 C C . LEU A 1 366 ? 4.361 7.373 7.412 1.00 59.00 366 LEU A C 1
ATOM 2773 O O . LEU A 1 366 ? 4.770 8.504 7.190 1.00 59.00 366 LEU A O 1
ATOM 2777 N N . ILE A 1 367 ? 4.089 6.939 8.648 1.00 56.88 367 ILE A N 1
ATOM 2778 C CA . ILE A 1 367 ? 4.290 7.780 9.837 1.00 56.88 367 ILE A CA 1
ATOM 2779 C C . ILE A 1 367 ? 5.757 8.213 9.944 1.00 56.88 367 ILE A C 1
ATOM 2781 O O . ILE A 1 367 ? 6.028 9.391 10.154 1.00 56.88 367 ILE A O 1
ATOM 2785 N N . ARG A 1 368 ? 6.711 7.292 9.738 1.00 60.53 368 ARG A N 1
ATOM 2786 C CA . ARG A 1 368 ? 8.145 7.621 9.720 1.00 60.53 368 ARG A CA 1
ATOM 2787 C C . ARG A 1 368 ? 8.505 8.594 8.591 1.00 60.53 368 ARG A C 1
ATOM 2789 O O . ARG A 1 368 ? 9.310 9.491 8.808 1.00 60.53 368 ARG A O 1
ATOM 2796 N N . ALA A 1 369 ? 7.919 8.431 7.411 1.00 61.22 369 ALA A N 1
ATOM 2797 C CA . ALA A 1 369 ? 8.148 9.311 6.272 1.00 61.22 369 ALA A CA 1
ATOM 2798 C C . ALA A 1 369 ? 7.627 10.729 6.528 1.00 61.22 369 ALA A C 1
ATOM 2800 O O . ALA A 1 369 ? 8.263 11.683 6.104 1.00 61.22 369 ALA A O 1
ATOM 2801 N N . LEU A 1 370 ? 6.533 10.879 7.283 1.00 61.09 370 LEU A N 1
ATOM 2802 C CA . LEU A 1 370 ? 5.993 12.188 7.665 1.00 61.09 370 LEU A CA 1
ATOM 2803 C C . LEU A 1 370 ? 6.891 12.966 8.643 1.00 61.09 370 LEU A C 1
ATOM 2805 O O . LEU A 1 370 ? 6.753 14.181 8.738 1.00 61.09 370 LEU A O 1
ATOM 2809 N N . ILE A 1 371 ? 7.785 12.289 9.372 1.00 62.66 371 ILE A N 1
ATOM 2810 C CA . ILE A 1 371 ? 8.682 12.914 10.362 1.00 62.66 371 ILE A CA 1
ATOM 2811 C C . ILE A 1 371 ? 10.142 12.998 9.903 1.00 62.66 371 ILE A C 1
ATOM 2813 O O . ILE A 1 371 ? 10.938 13.675 10.547 1.00 62.66 371 ILE A O 1
ATOM 2817 N N . HIS A 1 372 ? 10.524 12.291 8.837 1.00 64.50 372 HIS A N 1
ATOM 2818 C CA . HIS A 1 372 ? 11.909 12.245 8.379 1.00 64.50 372 HIS A CA 1
ATOM 2819 C C . HIS A 1 372 ? 12.142 13.266 7.259 1.00 64.50 372 HIS A C 1
ATOM 2821 O O . HIS A 1 372 ? 11.432 13.216 6.250 1.00 64.50 372 HIS A O 1
ATOM 2827 N N . PRO A 1 373 ? 13.163 14.136 7.361 1.00 68.19 373 PRO A N 1
ATOM 2828 C CA . PRO A 1 373 ? 13.495 15.049 6.275 1.00 68.19 373 PRO A CA 1
ATOM 2829 C C . PRO A 1 373 ? 13.852 14.248 5.008 1.00 68.19 373 PRO A C 1
ATOM 2831 O O . PRO A 1 373 ? 14.497 13.198 5.079 1.00 68.19 373 PRO A O 1
ATOM 2834 N N . TYR A 1 374 ? 13.377 14.709 3.849 1.00 72.44 374 TYR A N 1
ATOM 2835 C CA . TYR A 1 374 ? 13.636 14.140 2.512 1.00 72.44 374 TYR A CA 1
ATOM 2836 C C . TYR A 1 374 ? 13.022 12.765 2.194 1.00 72.44 374 TYR A C 1
ATOM 2838 O O . TYR A 1 374 ? 13.435 12.112 1.229 1.00 72.44 374 TYR A O 1
ATOM 2846 N N . GLN A 1 375 ? 12.000 12.328 2.933 1.00 70.25 375 GLN A N 1
ATOM 2847 C CA . GLN A 1 375 ? 11.130 11.231 2.495 1.00 70.25 375 GLN A CA 1
ATOM 2848 C C . GLN A 1 375 ? 9.853 11.793 1.870 1.00 70.25 375 GLN A C 1
ATOM 2850 O O . GLN A 1 375 ? 9.109 12.520 2.520 1.00 70.25 375 GLN A O 1
ATOM 2855 N N . ASN A 1 376 ? 9.581 11.431 0.614 1.00 68.50 376 ASN A N 1
ATOM 2856 C CA . ASN A 1 376 ? 8.386 11.889 -0.096 1.00 68.50 376 ASN A CA 1
ATOM 2857 C C . ASN A 1 376 ? 7.383 10.747 -0.257 1.00 68.50 376 ASN A C 1
ATOM 2859 O O . ASN A 1 376 ? 7.754 9.631 -0.631 1.00 68.50 376 ASN A O 1
ATOM 2863 N N . LEU A 1 377 ? 6.108 11.053 -0.012 1.00 59.22 377 LEU A N 1
ATOM 2864 C CA . LEU A 1 377 ? 4.992 10.159 -0.298 1.00 59.22 377 LEU A CA 1
ATOM 2865 C C . LEU A 1 377 ? 4.532 10.383 -1.735 1.00 59.22 377 LEU A C 1
ATOM 2867 O O . LEU A 1 377 ? 4.146 11.490 -2.108 1.00 59.22 377 LEU A O 1
ATOM 2871 N N . THR A 1 378 ? 4.559 9.333 -2.543 1.00 58.50 378 THR A N 1
ATOM 2872 C CA . THR A 1 378 ? 4.062 9.371 -3.918 1.00 58.50 378 THR A CA 1
ATOM 2873 C C . THR A 1 378 ? 2.963 8.333 -4.065 1.00 58.50 378 THR A C 1
ATOM 2875 O O . THR A 1 378 ? 3.154 7.169 -3.715 1.00 58.50 378 THR A O 1
ATOM 2878 N N . LYS A 1 379 ? 1.801 8.763 -4.564 1.00 51.94 379 LYS A N 1
ATOM 2879 C CA . LYS A 1 379 ? 0.722 7.856 -4.962 1.00 51.94 379 LYS A CA 1
ATOM 2880 C C . LYS A 1 379 ? 0.991 7.398 -6.391 1.00 51.94 379 LYS A C 1
ATOM 2882 O O . LYS A 1 379 ? 1.190 8.243 -7.263 1.00 51.94 379 LYS A O 1
ATOM 2887 N N . GLU A 1 380 ? 1.041 6.092 -6.624 1.00 55.69 380 GLU A N 1
ATOM 2888 C CA . GLU A 1 380 ? 1.353 5.553 -7.952 1.00 55.69 380 GLU A CA 1
ATOM 2889 C C . GLU A 1 380 ? 0.079 5.328 -8.793 1.00 55.69 380 GLU A C 1
ATOM 2891 O O . GLU A 1 380 ? -1.024 5.162 -8.270 1.00 55.69 380 GLU A O 1
ATOM 2896 N N . SER A 1 381 ? 0.223 5.401 -10.120 1.00 44.03 381 SER A N 1
ATOM 2897 C CA . SER A 1 381 ? -0.853 5.198 -11.102 1.00 44.03 381 SER A CA 1
ATOM 2898 C C . SER A 1 381 ? -1.080 3.699 -11.357 1.00 44.03 381 SER A C 1
ATOM 2900 O O . SER A 1 381 ? -0.121 2.937 -11.443 1.00 44.03 381 SER A O 1
ATOM 2902 N N . GLN A 1 382 ? -2.343 3.278 -11.510 1.00 44.28 382 GLN A N 1
ATOM 2903 C CA . GLN A 1 382 ? -2.792 1.875 -11.439 1.00 44.28 382 GLN A CA 1
ATOM 2904 C C . GLN A 1 382 ? -2.267 0.906 -12.518 1.00 44.28 382 GLN A C 1
ATOM 2906 O O . GLN A 1 382 ? -2.509 -0.291 -12.413 1.00 44.28 382 GLN A O 1
ATOM 2911 N N . ASN A 1 383 ? -1.508 1.349 -13.524 1.00 41.44 383 ASN A N 1
ATOM 2912 C CA . ASN A 1 383 ? -1.015 0.456 -14.589 1.00 41.44 383 ASN A CA 1
ATOM 2913 C C . ASN A 1 383 ? 0.339 -0.215 -14.260 1.00 41.44 383 ASN A C 1
ATOM 2915 O O . ASN A 1 383 ? 1.152 -0.486 -15.142 1.00 41.44 383 ASN A O 1
ATOM 2919 N N . TYR A 1 384 ? 0.599 -0.447 -12.972 1.00 44.06 384 TYR A N 1
ATOM 2920 C CA . TYR A 1 384 ? 1.946 -0.601 -12.433 1.00 44.06 384 TYR A CA 1
ATOM 2921 C C . TYR A 1 384 ? 2.674 -1.887 -12.829 1.00 44.06 384 TYR A C 1
ATOM 2923 O O . TYR A 1 384 ? 3.826 -1.761 -13.189 1.00 44.06 384 TYR A O 1
ATOM 2931 N N . GLU A 1 385 ? 2.096 -3.096 -12.829 1.00 38.31 385 GLU A N 1
ATOM 2932 C CA . GLU A 1 385 ? 2.903 -4.316 -13.089 1.00 38.31 385 GLU A CA 1
ATOM 2933 C C . GLU A 1 385 ? 3.376 -4.439 -14.543 1.00 38.31 385 GLU A C 1
ATOM 2935 O O . GLU A 1 385 ? 4.554 -4.728 -14.778 1.00 38.31 385 GLU A O 1
ATOM 2940 N N . ALA A 1 386 ? 2.510 -4.104 -15.508 1.00 38.91 386 ALA A N 1
ATOM 2941 C CA . ALA A 1 386 ? 2.931 -3.927 -16.897 1.00 38.91 386 ALA A CA 1
ATOM 2942 C C . ALA A 1 386 ? 4.058 -2.887 -16.970 1.00 38.91 386 ALA A C 1
ATOM 2944 O O . ALA A 1 386 ? 5.056 -3.115 -17.632 1.00 38.91 386 ALA A O 1
ATOM 2945 N N . VAL A 1 387 ? 3.975 -1.814 -16.177 1.00 39.62 387 VAL A N 1
ATOM 2946 C CA . VAL A 1 387 ? 5.038 -0.811 -16.048 1.00 39.62 387 VAL A CA 1
ATOM 2947 C C . VAL A 1 387 ? 6.209 -1.280 -15.172 1.00 39.62 387 VAL A C 1
ATOM 2949 O O . VAL A 1 387 ? 7.267 -0.692 -15.266 1.00 39.62 387 VAL A O 1
ATOM 2952 N N . LYS A 1 388 ? 6.133 -2.314 -14.329 1.00 41.16 388 LYS A N 1
ATOM 2953 C CA . LYS A 1 388 ? 7.159 -2.665 -13.322 1.00 41.16 388 LYS A CA 1
ATOM 2954 C C . LYS A 1 388 ? 8.183 -3.633 -13.882 1.00 41.16 388 LYS A C 1
ATOM 2956 O O . LYS A 1 388 ? 9.383 -3.474 -13.657 1.00 41.16 388 LYS A O 1
ATOM 2961 N N . GLN A 1 389 ? 7.711 -4.631 -14.626 1.00 41.62 389 GLN A N 1
ATOM 2962 C CA . GLN A 1 389 ? 8.594 -5.493 -15.398 1.00 41.62 389 GLN A CA 1
ATOM 2963 C C . GLN A 1 389 ? 9.196 -4.697 -16.556 1.00 41.62 389 GLN A C 1
ATOM 2965 O O . GLN A 1 389 ? 10.421 -4.630 -16.662 1.00 41.62 389 GLN A O 1
ATOM 2970 N N . ASP A 1 390 ? 8.353 -3.962 -17.288 1.00 45.03 390 ASP A N 1
ATOM 2971 C CA . ASP A 1 390 ? 8.803 -3.078 -18.358 1.00 45.03 390 ASP A CA 1
ATOM 2972 C C . ASP A 1 390 ? 9.724 -1.979 -17.797 1.00 45.03 390 ASP A C 1
ATOM 2974 O O . ASP A 1 390 ? 10.786 -1.758 -18.348 1.00 45.03 390 ASP A O 1
ATOM 2978 N N . SER A 1 391 ? 9.475 -1.395 -16.613 1.00 53.91 391 SER A N 1
ATOM 2979 C CA . SER A 1 391 ? 10.378 -0.386 -16.015 1.00 53.91 391 SER A CA 1
ATOM 2980 C C . SER A 1 391 ? 11.688 -0.944 -15.487 1.00 53.91 391 SER A C 1
ATOM 2982 O O . SER A 1 391 ? 12.662 -0.197 -15.474 1.00 53.91 391 SER A O 1
ATOM 2984 N N . ARG A 1 392 ? 11.765 -2.194 -15.011 1.00 60.22 392 ARG A N 1
ATOM 2985 C CA . ARG A 1 392 ? 13.057 -2.783 -14.616 1.00 60.22 392 ARG A CA 1
ATOM 2986 C C . ARG A 1 392 ? 13.911 -3.057 -15.842 1.00 60.22 392 ARG A C 1
ATOM 2988 O O . ARG A 1 392 ? 15.086 -2.691 -15.841 1.00 60.22 392 ARG A O 1
ATOM 2995 N N . ASP A 1 393 ? 13.316 -3.625 -16.885 1.00 60.09 393 ASP A N 1
ATOM 2996 C CA . ASP A 1 393 ? 14.005 -3.885 -18.147 1.00 60.09 393 ASP A CA 1
ATOM 2997 C C . ASP A 1 393 ? 14.380 -2.572 -18.845 1.00 60.09 393 ASP A C 1
ATOM 2999 O O . ASP A 1 393 ? 15.526 -2.399 -19.251 1.00 60.09 393 ASP A O 1
ATOM 3003 N N . VAL A 1 394 ? 13.482 -1.585 -18.849 1.00 61.62 394 VAL A N 1
ATOM 3004 C CA . VAL A 1 394 ? 13.727 -0.213 -19.314 1.00 61.62 394 VAL A CA 1
ATOM 3005 C C . VAL A 1 394 ? 14.816 0.474 -18.483 1.00 61.62 394 VAL A C 1
ATOM 3007 O O . VAL A 1 394 ? 15.707 1.094 -19.052 1.00 61.62 394 VAL A O 1
ATOM 3010 N N . GLN A 1 395 ? 14.822 0.359 -17.150 1.00 71.75 395 GLN A N 1
ATOM 3011 C CA . GLN A 1 395 ? 15.890 0.931 -16.312 1.00 71.75 395 GLN A CA 1
ATOM 3012 C C . GLN A 1 395 ? 17.239 0.253 -16.560 1.00 71.75 395 GLN A C 1
ATOM 3014 O O . GLN A 1 395 ? 18.269 0.929 -16.575 1.00 71.75 395 GLN A O 1
ATOM 3019 N N . ARG A 1 396 ? 17.251 -1.067 -16.781 1.00 70.69 396 ARG A N 1
ATOM 3020 C CA . ARG A 1 396 ? 18.456 -1.823 -17.141 1.00 70.69 396 ARG A CA 1
ATOM 3021 C C . ARG A 1 396 ? 18.966 -1.417 -18.522 1.00 70.69 396 ARG A C 1
ATOM 3023 O O . ARG A 1 396 ? 20.168 -1.228 -18.684 1.00 70.69 396 ARG A O 1
ATOM 3030 N N . ALA A 1 397 ? 18.057 -1.224 -19.473 1.00 67.12 397 ALA A N 1
ATOM 3031 C CA . ALA A 1 397 ? 18.334 -0.712 -20.806 1.00 67.12 397 ALA A CA 1
ATOM 3032 C C . ALA A 1 397 ? 18.934 0.699 -20.751 1.00 67.12 397 ALA A C 1
ATOM 3034 O O . ALA A 1 397 ? 19.986 0.948 -21.331 1.00 67.12 397 ALA A O 1
ATOM 3035 N N . PHE A 1 398 ? 18.322 1.609 -19.992 1.00 76.44 398 PHE A N 1
ATOM 3036 C CA . PHE A 1 398 ? 18.832 2.964 -19.799 1.00 76.44 398 PHE A CA 1
ATOM 3037 C C . PHE A 1 398 ? 20.200 2.986 -19.114 1.00 76.44 398 PHE A C 1
ATOM 3039 O O . PHE A 1 398 ? 21.070 3.744 -19.529 1.00 76.44 398 PHE A O 1
ATOM 3046 N N . MET A 1 399 ? 20.426 2.138 -18.108 1.00 83.00 399 MET A N 1
ATOM 3047 C CA . MET A 1 399 ? 21.736 2.024 -17.463 1.00 83.00 399 MET A CA 1
ATOM 3048 C C . MET A 1 399 ? 22.794 1.477 -18.426 1.00 83.00 399 MET A C 1
ATOM 3050 O O . MET A 1 399 ? 23.911 1.979 -18.476 1.00 83.00 399 MET A O 1
ATOM 3054 N N . ALA A 1 400 ? 22.459 0.469 -19.228 1.00 77.69 400 ALA A N 1
ATOM 3055 C CA . ALA A 1 400 ? 23.389 -0.055 -20.219 1.00 77.69 400 ALA A CA 1
ATOM 3056 C C . ALA A 1 400 ? 23.679 0.967 -21.341 1.00 77.69 400 ALA A C 1
ATOM 3058 O O . ALA A 1 400 ? 24.817 1.041 -21.795 1.00 77.69 400 ALA A O 1
ATOM 3059 N N . ASN A 1 401 ? 22.708 1.811 -21.720 1.00 79.25 401 ASN A N 1
ATOM 3060 C CA . ASN A 1 401 ? 22.940 2.949 -22.620 1.00 79.25 401 ASN A CA 1
ATOM 3061 C C . ASN A 1 401 ? 23.907 3.954 -21.984 1.00 79.25 401 ASN A C 1
ATOM 3063 O O . ASN A 1 401 ? 24.890 4.363 -22.592 1.00 79.25 401 ASN A O 1
ATOM 3067 N N . SER A 1 402 ? 23.638 4.305 -20.728 1.00 87.81 402 SER A N 1
ATOM 3068 C CA . SER A 1 402 ? 24.444 5.240 -19.951 1.00 87.81 402 SER A CA 1
ATOM 3069 C C . SER A 1 402 ? 25.908 4.799 -19.869 1.00 87.81 402 SER A C 1
ATOM 3071 O O . SER A 1 402 ? 26.793 5.607 -20.116 1.00 87.81 402 SER A O 1
ATOM 3073 N N . LYS A 1 403 ? 26.169 3.505 -19.636 1.00 88.38 403 LYS A N 1
ATOM 3074 C CA . LYS A 1 403 ? 27.523 2.925 -19.654 1.00 88.38 403 LYS A CA 1
ATOM 3075 C C . LYS A 1 403 ? 28.211 3.073 -21.007 1.00 88.38 403 LYS A C 1
ATOM 3077 O O . LYS A 1 403 ? 29.374 3.447 -21.062 1.00 88.38 403 LYS A O 1
ATOM 3082 N N . GLN A 1 404 ? 27.499 2.764 -22.086 1.00 85.19 404 GLN A N 1
ATOM 3083 C CA . GLN A 1 404 ? 28.062 2.819 -23.432 1.00 85.19 404 GLN A CA 1
ATOM 3084 C C . GLN A 1 404 ? 28.406 4.256 -23.835 1.00 85.19 404 GLN A C 1
ATOM 3086 O O . GLN A 1 404 ? 29.495 4.515 -24.339 1.00 85.19 404 GLN A O 1
ATOM 3091 N N . THR A 1 405 ? 27.490 5.184 -23.566 1.00 87.62 405 THR A N 1
ATOM 3092 C CA . THR A 1 405 ? 27.680 6.610 -23.844 1.00 87.62 405 THR A CA 1
ATOM 3093 C C . THR A 1 405 ? 28.806 7.184 -22.988 1.00 87.62 405 THR A C 1
ATOM 3095 O O . THR A 1 405 ? 29.624 7.930 -23.507 1.00 87.62 405 THR A O 1
ATOM 3098 N N . ALA A 1 406 ? 28.925 6.759 -21.725 1.00 92.19 406 ALA A N 1
ATOM 3099 C CA . ALA A 1 406 ? 30.031 7.150 -20.856 1.00 92.19 406 ALA A CA 1
ATOM 3100 C C . ALA A 1 406 ? 31.403 6.737 -21.408 1.00 92.19 406 ALA A C 1
ATOM 3102 O O . ALA A 1 406 ? 32.338 7.528 -21.361 1.00 92.19 406 ALA A O 1
ATOM 3103 N N . VAL A 1 407 ? 31.527 5.529 -21.975 1.00 90.12 407 VAL A N 1
ATOM 3104 C CA . VAL A 1 407 ? 32.773 5.109 -22.639 1.00 90.12 407 VAL A CA 1
ATOM 3105 C C . VAL A 1 407 ? 33.067 6.004 -23.837 1.00 90.12 407 VAL A C 1
ATOM 3107 O O . VAL A 1 407 ? 34.179 6.507 -23.954 1.00 90.12 407 VAL A O 1
ATOM 3110 N N . MET A 1 408 ? 32.084 6.222 -24.713 1.00 88.12 408 MET A N 1
ATOM 3111 C CA . MET A 1 408 ? 32.269 7.044 -25.912 1.00 88.12 408 MET A CA 1
ATOM 3112 C C . MET A 1 408 ? 32.694 8.471 -25.567 1.00 88.12 408 MET A C 1
ATOM 3114 O O . MET A 1 408 ? 33.672 8.976 -26.112 1.00 88.12 408 MET A O 1
ATOM 3118 N N . GLU A 1 409 ? 31.985 9.089 -24.629 1.00 91.88 409 GLU A N 1
ATOM 3119 C CA . GLU A 1 409 ? 32.227 10.468 -24.235 1.00 91.88 409 GLU A CA 1
ATOM 3120 C C . GLU A 1 409 ? 33.564 10.636 -23.509 1.00 91.88 409 GLU A C 1
ATOM 3122 O O . GLU A 1 409 ? 34.291 11.587 -23.776 1.00 91.88 409 GLU A O 1
ATOM 3127 N N . ALA A 1 410 ? 33.952 9.679 -22.662 1.00 93.06 410 ALA A N 1
ATOM 3128 C CA . ALA A 1 410 ? 35.264 9.704 -22.027 1.00 93.06 410 ALA A CA 1
ATOM 3129 C C . ALA A 1 410 ? 36.408 9.668 -23.057 1.00 93.06 410 ALA A C 1
ATOM 3131 O O . ALA A 1 410 ? 37.354 10.441 -22.930 1.00 93.06 410 ALA A O 1
ATOM 3132 N N . HIS A 1 411 ? 36.319 8.832 -24.102 1.00 91.94 411 HIS A N 1
ATOM 3133 C CA . HIS A 1 411 ? 37.340 8.804 -25.164 1.00 91.94 411 HIS A CA 1
ATOM 3134 C C . HIS A 1 411 ? 37.344 10.086 -25.987 1.00 91.94 411 HIS A C 1
ATOM 3136 O O . HIS A 1 411 ? 38.410 10.521 -26.414 1.00 91.94 411 HIS A O 1
ATOM 3142 N N . ARG A 1 412 ? 36.174 10.696 -26.202 1.00 92.00 412 ARG A N 1
ATOM 3143 C CA . ARG A 1 412 ? 36.070 11.998 -26.861 1.00 92.00 412 ARG A CA 1
ATOM 3144 C C . ARG A 1 412 ? 36.798 13.080 -26.077 1.00 92.00 412 ARG A C 1
ATOM 3146 O O . ARG A 1 412 ? 37.640 13.765 -26.645 1.00 92.00 412 ARG A O 1
ATOM 3153 N N . LEU A 1 413 ? 36.508 13.198 -24.783 1.00 93.88 413 LEU A N 1
ATOM 3154 C CA . LEU A 1 413 ? 37.162 14.163 -23.897 1.00 93.88 413 LEU A CA 1
ATOM 3155 C C . LEU A 1 413 ? 38.669 13.908 -23.786 1.00 93.88 413 LEU A C 1
ATOM 3157 O O . LEU A 1 413 ? 39.441 14.852 -23.698 1.00 93.88 413 LEU A O 1
ATOM 3161 N N . ALA A 1 414 ? 39.092 12.643 -23.829 1.00 92.19 414 ALA A N 1
ATOM 3162 C CA . ALA A 1 414 ? 40.501 12.254 -23.797 1.00 92.19 414 ALA A CA 1
ATOM 3163 C C . ALA A 1 414 ? 41.220 12.379 -25.158 1.00 92.19 414 ALA A C 1
ATOM 3165 O O . ALA A 1 414 ? 42.377 11.976 -25.258 1.00 92.19 414 ALA A O 1
ATOM 3166 N N . GLU A 1 415 ? 40.548 12.860 -26.212 1.00 92.19 415 GLU A N 1
ATOM 3167 C CA . GLU A 1 415 ? 41.060 12.912 -27.595 1.00 92.19 415 GLU A CA 1
ATOM 3168 C C . GLU A 1 415 ? 41.511 11.539 -28.155 1.00 92.19 415 GLU A C 1
ATOM 3170 O O . GLU A 1 415 ? 42.317 11.440 -29.084 1.00 92.19 415 GLU A O 1
ATOM 3175 N N . LYS A 1 416 ? 40.947 10.451 -27.617 1.00 89.12 416 LYS A N 1
ATOM 3176 C CA . LYS A 1 416 ? 41.237 9.041 -27.939 1.00 89.12 416 LYS A CA 1
ATOM 3177 C C . LYS A 1 416 ? 40.142 8.366 -28.775 1.00 89.12 416 LYS A C 1
ATOM 3179 O O . LYS A 1 416 ? 40.058 7.145 -28.846 1.00 89.12 416 LYS A O 1
ATOM 3184 N N . GLU A 1 417 ? 39.292 9.130 -29.461 1.00 84.94 417 GLU A N 1
ATOM 3185 C CA . GLU A 1 417 ? 38.151 8.604 -30.242 1.00 84.94 417 GLU A CA 1
ATOM 3186 C C . GLU A 1 417 ? 38.556 7.583 -31.313 1.00 84.94 417 GLU A C 1
ATOM 3188 O O . GLU A 1 417 ? 37.790 6.680 -31.635 1.00 84.94 417 GLU A O 1
ATOM 3193 N N . LYS A 1 418 ? 39.772 7.713 -31.862 1.00 84.75 418 LYS A N 1
ATOM 3194 C CA . LYS A 1 418 ? 40.325 6.794 -32.871 1.00 84.75 418 LYS A CA 1
ATOM 3195 C C . LYS A 1 418 ? 40.576 5.382 -32.336 1.00 84.75 418 LYS A C 1
ATOM 3197 O O . LYS A 1 418 ? 40.815 4.481 -33.131 1.00 84.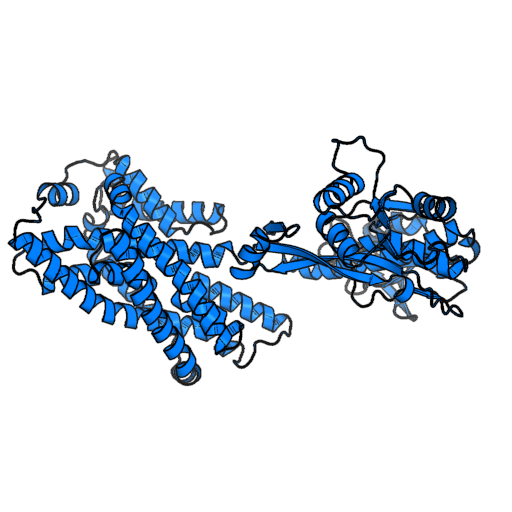75 418 LYS A O 1
ATOM 3202 N N . GLU A 1 419 ? 40.554 5.201 -31.020 1.00 83.12 419 GLU A N 1
ATOM 3203 C CA . GLU A 1 419 ? 40.677 3.901 -30.358 1.00 83.12 419 GLU A CA 1
ATOM 3204 C C . GLU A 1 419 ? 39.326 3.175 -30.248 1.00 83.12 419 GLU A C 1
ATOM 3206 O O . GLU A 1 419 ? 39.285 2.038 -29.774 1.00 83.12 419 GLU A O 1
ATOM 3211 N N . LEU A 1 420 ? 38.228 3.816 -30.678 1.00 83.38 420 LEU A N 1
ATOM 3212 C CA . LEU A 1 420 ? 36.890 3.238 -30.717 1.00 83.38 420 LEU A CA 1
ATOM 3213 C C . LEU A 1 420 ? 36.542 2.730 -32.118 1.00 83.38 420 LEU A C 1
ATOM 3215 O O . LEU A 1 420 ? 36.387 3.500 -33.065 1.00 83.38 420 LEU A O 1
ATOM 3219 N N . ASP A 1 421 ? 36.281 1.432 -32.212 1.00 84.38 421 ASP A N 1
ATOM 3220 C CA . ASP A 1 421 ? 35.726 0.803 -33.401 1.00 84.38 421 ASP A CA 1
ATOM 3221 C C . ASP A 1 421 ? 34.205 0.696 -33.292 1.00 84.38 421 ASP A C 1
ATOM 3223 O O . ASP A 1 421 ? 33.655 0.138 -32.338 1.00 84.38 421 ASP A O 1
ATOM 3227 N N . PHE A 1 422 ? 33.494 1.201 -34.300 1.00 82.38 422 PHE A N 1
ATOM 3228 C CA . PHE A 1 422 ? 32.049 1.029 -34.395 1.00 82.38 422 PHE A CA 1
ATOM 3229 C C . PHE A 1 422 ? 31.697 -0.397 -34.838 1.00 82.38 422 PHE A C 1
ATOM 3231 O O . PHE A 1 422 ? 32.054 -0.830 -35.932 1.00 82.38 422 PHE A O 1
ATOM 3238 N N . VAL A 1 423 ? 30.941 -1.112 -34.003 1.00 84.12 423 VAL A N 1
ATOM 3239 C CA . VAL A 1 423 ? 30.582 -2.523 -34.224 1.00 84.12 423 VAL A CA 1
ATOM 3240 C C . VAL A 1 423 ? 29.144 -2.688 -34.717 1.00 84.12 423 VAL A C 1
ATOM 3242 O O . VAL A 1 423 ? 28.849 -3.625 -35.459 1.00 84.12 423 VAL A O 1
ATOM 3245 N N . GLY A 1 424 ? 28.228 -1.803 -34.317 1.00 87.25 424 GLY A N 1
ATOM 3246 C CA . GLY A 1 424 ? 26.823 -1.892 -34.716 1.00 87.25 424 GLY A CA 1
ATOM 3247 C C . GLY A 1 424 ? 25.875 -1.150 -33.780 1.00 87.25 424 GLY A C 1
ATOM 3248 O O . GLY A 1 424 ? 26.264 -0.218 -33.087 1.00 87.25 424 GLY A O 1
ATOM 3249 N N . VAL A 1 425 ? 24.610 -1.566 -33.733 1.00 85.69 425 VAL A N 1
ATOM 3250 C CA . VAL A 1 425 ? 23.596 -0.981 -32.837 1.00 85.69 425 VAL A CA 1
ATOM 3251 C C . VAL A 1 425 ? 23.171 -2.004 -31.793 1.00 85.69 425 VAL A C 1
ATOM 3253 O O . VAL A 1 425 ? 22.551 -3.013 -32.122 1.00 85.69 425 VAL A O 1
ATOM 3256 N N . ARG A 1 426 ? 23.468 -1.748 -30.518 1.00 82.94 426 ARG A N 1
ATOM 3257 C CA . ARG A 1 426 ? 23.019 -2.587 -29.403 1.00 82.94 426 ARG A CA 1
ATOM 3258 C C . ARG A 1 426 ? 21.549 -2.315 -29.104 1.00 82.94 426 ARG A C 1
ATOM 3260 O O . ARG A 1 426 ? 21.157 -1.174 -28.876 1.00 82.94 426 ARG A O 1
ATOM 3267 N N . VAL A 1 427 ? 20.739 -3.366 -29.089 1.00 80.31 427 VAL A N 1
ATOM 3268 C CA . VAL A 1 427 ? 19.316 -3.326 -28.752 1.00 80.31 427 VAL A CA 1
ATOM 3269 C C . VAL A 1 427 ? 19.170 -3.180 -27.246 1.00 80.31 427 VAL A C 1
ATOM 3271 O O . VAL A 1 427 ? 19.583 -4.053 -26.485 1.00 80.31 427 VAL A O 1
ATOM 3274 N N . MET A 1 428 ? 18.551 -2.088 -26.815 1.00 71.56 428 MET A N 1
ATOM 3275 C CA . MET A 1 428 ? 18.400 -1.756 -25.399 1.00 71.56 428 MET A CA 1
ATOM 3276 C C . MET A 1 428 ? 16.998 -2.077 -24.910 1.00 71.56 428 MET A C 1
ATOM 3278 O O . MET A 1 428 ? 16.836 -2.683 -23.860 1.00 71.56 428 MET A O 1
ATOM 3282 N N . ASN A 1 429 ? 15.984 -1.712 -25.690 1.00 70.19 429 ASN A N 1
ATOM 3283 C CA . ASN A 1 429 ? 14.594 -2.007 -25.374 1.00 70.19 429 ASN A CA 1
ATOM 3284 C C . ASN A 1 429 ? 13.840 -2.450 -26.630 1.00 70.19 429 ASN A C 1
ATOM 3286 O O . ASN A 1 429 ? 14.162 -2.020 -27.737 1.00 70.19 429 ASN A O 1
ATOM 3290 N N . ILE A 1 430 ? 12.824 -3.285 -26.440 1.00 74.62 430 ILE A N 1
ATOM 3291 C CA . ILE A 1 430 ? 11.910 -3.769 -27.465 1.00 74.62 430 ILE A CA 1
ATOM 3292 C C . ILE A 1 430 ? 10.494 -3.587 -26.925 1.00 74.62 430 ILE A C 1
ATOM 3294 O O . ILE A 1 430 ? 10.105 -4.242 -25.962 1.00 74.62 430 ILE A O 1
ATOM 3298 N N . ASN A 1 431 ? 9.709 -2.737 -27.575 1.00 71.31 431 ASN A N 1
ATOM 3299 C CA . ASN A 1 431 ? 8.297 -2.586 -27.277 1.00 71.31 431 ASN A CA 1
ATOM 3300 C C . ASN A 1 431 ? 7.530 -3.817 -27.777 1.00 71.31 431 ASN A C 1
ATOM 3302 O O . ASN A 1 431 ? 7.201 -3.936 -28.963 1.00 71.31 431 ASN A O 1
ATOM 3306 N N . ARG A 1 432 ? 7.253 -4.744 -26.857 1.00 71.19 432 ARG A N 1
ATOM 3307 C CA . ARG A 1 432 ? 6.568 -6.004 -27.166 1.00 71.19 432 ARG A CA 1
ATOM 3308 C C . ARG A 1 432 ? 5.078 -5.819 -27.474 1.00 71.19 432 ARG A C 1
ATOM 3310 O O . ARG A 1 432 ? 4.507 -6.670 -28.156 1.00 71.19 432 ARG A O 1
ATOM 3317 N N . ASP A 1 433 ? 4.476 -4.702 -27.061 1.00 65.00 433 ASP A N 1
ATOM 3318 C CA . ASP A 1 433 ? 3.070 -4.373 -27.343 1.00 65.00 433 ASP A CA 1
ATOM 3319 C C . ASP A 1 433 ? 2.852 -3.940 -28.800 1.00 65.00 433 ASP A C 1
ATOM 3321 O O . ASP A 1 433 ? 1.777 -4.150 -29.384 1.00 65.00 433 ASP A O 1
ATOM 3325 N N . VAL A 1 434 ? 3.879 -3.332 -29.403 1.00 64.00 434 VAL A N 1
ATOM 3326 C CA . VAL A 1 434 ? 3.893 -2.969 -30.826 1.00 64.00 434 VAL A CA 1
ATOM 3327 C C . VAL A 1 434 ? 4.059 -4.224 -31.680 1.00 64.00 434 VAL A C 1
ATOM 3329 O O . VAL A 1 434 ? 3.317 -4.400 -32.648 1.00 64.00 434 VAL A O 1
ATOM 3332 N N . GLN A 1 435 ? 4.986 -5.118 -31.319 1.00 67.75 435 GLN A N 1
ATOM 3333 C CA . GLN A 1 435 ? 5.155 -6.407 -31.985 1.00 67.75 435 GLN A CA 1
ATOM 3334 C C . GLN A 1 435 ? 5.865 -7.423 -31.093 1.00 67.75 435 GLN A C 1
ATOM 3336 O O . GLN A 1 435 ? 6.883 -7.123 -30.472 1.00 67.75 435 GLN A O 1
ATOM 3341 N N . ASN A 1 436 ? 5.387 -8.669 -31.114 1.00 64.94 436 ASN A N 1
ATOM 3342 C CA . ASN A 1 436 ? 6.034 -9.764 -30.402 1.00 64.94 436 ASN A CA 1
ATOM 3343 C C . ASN A 1 436 ? 7.323 -10.209 -31.123 1.00 64.94 436 ASN A C 1
ATOM 3345 O O . ASN A 1 436 ? 7.337 -11.177 -31.884 1.00 64.94 436 ASN A O 1
ATOM 3349 N N . LEU A 1 437 ? 8.410 -9.467 -30.916 1.00 67.81 437 LEU A N 1
ATOM 3350 C CA . LEU A 1 437 ? 9.732 -9.715 -31.495 1.00 67.81 437 LEU A CA 1
ATOM 3351 C C . LEU A 1 437 ? 10.530 -10.742 -30.678 1.00 67.81 437 LEU A C 1
ATOM 3353 O O . LEU A 1 437 ? 11.659 -10.482 -30.286 1.00 67.81 437 LEU A O 1
ATOM 3357 N N . ASN A 1 438 ? 9.972 -11.929 -30.426 1.00 69.38 438 ASN A N 1
ATOM 3358 C CA . ASN A 1 438 ? 10.642 -12.972 -29.630 1.00 69.38 438 ASN A CA 1
ATOM 3359 C C . ASN A 1 438 ? 12.001 -13.433 -30.192 1.00 69.38 438 ASN A C 1
ATOM 3361 O O . ASN A 1 438 ? 12.810 -14.001 -29.456 1.00 69.38 438 ASN A O 1
ATOM 3365 N N . SER A 1 439 ? 12.251 -13.212 -31.485 1.00 79.12 439 SER A N 1
ATOM 3366 C CA . SER A 1 439 ? 13.530 -13.512 -32.130 1.00 79.12 439 SER A CA 1
ATOM 3367 C C . SER A 1 439 ? 14.642 -12.547 -31.722 1.00 79.12 439 SER A C 1
ATOM 3369 O O . SER A 1 439 ? 15.783 -12.989 -31.594 1.00 79.12 439 SER A O 1
ATOM 3371 N N . LEU A 1 440 ? 14.323 -11.270 -31.485 1.00 80.94 440 LEU A N 1
ATOM 3372 C CA . LEU A 1 440 ? 15.263 -10.233 -31.063 1.00 80.94 440 LEU A CA 1
ATOM 3373 C C . LEU A 1 440 ? 15.263 -10.130 -29.533 1.00 80.94 440 LEU A C 1
ATOM 3375 O O . LEU A 1 440 ? 14.211 -10.147 -28.894 1.00 80.94 440 LEU A O 1
ATOM 3379 N N . ARG A 1 441 ? 16.441 -10.032 -28.923 1.00 78.62 441 ARG A N 1
ATOM 3380 C CA . ARG A 1 441 ? 16.590 -9.943 -27.467 1.00 78.62 441 ARG A CA 1
ATOM 3381 C C . ARG A 1 441 ? 17.282 -8.644 -27.082 1.00 78.62 441 ARG A C 1
ATOM 3383 O O . ARG A 1 441 ? 18.075 -8.087 -27.836 1.00 78.62 441 ARG A O 1
ATOM 3390 N N . ILE A 1 442 ? 16.978 -8.172 -25.876 1.00 75.50 442 ILE A N 1
ATOM 3391 C CA . ILE A 1 442 ? 17.738 -7.089 -25.247 1.00 75.50 442 ILE A CA 1
ATOM 3392 C C . ILE A 1 442 ? 19.208 -7.529 -25.155 1.00 75.50 442 ILE A C 1
ATOM 3394 O O . ILE A 1 442 ? 19.483 -8.682 -24.824 1.00 75.50 442 ILE A O 1
ATOM 3398 N N . ASN A 1 443 ? 20.124 -6.598 -25.425 1.00 73.50 443 ASN A N 1
ATOM 3399 C CA . ASN A 1 443 ? 21.579 -6.752 -25.546 1.00 73.50 443 ASN A CA 1
ATOM 3400 C C . ASN A 1 443 ? 22.118 -7.382 -26.836 1.00 73.50 443 ASN A C 1
ATOM 3402 O O . ASN A 1 443 ? 23.343 -7.444 -26.975 1.00 73.50 443 ASN A O 1
ATOM 3406 N N . ASP A 1 444 ? 21.273 -7.773 -27.791 1.00 85.50 444 ASP A N 1
ATOM 3407 C CA . ASP A 1 444 ? 21.749 -8.115 -29.136 1.00 85.50 444 ASP A CA 1
ATOM 3408 C C . ASP A 1 444 ? 22.442 -6.904 -29.779 1.00 85.50 444 ASP A C 1
ATOM 3410 O O . ASP A 1 444 ? 21.965 -5.778 -29.646 1.00 85.50 444 ASP A O 1
ATOM 3414 N N . VAL A 1 445 ? 23.539 -7.111 -30.508 1.00 88.00 445 VAL A N 1
ATOM 3415 C CA . VAL A 1 445 ? 24.173 -6.051 -31.311 1.00 88.00 445 VAL A CA 1
ATOM 3416 C C . VAL A 1 445 ? 23.854 -6.278 -32.779 1.00 88.00 445 VAL A C 1
ATOM 3418 O O . VAL A 1 445 ? 24.339 -7.233 -33.372 1.00 88.00 445 VAL A O 1
ATOM 3421 N N . ILE A 1 446 ? 23.040 -5.411 -33.374 1.00 89.88 446 ILE A N 1
ATOM 3422 C CA . ILE A 1 446 ? 22.707 -5.439 -34.798 1.00 89.88 446 ILE A CA 1
ATOM 3423 C C . ILE A 1 446 ? 23.943 -5.009 -35.586 1.00 89.88 446 ILE A C 1
ATOM 3425 O O . ILE A 1 446 ? 24.351 -3.850 -35.522 1.00 89.88 446 ILE A O 1
ATOM 3429 N N . LEU A 1 447 ? 24.519 -5.954 -36.325 1.00 91.25 447 LEU A N 1
ATOM 3430 C CA . LEU A 1 447 ? 25.714 -5.767 -37.145 1.00 91.25 447 LEU A CA 1
ATOM 3431 C C . LEU A 1 447 ? 25.357 -5.341 -38.570 1.00 91.25 447 LEU A C 1
ATOM 3433 O O . LEU A 1 447 ? 26.033 -4.508 -39.164 1.00 91.25 447 LEU A O 1
ATOM 3437 N N . SER A 1 448 ? 24.294 -5.918 -39.136 1.00 91.06 448 SER A N 1
ATOM 3438 C CA . SER A 1 448 ? 23.813 -5.566 -40.476 1.00 91.06 448 SER A CA 1
ATOM 3439 C C . SER A 1 448 ? 22.293 -5.668 -40.585 1.00 91.06 448 SER A C 1
ATOM 3441 O O . SER A 1 448 ? 21.653 -6.429 -39.854 1.00 91.06 448 SER A O 1
ATOM 3443 N N . ILE A 1 449 ? 21.728 -4.882 -41.500 1.00 88.94 449 ILE A N 1
ATOM 3444 C CA . ILE A 1 449 ? 20.303 -4.826 -41.829 1.00 88.94 449 ILE A CA 1
ATOM 3445 C C . ILE A 1 449 ? 20.174 -5.086 -43.331 1.00 88.94 449 ILE A C 1
ATOM 3447 O O . ILE A 1 449 ? 20.679 -4.310 -44.137 1.00 88.94 449 ILE A O 1
ATOM 3451 N N . ASN A 1 450 ? 19.478 -6.153 -43.718 1.00 88.69 450 ASN A N 1
ATOM 3452 C CA . ASN A 1 450 ? 19.326 -6.604 -45.106 1.00 88.69 450 ASN A CA 1
ATOM 3453 C C . ASN A 1 450 ? 20.674 -6.767 -45.837 1.00 88.69 450 ASN A C 1
ATOM 3455 O O . ASN A 1 450 ? 20.804 -6.400 -47.002 1.00 88.69 450 ASN A O 1
ATOM 3459 N N . GLY A 1 451 ? 21.686 -7.282 -45.131 1.00 86.00 451 GLY A N 1
ATOM 3460 C CA . GLY A 1 451 ? 23.042 -7.479 -45.656 1.00 86.00 451 GLY A CA 1
ATOM 3461 C C . GLY A 1 451 ? 23.913 -6.218 -45.703 1.00 86.00 451 GLY A C 1
ATOM 3462 O O . GLY A 1 451 ? 25.114 -6.326 -45.928 1.00 86.00 451 GLY A O 1
ATOM 3463 N N . GLU A 1 452 ? 23.353 -5.034 -45.448 1.00 88.00 452 GLU A N 1
ATOM 3464 C CA . GLU A 1 452 ? 24.104 -3.781 -45.346 1.00 88.00 452 GLU A CA 1
ATOM 3465 C C . GLU A 1 452 ? 24.603 -3.594 -43.910 1.00 88.00 452 GLU A C 1
ATOM 3467 O O . GLU A 1 452 ? 23.809 -3.659 -42.966 1.00 88.00 452 GLU A O 1
ATOM 3472 N N . ALA A 1 453 ? 25.909 -3.373 -43.727 1.00 86.56 453 ALA A N 1
ATOM 3473 C CA . ALA A 1 453 ? 26.471 -3.087 -42.410 1.00 86.56 453 ALA A CA 1
ATOM 3474 C C . ALA A 1 453 ? 25.752 -1.889 -41.776 1.00 86.56 453 ALA A C 1
ATOM 3476 O O . ALA A 1 453 ? 25.481 -0.882 -42.433 1.00 86.56 453 ALA A O 1
ATOM 3477 N N . VAL A 1 454 ? 25.418 -2.011 -40.494 1.00 86.38 454 VAL A N 1
ATOM 3478 C CA . VAL A 1 454 ? 24.848 -0.898 -39.739 1.00 86.38 454 VAL A CA 1
ATOM 3479 C C . VAL A 1 454 ? 25.873 0.232 -39.730 1.00 86.38 454 VAL A C 1
ATOM 3481 O O . VAL A 1 454 ? 27.069 -0.004 -39.602 1.00 86.38 454 VAL A O 1
ATOM 3484 N N . THR A 1 455 ? 25.401 1.461 -39.877 1.00 81.06 455 THR A N 1
ATOM 3485 C CA . THR A 1 455 ? 26.189 2.686 -39.711 1.00 81.06 455 THR A CA 1
ATOM 3486 C C . THR A 1 455 ? 25.646 3.466 -38.513 1.00 81.06 455 THR A C 1
ATOM 3488 O O . THR A 1 455 ? 24.520 3.200 -38.079 1.00 81.06 455 THR A O 1
ATOM 3491 N N . PRO A 1 456 ? 26.365 4.467 -37.977 1.00 73.06 456 PRO A N 1
ATOM 3492 C CA . PRO A 1 456 ? 25.839 5.271 -36.876 1.00 73.06 456 PRO A CA 1
ATOM 3493 C C . PRO A 1 456 ? 24.480 5.929 -37.173 1.00 73.06 456 PRO A C 1
ATOM 3495 O O . PRO A 1 456 ? 23.606 5.994 -36.310 1.00 73.06 456 PRO A O 1
ATOM 3498 N N . SER A 1 457 ? 24.244 6.325 -38.428 1.00 73.75 457 SER A N 1
ATOM 3499 C CA . SER A 1 457 ? 22.962 6.876 -38.885 1.00 73.75 457 SER A CA 1
ATOM 3500 C C . SER A 1 457 ? 21.851 5.828 -39.037 1.00 73.75 457 SER A C 1
ATOM 3502 O O . SER A 1 457 ? 20.669 6.180 -39.073 1.00 73.75 457 SER A O 1
ATOM 3504 N N . ALA A 1 458 ? 22.185 4.535 -39.082 1.00 73.12 458 ALA A N 1
ATOM 3505 C CA . ALA A 1 458 ? 21.205 3.472 -39.261 1.00 73.12 458 ALA A CA 1
ATOM 3506 C C . ALA A 1 458 ? 20.263 3.319 -38.058 1.00 73.12 458 ALA A C 1
ATOM 3508 O O . ALA A 1 458 ? 19.136 2.870 -38.256 1.00 73.12 458 ALA A O 1
ATOM 3509 N N . LEU A 1 459 ? 20.655 3.739 -36.846 1.00 69.19 459 LEU A N 1
ATOM 3510 C CA . LEU A 1 459 ? 19.763 3.732 -35.678 1.00 69.19 459 LEU A CA 1
ATOM 3511 C C . LEU A 1 459 ? 18.493 4.563 -35.932 1.00 69.19 459 LEU A C 1
ATOM 3513 O O . LEU A 1 459 ? 17.389 4.105 -35.639 1.00 69.19 459 LEU A O 1
ATOM 3517 N N . ALA A 1 460 ? 18.637 5.743 -36.544 1.00 70.44 460 ALA A N 1
ATOM 3518 C CA . ALA A 1 460 ? 17.511 6.616 -36.883 1.00 70.44 460 ALA A CA 1
ATOM 3519 C C . ALA A 1 460 ? 16.613 6.017 -37.982 1.00 70.44 460 ALA A C 1
ATOM 3521 O O . ALA A 1 460 ? 15.402 6.242 -38.004 1.00 70.44 460 ALA A O 1
ATOM 3522 N N . LEU A 1 461 ? 17.196 5.221 -38.884 1.00 73.31 461 LEU A N 1
ATOM 3523 C CA . LEU A 1 461 ? 16.503 4.624 -40.029 1.00 73.31 461 LEU A CA 1
ATOM 3524 C C . LEU A 1 461 ? 15.906 3.243 -39.725 1.00 73.31 461 LEU A C 1
ATOM 3526 O O . LEU A 1 461 ? 14.991 2.798 -40.418 1.00 73.31 461 LEU A O 1
ATOM 3530 N N . LEU A 1 462 ? 16.386 2.555 -38.690 1.00 74.62 462 LEU A N 1
ATOM 3531 C CA . LEU A 1 462 ? 15.982 1.193 -38.348 1.00 74.62 462 LEU A CA 1
ATOM 3532 C C . LEU A 1 462 ? 14.459 1.057 -38.123 1.00 74.62 462 LEU A C 1
ATOM 3534 O O . LEU A 1 462 ? 13.862 0.152 -38.717 1.00 74.62 462 LEU A O 1
ATOM 3538 N N . PRO A 1 463 ? 13.770 1.963 -37.392 1.00 73.69 463 PRO A N 1
ATOM 3539 C CA . PRO A 1 463 ? 12.312 1.911 -37.268 1.00 73.69 463 PRO A CA 1
ATOM 3540 C C . PRO A 1 463 ? 11.572 2.112 -38.597 1.00 73.69 463 PRO A C 1
ATOM 3542 O O . PRO A 1 463 ? 10.449 1.631 -38.749 1.00 73.69 463 PRO A O 1
ATOM 3545 N N . GLN A 1 464 ? 12.153 2.847 -39.549 1.00 78.06 464 GLN A N 1
ATOM 3546 C CA . GLN A 1 464 ? 11.576 3.033 -40.881 1.00 78.06 464 GLN A CA 1
ATOM 3547 C C . GLN A 1 464 ? 11.752 1.762 -41.723 1.00 78.06 464 GLN A C 1
ATOM 3549 O O . GLN A 1 464 ? 10.773 1.279 -42.295 1.00 78.06 464 GLN A O 1
ATOM 3554 N N . LYS A 1 465 ? 12.962 1.176 -41.734 1.00 79.69 465 LYS A N 1
ATOM 3555 C CA . LYS A 1 465 ? 13.272 -0.070 -42.459 1.00 79.69 465 LYS A CA 1
ATOM 3556 C C . LYS A 1 465 ? 12.360 -1.224 -42.006 1.00 79.69 465 LYS A C 1
ATOM 3558 O O . LYS A 1 465 ? 11.730 -1.864 -42.846 1.00 79.69 465 LYS A O 1
ATOM 3563 N N . LEU A 1 466 ? 12.179 -1.399 -40.693 1.00 77.56 466 LEU A N 1
ATOM 3564 C CA . LEU A 1 466 ? 11.331 -2.454 -40.110 1.00 77.56 466 LEU A CA 1
ATOM 3565 C C . LEU A 1 466 ? 9.830 -2.299 -40.432 1.00 77.56 466 LEU A C 1
ATOM 3567 O O . LEU A 1 466 ? 9.095 -3.285 -40.514 1.00 77.56 466 LEU A O 1
ATOM 3571 N N . ARG A 1 467 ? 9.346 -1.067 -40.643 1.00 78.69 467 ARG A N 1
ATOM 3572 C CA . ARG A 1 467 ? 7.943 -0.806 -41.024 1.00 78.69 467 ARG A CA 1
ATOM 3573 C C . ARG A 1 467 ? 7.678 -0.956 -42.521 1.00 78.69 467 ARG A C 1
ATOM 3575 O O . ARG A 1 467 ? 6.532 -1.192 -42.917 1.00 78.69 467 ARG A O 1
ATOM 3582 N N . ALA A 1 468 ? 8.707 -0.815 -43.354 1.00 82.12 468 ALA A N 1
ATOM 3583 C CA . ALA A 1 468 ? 8.570 -0.878 -44.805 1.00 82.12 468 ALA A CA 1
ATOM 3584 C C . ALA A 1 468 ? 8.319 -2.312 -45.296 1.00 82.12 468 ALA A C 1
ATOM 3586 O O . ALA A 1 468 ? 7.384 -2.552 -46.061 1.00 82.12 468 ALA A O 1
ATOM 3587 N N . ALA A 1 469 ? 9.120 -3.272 -44.832 1.00 84.50 469 ALA A N 1
ATOM 3588 C CA . ALA A 1 469 ? 9.084 -4.655 -45.298 1.00 84.50 469 ALA A CA 1
ATOM 3589 C C . ALA A 1 469 ? 9.594 -5.630 -44.227 1.00 84.50 469 ALA A C 1
ATOM 3591 O O . ALA A 1 469 ? 10.056 -5.229 -43.160 1.00 84.50 469 ALA A O 1
ATOM 3592 N N . ARG A 1 470 ? 9.527 -6.932 -44.534 1.00 87.06 470 ARG A N 1
ATOM 3593 C CA . ARG A 1 470 ? 10.281 -7.948 -43.790 1.00 87.06 470 ARG A CA 1
ATOM 3594 C C . ARG A 1 470 ? 11.766 -7.583 -43.847 1.00 87.06 470 ARG A C 1
ATOM 3596 O O . ARG A 1 470 ? 12.252 -7.206 -44.909 1.00 87.06 470 ARG A O 1
ATOM 3603 N N . THR A 1 471 ? 12.448 -7.647 -42.712 1.00 87.62 471 THR A N 1
ATOM 3604 C CA . THR A 1 471 ? 13.842 -7.210 -42.585 1.00 87.62 471 THR A CA 1
ATOM 3605 C C . THR A 1 471 ? 14.679 -8.340 -42.010 1.00 87.62 471 THR A C 1
ATOM 3607 O O . THR A 1 471 ? 14.338 -8.889 -40.964 1.00 87.62 471 THR A O 1
ATOM 3610 N N . GLU A 1 472 ? 15.775 -8.663 -42.683 1.00 89.31 472 GLU A N 1
ATOM 3611 C CA . GLU A 1 472 ? 16.780 -9.601 -42.193 1.00 89.31 472 GLU A CA 1
ATOM 3612 C C . GLU A 1 472 ? 17.813 -8.829 -41.368 1.00 89.31 472 GLU A C 1
ATOM 3614 O O . GLU A 1 472 ? 18.371 -7.833 -41.825 1.00 89.31 472 GLU A O 1
ATOM 3619 N N . LEU A 1 473 ? 18.053 -9.260 -40.137 1.00 90.38 473 LEU A N 1
ATOM 3620 C CA . LEU A 1 473 ? 19.043 -8.685 -39.235 1.00 90.38 473 LEU A CA 1
ATOM 3621 C C . LEU A 1 473 ? 20.126 -9.723 -38.969 1.00 90.38 473 LEU A C 1
ATOM 3623 O O . LEU A 1 473 ? 19.816 -10.854 -38.604 1.00 90.38 473 LEU A O 1
ATOM 3627 N N . VAL A 1 474 ? 21.392 -9.330 -39.064 1.00 93.56 474 VAL A N 1
ATOM 3628 C CA . VAL A 1 474 ? 22.485 -10.118 -38.479 1.00 93.56 474 VAL A CA 1
ATOM 3629 C C . VAL A 1 474 ? 22.824 -9.491 -37.142 1.00 93.56 474 VAL A C 1
ATOM 3631 O O . VAL A 1 474 ? 23.222 -8.325 -37.095 1.00 93.56 474 VAL A O 1
ATOM 3634 N N . VAL A 1 475 ? 22.672 -10.251 -36.063 1.00 91.94 475 VAL A N 1
ATOM 3635 C CA . VAL A 1 475 ? 22.966 -9.788 -34.705 1.00 91.94 475 VAL A CA 1
ATOM 3636 C C . VAL A 1 475 ? 24.105 -10.583 -34.082 1.00 91.94 475 VAL A C 1
ATOM 3638 O O . VAL A 1 475 ? 24.227 -11.779 -34.325 1.00 91.94 475 VAL A O 1
ATOM 3641 N N . ALA A 1 476 ? 24.926 -9.949 -33.251 1.00 89.75 476 ALA A N 1
ATOM 3642 C CA . ALA A 1 476 ? 25.794 -10.640 -32.309 1.00 89.75 476 ALA A CA 1
ATOM 3643 C C . ALA A 1 476 ? 25.061 -10.802 -30.971 1.00 89.75 476 ALA A C 1
ATOM 3645 O O . ALA A 1 476 ? 24.727 -9.811 -30.317 1.00 89.75 476 ALA A O 1
ATOM 3646 N N . ARG A 1 477 ? 24.834 -12.051 -30.561 1.00 85.81 477 ARG A N 1
ATOM 3647 C CA . ARG A 1 477 ? 24.253 -12.432 -29.270 1.00 85.81 477 ARG A CA 1
ATOM 3648 C C . ARG A 1 477 ? 25.272 -13.253 -28.500 1.00 85.81 477 ARG A C 1
ATOM 3650 O O . ARG A 1 477 ? 25.665 -14.322 -28.958 1.00 85.81 477 ARG A O 1
ATOM 3657 N N . GLU A 1 478 ? 25.710 -12.740 -27.349 1.00 76.75 478 GLU A N 1
ATOM 3658 C CA . GLU A 1 478 ? 26.726 -13.402 -26.510 1.00 76.75 478 GLU A CA 1
ATOM 3659 C C . GLU A 1 478 ? 27.989 -13.778 -27.317 1.00 76.75 478 GLU A C 1
ATOM 3661 O O . GLU A 1 478 ? 28.532 -14.870 -27.196 1.00 76.75 478 GLU A O 1
ATOM 3666 N N . GLY A 1 479 ? 28.415 -12.883 -28.217 1.00 74.81 479 GLY A N 1
ATOM 3667 C CA . GLY A 1 479 ? 29.569 -13.080 -29.105 1.00 74.81 479 GLY A CA 1
ATOM 3668 C C . GLY A 1 479 ? 29.292 -13.891 -30.378 1.00 74.81 479 GLY A C 1
ATOM 3669 O O . GLY A 1 479 ? 30.074 -13.819 -31.321 1.00 74.81 479 GLY A O 1
ATOM 3670 N N . ASN A 1 480 ? 28.164 -14.600 -30.466 1.00 89.44 480 ASN A N 1
ATOM 3671 C CA . ASN A 1 480 ? 27.822 -15.425 -31.624 1.00 89.44 480 ASN A CA 1
ATOM 3672 C C . ASN A 1 480 ? 26.954 -14.661 -32.630 1.00 89.44 480 ASN A C 1
ATOM 3674 O O . ASN A 1 480 ? 25.967 -14.028 -32.252 1.00 89.44 480 ASN A O 1
ATOM 3678 N N . LYS A 1 481 ? 27.283 -14.753 -33.926 1.00 92.75 481 LYS A N 1
ATOM 3679 C CA . LYS A 1 481 ? 26.444 -14.190 -34.995 1.00 92.75 481 LYS A CA 1
ATOM 3680 C C . LYS A 1 481 ? 25.183 -15.037 -35.187 1.00 92.75 481 LYS A C 1
ATOM 3682 O O . LYS A 1 481 ? 25.264 -16.259 -35.283 1.00 92.75 481 LYS A O 1
ATOM 3687 N N . GLN A 1 482 ? 24.031 -14.384 -35.266 1.00 93.00 482 GLN A N 1
ATOM 3688 C CA . GLN A 1 482 ? 22.733 -14.990 -35.544 1.00 93.00 482 GLN A CA 1
ATOM 3689 C C . GLN A 1 482 ? 22.015 -14.198 -36.632 1.00 93.00 482 GLN A C 1
ATOM 3691 O O . GLN A 1 482 ? 21.971 -12.969 -36.590 1.00 93.00 482 GLN A O 1
ATOM 3696 N N . GLU A 1 483 ? 21.431 -14.910 -37.588 1.00 92.44 483 GLU A N 1
ATOM 3697 C CA . GLU A 1 483 ? 20.558 -14.333 -38.607 1.00 92.44 483 GLU A CA 1
ATOM 3698 C C . GLU A 1 483 ? 19.114 -14.385 -38.109 1.00 92.44 483 GLU A C 1
ATOM 3700 O O . GLU A 1 483 ? 18.596 -15.444 -37.747 1.00 92.44 483 GLU A O 1
ATOM 3705 N N . LEU A 1 484 ? 18.474 -13.223 -38.040 1.00 90.12 484 LEU A N 1
ATOM 3706 C CA . LEU A 1 484 ? 17.121 -13.052 -37.541 1.00 90.12 484 LEU A CA 1
ATOM 3707 C C . LEU A 1 484 ? 16.249 -12.428 -38.619 1.00 90.12 484 LEU A C 1
ATOM 3709 O O . LEU A 1 484 ? 16.512 -11.328 -39.095 1.00 90.12 484 LEU A O 1
ATOM 3713 N N . SER A 1 485 ? 15.137 -13.086 -38.906 1.00 87.62 485 SER A N 1
ATOM 3714 C CA . SER A 1 485 ? 14.156 -12.585 -39.856 1.00 87.62 485 SER A CA 1
ATOM 3715 C C . SER A 1 485 ? 12.996 -11.922 -39.121 1.00 87.62 485 SER A C 1
ATOM 3717 O O . SER A 1 485 ? 12.210 -12.590 -38.442 1.00 87.62 485 SER A O 1
ATOM 3719 N N . ILE A 1 486 ? 12.894 -10.596 -39.224 1.00 84.88 486 ILE A N 1
ATOM 3720 C CA . ILE A 1 486 ? 11.868 -9.801 -38.548 1.00 84.88 486 ILE A CA 1
ATOM 3721 C C . ILE A 1 486 ? 10.705 -9.517 -39.512 1.00 84.88 486 ILE A C 1
ATOM 3723 O O . ILE A 1 486 ? 10.909 -8.871 -40.546 1.00 84.88 486 ILE A O 1
ATOM 3727 N N . PRO A 1 487 ? 9.470 -9.973 -39.212 1.00 82.81 487 PRO A N 1
ATOM 3728 C CA . PRO A 1 487 ? 8.319 -9.680 -40.057 1.00 82.81 487 PRO A CA 1
ATOM 3729 C C . PRO A 1 487 ? 7.960 -8.191 -40.015 1.00 82.81 487 PRO A C 1
ATOM 3731 O O . PRO A 1 487 ? 8.185 -7.516 -39.009 1.00 82.81 487 PRO A O 1
ATOM 3734 N N . ARG A 1 488 ? 7.370 -7.696 -41.111 1.00 84.00 488 ARG A N 1
ATOM 3735 C CA . ARG A 1 488 ? 6.969 -6.290 -41.263 1.00 84.00 488 ARG A CA 1
ATOM 3736 C C . ARG A 1 488 ? 6.061 -5.837 -40.119 1.00 84.00 488 ARG A C 1
ATOM 3738 O O . ARG A 1 488 ? 5.107 -6.529 -39.768 1.00 84.00 488 ARG A O 1
ATOM 3745 N N . ILE A 1 489 ? 6.312 -4.624 -39.639 1.00 75.38 489 ILE A N 1
ATOM 3746 C CA . ILE A 1 489 ? 5.601 -4.035 -38.503 1.00 75.38 489 ILE A CA 1
ATOM 3747 C C . ILE A 1 489 ? 4.462 -3.137 -38.966 1.00 75.38 489 ILE A C 1
ATOM 3749 O O . ILE A 1 489 ? 4.659 -2.267 -39.814 1.00 75.38 489 ILE A O 1
ATOM 3753 N N . THR A 1 490 ? 3.272 -3.332 -38.393 1.00 70.94 490 THR A N 1
ATOM 3754 C CA . THR A 1 490 ? 2.049 -2.601 -38.768 1.00 70.94 490 THR A CA 1
ATOM 3755 C C . THR A 1 490 ? 1.516 -1.670 -37.680 1.00 70.94 490 THR A C 1
ATOM 3757 O O . THR A 1 490 ? 0.797 -0.728 -38.005 1.00 70.94 490 THR A O 1
ATOM 3760 N N . ARG A 1 491 ? 1.862 -1.886 -36.403 1.00 71.00 491 ARG A N 1
ATOM 3761 C CA . ARG A 1 491 ? 1.407 -1.029 -35.297 1.00 71.00 491 ARG A CA 1
ATOM 3762 C C . ARG A 1 491 ? 2.233 0.256 -35.180 1.00 71.00 491 ARG A C 1
ATOM 3764 O O . ARG A 1 491 ? 3.457 0.255 -35.321 1.00 71.00 491 ARG A O 1
ATOM 3771 N N . SER A 1 492 ? 1.539 1.350 -34.882 1.00 61.41 492 SER A N 1
ATOM 3772 C CA . SER A 1 492 ? 2.130 2.643 -34.525 1.00 61.41 492 SER A CA 1
ATOM 3773 C C . SER A 1 492 ? 2.715 2.606 -33.107 1.00 61.41 492 SER A C 1
ATOM 3775 O O . SER A 1 492 ? 2.211 1.884 -32.252 1.00 61.41 492 SER A O 1
ATOM 3777 N N . GLY A 1 493 ? 3.754 3.406 -32.851 1.00 60.28 493 GLY A N 1
ATOM 3778 C CA . GLY A 1 493 ? 4.467 3.460 -31.565 1.00 60.28 493 GLY A CA 1
ATOM 3779 C C . GLY A 1 493 ? 5.975 3.244 -31.715 1.00 60.28 493 GLY A C 1
ATOM 3780 O O . GLY A 1 493 ? 6.440 2.861 -32.790 1.00 60.28 493 GLY A O 1
ATOM 3781 N N . TYR A 1 494 ? 6.753 3.519 -30.664 1.00 63.75 494 TYR A N 1
ATOM 3782 C CA . TYR A 1 494 ? 8.189 3.221 -30.653 1.00 63.75 494 TYR A CA 1
ATOM 3783 C C . TYR A 1 494 ? 8.384 1.701 -30.669 1.00 63.75 494 TYR A C 1
ATOM 3785 O O . TYR A 1 494 ? 7.726 0.994 -29.917 1.00 63.75 494 TYR A O 1
ATOM 3793 N N . LEU A 1 495 ? 9.245 1.191 -31.549 1.00 68.19 495 LEU A N 1
ATOM 3794 C CA . LEU A 1 495 ? 9.431 -0.253 -31.703 1.00 68.19 495 LEU A CA 1
ATOM 3795 C C . LEU A 1 495 ? 10.545 -0.784 -30.809 1.00 68.19 495 LEU A C 1
ATOM 3797 O O . LEU A 1 495 ? 10.379 -1.754 -30.084 1.00 68.19 495 LEU A O 1
ATOM 3801 N N . LEU A 1 496 ? 11.714 -0.181 -30.947 1.00 71.88 496 LEU A N 1
ATOM 3802 C CA . LEU A 1 496 ? 12.912 -0.541 -30.223 1.00 71.88 496 LEU A CA 1
ATOM 3803 C C . LEU A 1 496 ? 13.658 0.741 -29.909 1.00 71.88 496 LEU A C 1
ATOM 3805 O O . LEU A 1 496 ? 13.533 1.728 -30.638 1.00 71.88 496 LEU A O 1
ATOM 3809 N N . ASN A 1 497 ? 14.435 0.694 -28.838 1.00 67.69 497 ASN A N 1
ATOM 3810 C CA . ASN A 1 497 ? 15.446 1.693 -28.558 1.00 67.69 497 ASN A CA 1
ATOM 3811 C C . ASN A 1 497 ? 16.811 1.009 -28.607 1.00 67.69 497 ASN A C 1
ATOM 3813 O O . ASN A 1 497 ? 16.966 -0.100 -28.086 1.00 67.69 497 ASN A O 1
ATOM 3817 N N . GLY A 1 498 ? 17.772 1.641 -29.265 1.00 74.12 498 GLY A N 1
ATOM 3818 C CA . GLY A 1 498 ? 19.098 1.090 -29.500 1.00 74.12 498 GLY A CA 1
ATOM 3819 C C . GLY A 1 498 ? 20.160 2.161 -29.332 1.00 74.12 498 GLY A C 1
ATOM 3820 O O . GLY A 1 498 ? 19.848 3.346 -29.349 1.00 74.12 498 GLY A O 1
ATOM 3821 N N . VAL A 1 499 ? 21.402 1.739 -29.138 1.00 73.69 499 VAL A N 1
ATOM 3822 C CA . VAL A 1 499 ? 22.546 2.637 -28.920 1.00 73.69 499 VAL A CA 1
ATOM 3823 C C . VAL A 1 499 ? 23.715 2.172 -29.765 1.00 73.69 499 VAL A C 1
ATOM 3825 O O . VAL A 1 499 ? 23.783 0.998 -30.136 1.00 73.69 499 VAL A O 1
ATOM 3828 N N . LEU A 1 500 ? 24.636 3.076 -30.082 1.00 78.62 500 LEU A N 1
ATOM 3829 C CA . LEU A 1 500 ? 25.834 2.724 -30.835 1.00 78.62 500 LEU A CA 1
ATOM 3830 C C . LEU A 1 500 ? 26.697 1.770 -30.000 1.00 78.62 500 LEU A C 1
ATOM 3832 O O . LEU A 1 500 ? 27.092 2.084 -28.883 1.00 78.62 500 LEU A O 1
ATOM 3836 N N . ALA A 1 501 ? 26.955 0.581 -30.532 1.00 79.62 501 ALA A N 1
ATOM 3837 C CA . ALA A 1 501 ? 27.886 -0.374 -29.961 1.00 79.62 501 ALA A CA 1
ATOM 3838 C C . ALA A 1 501 ? 29.274 -0.075 -30.522 1.00 79.62 501 ALA A C 1
ATOM 3840 O O . ALA A 1 501 ? 29.504 -0.209 -31.724 1.00 79.62 501 ALA A O 1
ATOM 3841 N N . VAL A 1 502 ? 30.180 0.307 -29.634 1.00 77.19 502 VAL A N 1
ATOM 3842 C CA . VAL A 1 502 ? 31.600 0.494 -29.923 1.00 77.19 502 VAL A CA 1
ATOM 3843 C C . VAL A 1 502 ? 32.426 -0.484 -29.099 1.00 77.19 502 VAL A C 1
ATOM 3845 O O . VAL A 1 502 ? 32.021 -0.859 -27.992 1.00 77.19 502 VAL A O 1
ATOM 3848 N N . THR A 1 503 ? 33.561 -0.899 -29.643 1.00 75.75 503 THR A N 1
ATOM 3849 C CA . THR A 1 503 ? 34.623 -1.612 -28.929 1.00 75.75 503 THR A CA 1
ATOM 3850 C C . THR A 1 503 ? 35.837 -0.707 -28.848 1.00 75.75 503 THR A C 1
ATOM 3852 O O . THR A 1 503 ? 36.193 -0.092 -29.845 1.00 75.75 503 THR A O 1
ATOM 3855 N N . ALA A 1 504 ? 36.450 -0.619 -27.674 1.00 70.44 504 ALA A N 1
ATOM 3856 C CA . ALA A 1 504 ? 37.732 0.049 -27.507 1.00 70.44 504 ALA A CA 1
ATOM 3857 C C . ALA A 1 504 ? 38.873 -0.965 -27.690 1.00 70.44 504 ALA A C 1
ATOM 3859 O O . ALA A 1 504 ? 38.679 -2.160 -27.442 1.00 70.44 504 ALA A O 1
ATOM 3860 N N . ASN A 1 505 ? 40.049 -0.486 -28.103 1.00 66.81 505 ASN A N 1
ATOM 3861 C CA . ASN A 1 505 ? 41.275 -1.294 -28.156 1.00 66.81 505 ASN A CA 1
ATOM 3862 C C . ASN A 1 505 ? 41.604 -1.918 -26.792 1.00 66.81 505 ASN A C 1
ATOM 3864 O O . ASN A 1 505 ? 41.986 -3.086 -26.704 1.00 66.81 505 ASN A O 1
ATOM 3868 N N . GLU A 1 506 ? 41.416 -1.141 -25.727 1.00 67.88 506 GLU A N 1
ATOM 3869 C CA . GLU A 1 506 ? 41.501 -1.603 -24.348 1.00 67.88 506 GLU A CA 1
ATOM 3870 C C . GLU A 1 506 ? 40.153 -2.187 -23.910 1.00 67.88 506 GLU A C 1
ATOM 3872 O O . GLU A 1 506 ? 39.084 -1.620 -24.157 1.00 67.88 506 GLU A O 1
ATOM 3877 N N . SER A 1 507 ? 40.166 -3.334 -23.229 1.00 68.62 507 SER A N 1
ATOM 3878 C CA . SER A 1 507 ? 38.928 -3.924 -22.725 1.00 68.62 507 SER A CA 1
ATOM 3879 C C . SER A 1 507 ? 38.428 -3.147 -21.506 1.00 68.62 507 SER A C 1
ATOM 3881 O O . SER A 1 507 ? 38.888 -3.374 -20.386 1.00 68.62 507 SER A O 1
ATOM 3883 N N . ILE A 1 508 ? 37.463 -2.255 -21.722 1.00 79.94 508 ILE A N 1
ATOM 3884 C CA . ILE A 1 508 ? 36.774 -1.518 -20.659 1.00 79.94 508 ILE A CA 1
ATOM 3885 C C . ILE A 1 508 ? 35.495 -2.260 -20.284 1.00 79.94 508 ILE A C 1
ATOM 3887 O O . ILE A 1 508 ? 34.628 -2.516 -21.123 1.00 79.94 508 ILE A O 1
ATOM 3891 N N . SER A 1 509 ? 35.353 -2.588 -19.003 1.00 81.12 509 SER A N 1
ATOM 3892 C CA . SER A 1 509 ? 34.166 -3.243 -18.459 1.00 81.12 509 SER A CA 1
ATOM 3893 C C . SER A 1 509 ? 33.562 -2.407 -17.340 1.00 81.12 509 SER A C 1
ATOM 3895 O O . SER A 1 509 ? 34.240 -2.077 -16.373 1.00 81.12 509 SER A O 1
ATOM 3897 N N . ILE A 1 510 ? 32.261 -2.111 -17.440 1.00 85.69 510 ILE A N 1
ATOM 3898 C CA . ILE A 1 510 ? 31.522 -1.385 -16.399 1.00 85.69 510 ILE A CA 1
ATOM 3899 C C . ILE A 1 510 ? 30.505 -2.309 -15.722 1.00 85.69 510 ILE A C 1
ATOM 3901 O O . ILE A 1 510 ? 29.409 -2.571 -16.242 1.00 85.69 510 ILE A O 1
ATOM 3905 N N . ASN A 1 511 ? 30.818 -2.758 -14.509 1.00 85.44 511 ASN A N 1
ATOM 3906 C CA . ASN A 1 511 ? 29.913 -3.523 -13.663 1.00 85.44 511 ASN A CA 1
ATOM 3907 C C . ASN A 1 511 ? 29.246 -2.610 -12.631 1.00 85.44 511 ASN A C 1
ATOM 3909 O O . ASN A 1 511 ? 29.865 -2.158 -11.680 1.00 85.44 511 ASN A O 1
ATOM 3913 N N . SER A 1 512 ? 27.936 -2.409 -12.763 1.00 76.88 512 SER A N 1
ATOM 3914 C CA . SER A 1 512 ? 27.212 -1.513 -11.860 1.00 76.88 512 SER A CA 1
ATOM 3915 C C . SER A 1 512 ? 26.817 -2.151 -10.528 1.00 76.88 512 SER A C 1
ATOM 3917 O O . SER A 1 512 ? 26.071 -1.530 -9.790 1.00 76.88 512 SER A O 1
ATOM 3919 N N . LYS A 1 513 ? 27.237 -3.390 -10.220 1.00 74.25 513 LYS A N 1
ATOM 3920 C CA . LYS A 1 513 ? 27.007 -4.075 -8.926 1.00 74.25 513 LYS A CA 1
ATOM 3921 C C . LYS A 1 513 ? 25.553 -3.999 -8.397 1.00 74.25 513 LYS A C 1
ATOM 3923 O O . LYS A 1 513 ? 25.318 -3.944 -7.196 1.00 74.25 513 LYS A O 1
ATOM 3928 N N . GLY A 1 514 ? 24.559 -3.989 -9.290 1.00 74.06 514 GLY A N 1
ATOM 3929 C CA . GLY A 1 514 ? 23.132 -3.889 -8.938 1.00 74.06 514 GLY A CA 1
ATOM 3930 C C . GLY A 1 514 ? 22.559 -2.465 -8.869 1.00 74.06 514 GLY A C 1
ATOM 3931 O O . GLY A 1 514 ? 21.341 -2.312 -8.790 1.00 74.06 514 GLY A O 1
ATOM 3932 N N . PHE A 1 515 ? 23.392 -1.428 -8.980 1.00 76.31 515 PHE A N 1
ATOM 3933 C CA . PHE A 1 515 ? 22.959 -0.045 -9.167 1.00 76.31 515 PHE A CA 1
ATOM 3934 C C . PHE A 1 515 ? 22.396 0.137 -10.585 1.00 76.31 515 PHE A C 1
ATOM 3936 O O . PHE A 1 515 ? 22.954 -0.361 -11.573 1.00 76.31 515 PHE A O 1
ATOM 3943 N N . GLY A 1 516 ? 21.259 0.827 -10.683 1.00 72.88 516 GLY A N 1
ATOM 3944 C CA . GLY A 1 516 ? 20.514 1.018 -11.926 1.00 72.88 516 GLY A CA 1
ATOM 3945 C C . GLY A 1 516 ? 20.008 2.447 -12.094 1.00 72.88 516 GLY A C 1
ATOM 3946 O O . GLY A 1 516 ? 19.925 3.207 -11.132 1.00 72.88 516 GLY A O 1
ATOM 3947 N N . GLY A 1 517 ? 19.644 2.781 -13.333 1.00 78.50 517 GLY A N 1
ATOM 3948 C CA . GLY A 1 517 ? 19.140 4.093 -13.733 1.00 78.50 517 GLY A CA 1
ATOM 3949 C C . GLY A 1 517 ? 20.168 4.915 -14.524 1.00 78.50 517 GLY A C 1
ATOM 3950 O O . GLY A 1 517 ? 21.359 4.861 -14.224 1.00 78.50 517 GLY A O 1
ATOM 3951 N N . PRO A 1 518 ? 19.726 5.707 -15.519 1.00 85.69 518 PRO A N 1
ATOM 3952 C CA . PRO A 1 518 ? 20.627 6.483 -16.377 1.00 85.69 518 PRO A CA 1
ATOM 3953 C C . PRO A 1 518 ? 21.324 7.637 -15.646 1.00 85.69 518 PRO A C 1
ATOM 3955 O O . PRO A 1 518 ? 22.244 8.240 -16.183 1.00 85.69 518 PRO A O 1
ATOM 3958 N N . SER A 1 519 ? 20.909 7.951 -14.415 1.00 90.12 519 SER A N 1
ATOM 3959 C CA . SER A 1 519 ? 21.435 9.075 -13.641 1.00 90.12 519 SER A CA 1
ATOM 3960 C C . SER A 1 519 ? 22.891 8.925 -13.195 1.00 90.12 519 SER A C 1
ATOM 3962 O O . SER A 1 519 ? 23.431 9.871 -12.630 1.00 90.12 519 SER A O 1
ATOM 3964 N N . ALA A 1 520 ? 23.490 7.748 -13.391 1.00 92.12 520 ALA A N 1
ATOM 3965 C CA . ALA A 1 520 ? 24.903 7.495 -13.131 1.00 92.12 520 ALA A CA 1
ATOM 3966 C C . ALA A 1 520 ? 25.821 7.987 -14.265 1.00 92.12 520 ALA A C 1
ATOM 3968 O O . ALA A 1 520 ? 27.033 7.992 -14.085 1.00 92.12 520 ALA A O 1
ATOM 3969 N N . GLY A 1 521 ? 25.265 8.379 -15.417 1.00 94.00 521 GLY A N 1
ATOM 3970 C CA . GLY A 1 521 ? 26.010 8.637 -16.650 1.00 94.00 521 GLY A CA 1
ATOM 3971 C C . GLY A 1 521 ? 27.183 9.591 -16.501 1.00 94.00 521 GLY A C 1
ATOM 3972 O O . GLY A 1 521 ? 28.297 9.222 -16.862 1.00 94.00 521 GLY A O 1
ATOM 3973 N N . ALA A 1 522 ? 26.961 10.769 -15.920 1.00 96.81 522 ALA A N 1
ATOM 3974 C CA . ALA A 1 522 ? 28.028 11.755 -15.750 1.00 96.81 522 ALA A CA 1
ATOM 3975 C C . ALA A 1 522 ? 29.188 11.220 -14.882 1.00 96.81 522 ALA A C 1
ATOM 3977 O O . ALA A 1 522 ? 30.352 11.278 -15.267 1.00 96.81 522 ALA A O 1
ATOM 3978 N N . MET A 1 523 ? 28.868 10.603 -13.741 1.00 96.56 523 MET A N 1
ATOM 3979 C CA . MET A 1 523 ? 29.869 10.059 -12.812 1.00 96.56 523 MET A CA 1
ATOM 3980 C C . MET A 1 523 ? 30.601 8.832 -13.378 1.00 96.56 523 MET A C 1
ATOM 3982 O O . MET A 1 523 ? 31.803 8.681 -13.174 1.00 96.56 523 MET A O 1
ATOM 3986 N N . LEU A 1 524 ? 29.909 7.980 -14.144 1.00 94.81 524 LEU A N 1
ATOM 3987 C CA . LEU A 1 524 ? 30.552 6.891 -14.884 1.00 94.81 524 LEU A CA 1
ATOM 3988 C C . LEU A 1 524 ? 31.496 7.430 -15.963 1.00 94.81 524 LEU A C 1
ATOM 3990 O O . LEU A 1 524 ? 32.579 6.885 -16.135 1.00 94.81 524 LEU A O 1
ATOM 3994 N N . THR A 1 525 ? 31.113 8.503 -16.658 1.00 96.06 525 THR A N 1
ATOM 3995 C CA . THR A 1 525 ? 31.951 9.137 -17.690 1.00 96.06 525 THR A CA 1
ATOM 3996 C C . THR A 1 525 ? 33.227 9.700 -17.076 1.00 96.06 525 THR A C 1
ATOM 3998 O O . THR A 1 525 ? 34.312 9.401 -17.565 1.00 96.06 525 THR A O 1
ATOM 4001 N N . LEU A 1 526 ? 33.115 10.425 -15.956 1.00 95.56 526 LEU A N 1
ATOM 4002 C CA . LEU A 1 526 ? 34.269 10.928 -15.205 1.00 95.56 526 LEU A CA 1
ATOM 4003 C C . LEU A 1 526 ? 35.202 9.793 -14.757 1.00 95.56 526 LEU A C 1
ATOM 4005 O O . LEU A 1 526 ? 36.420 9.910 -14.861 1.00 95.56 526 LEU A O 1
ATOM 4009 N N . SER A 1 527 ? 34.630 8.688 -14.273 1.00 93.12 527 SER A N 1
ATOM 4010 C CA . SER A 1 527 ? 35.404 7.525 -13.839 1.00 93.12 527 SER A CA 1
ATOM 4011 C C . SER A 1 527 ? 36.167 6.872 -14.991 1.00 93.12 527 SER A C 1
ATOM 4013 O O . SER A 1 527 ? 37.364 6.622 -14.863 1.00 93.12 527 SER A O 1
ATOM 4015 N N . VAL A 1 528 ? 35.511 6.649 -16.137 1.00 92.31 528 VAL A N 1
ATOM 4016 C CA . VAL A 1 528 ? 36.182 6.113 -17.331 1.00 92.31 528 VAL A CA 1
ATOM 4017 C C . VAL A 1 528 ? 37.269 7.075 -17.804 1.00 92.31 528 VAL A C 1
ATOM 4019 O O . VAL A 1 528 ? 38.375 6.621 -18.074 1.00 92.31 528 VAL A O 1
ATOM 4022 N N . TYR A 1 529 ? 36.992 8.383 -17.848 1.00 93.06 529 TYR A N 1
ATOM 4023 C CA . TYR A 1 529 ? 37.959 9.402 -18.260 1.00 93.06 529 TYR A CA 1
ATOM 4024 C C . TYR A 1 529 ? 39.240 9.353 -17.418 1.00 93.06 529 TYR A C 1
ATOM 4026 O O . TYR A 1 529 ? 40.328 9.242 -17.981 1.00 93.06 529 TYR A O 1
ATOM 4034 N N . GLN A 1 530 ? 39.132 9.361 -16.084 1.00 90.31 530 GLN A N 1
ATOM 4035 C CA . GLN A 1 530 ? 40.309 9.270 -15.209 1.00 90.31 530 GLN A CA 1
ATOM 4036 C C . GLN A 1 530 ? 41.086 7.962 -15.410 1.00 90.31 530 GLN A C 1
ATOM 4038 O O . GLN A 1 530 ? 42.314 7.976 -15.431 1.00 90.31 530 GLN A O 1
ATOM 4043 N N . GLN A 1 531 ? 40.396 6.835 -15.622 1.00 87.94 531 GLN A N 1
ATOM 4044 C CA . GLN A 1 531 ? 41.077 5.555 -15.845 1.00 87.94 531 GLN A CA 1
ATOM 4045 C C . GLN A 1 531 ? 41.822 5.497 -17.187 1.00 87.94 531 GLN A C 1
ATOM 4047 O O . GLN A 1 531 ? 42.966 5.056 -17.202 1.00 87.94 531 GLN A O 1
ATOM 4052 N N . ILE A 1 532 ? 41.232 5.971 -18.292 1.00 88.31 532 ILE A N 1
ATOM 4053 C CA . ILE A 1 532 ? 41.873 5.899 -19.624 1.00 88.31 532 ILE A CA 1
ATOM 4054 C C . ILE A 1 532 ? 42.946 6.976 -19.842 1.00 88.31 532 ILE A C 1
ATOM 4056 O O . ILE A 1 532 ? 43.812 6.828 -20.708 1.00 88.31 532 ILE A O 1
ATOM 4060 N N . THR A 1 533 ? 42.877 8.091 -19.109 1.00 89.25 533 THR A N 1
ATOM 4061 C CA . THR A 1 533 ? 43.894 9.158 -19.153 1.00 89.25 533 THR A CA 1
ATOM 4062 C C . THR A 1 533 ? 45.003 8.944 -18.129 1.00 89.25 533 THR A C 1
ATOM 4064 O O . THR A 1 533 ? 46.103 9.466 -18.304 1.00 89.25 533 THR A O 1
ATOM 4067 N N . GLY A 1 534 ? 44.729 8.182 -17.066 1.00 85.25 534 GLY A N 1
ATOM 4068 C CA . GLY A 1 534 ? 45.620 8.020 -15.920 1.00 85.25 534 GLY A CA 1
ATOM 4069 C C . GLY A 1 534 ? 45.752 9.280 -15.057 1.00 85.25 534 GLY A C 1
ATOM 4070 O O . GLY A 1 534 ? 46.671 9.353 -14.243 1.00 85.25 534 GLY A O 1
ATOM 4071 N N . GLN A 1 535 ? 44.883 10.278 -15.244 1.00 83.44 535 GLN A N 1
ATOM 4072 C CA . GLN A 1 535 ? 44.890 11.518 -14.470 1.00 83.44 535 GLN A CA 1
ATOM 4073 C C . GLN A 1 535 ? 44.037 11.362 -13.206 1.00 83.44 535 GLN A C 1
ATOM 4075 O O . GLN A 1 535 ? 42.873 10.975 -13.298 1.00 83.44 535 GLN A O 1
ATOM 4080 N N . ASP A 1 536 ? 44.599 11.699 -12.041 1.00 84.94 536 ASP A N 1
ATOM 4081 C CA . ASP A 1 536 ? 43.822 11.899 -10.812 1.00 84.94 536 ASP A CA 1
ATOM 4082 C C . ASP A 1 536 ? 43.388 13.369 -10.749 1.00 84.94 536 ASP A C 1
ATOM 4084 O O . ASP A 1 536 ? 44.201 14.257 -10.502 1.00 84.94 536 ASP A O 1
ATOM 4088 N N . LEU A 1 537 ? 42.111 13.623 -11.030 1.00 88.88 537 LEU A N 1
ATOM 4089 C CA . LEU A 1 537 ? 41.510 14.962 -10.976 1.00 88.88 537 LEU A CA 1
ATOM 4090 C C . LEU A 1 537 ? 40.920 15.285 -9.594 1.00 88.88 537 LEU A C 1
ATOM 4092 O O . LEU A 1 537 ? 40.464 16.403 -9.331 1.00 88.88 537 LEU A O 1
ATOM 4096 N N . LEU A 1 538 ? 40.843 14.291 -8.711 1.00 91.81 538 LEU A N 1
ATOM 4097 C CA . LEU A 1 538 ? 40.120 14.409 -7.454 1.00 91.81 538 LEU A CA 1
ATOM 4098 C C . LEU A 1 538 ? 41.013 14.915 -6.328 1.00 91.81 538 LEU A C 1
ATOM 4100 O O . LEU A 1 538 ? 40.499 15.600 -5.446 1.00 91.81 538 LEU A O 1
ATOM 4104 N N . ASN A 1 539 ? 42.322 14.651 -6.377 1.00 86.50 539 ASN A N 1
ATOM 4105 C CA . ASN A 1 539 ? 43.309 15.141 -5.406 1.00 86.50 539 ASN A CA 1
ATOM 4106 C C . ASN A 1 539 ? 42.931 14.822 -3.945 1.00 86.50 539 ASN A C 1
ATOM 4108 O O . ASN A 1 539 ? 43.031 15.667 -3.056 1.00 86.50 539 ASN A O 1
ATOM 4112 N N . GLY A 1 540 ? 42.466 13.594 -3.698 1.00 88.62 540 GLY A N 1
ATOM 4113 C CA . GLY A 1 540 ? 42.055 13.103 -2.378 1.00 88.62 540 GLY A CA 1
ATOM 4114 C C . GLY A 1 540 ? 40.628 13.479 -1.969 1.00 88.62 540 GLY A C 1
ATOM 4115 O O . GLY A 1 540 ? 40.230 13.196 -0.841 1.00 88.62 540 GLY A O 1
ATOM 4116 N N . ARG A 1 541 ? 39.859 14.133 -2.848 1.00 93.00 541 ARG A N 1
ATOM 4117 C CA . ARG A 1 541 ? 38.471 14.532 -2.576 1.00 93.00 541 ARG A CA 1
ATOM 4118 C C . ARG A 1 541 ? 37.487 13.418 -2.902 1.00 93.00 541 ARG A C 1
ATOM 4120 O O . ARG A 1 541 ? 37.642 12.682 -3.875 1.00 93.00 541 ARG A O 1
ATOM 4127 N N . THR A 1 542 ? 36.401 13.386 -2.145 1.00 95.69 542 THR A N 1
ATOM 4128 C CA . THR A 1 542 ? 35.221 12.576 -2.439 1.00 95.69 542 THR A CA 1
ATOM 4129 C C . THR A 1 542 ? 34.242 13.405 -3.259 1.00 95.69 542 THR A C 1
ATOM 4131 O O . THR A 1 542 ? 33.656 14.377 -2.779 1.00 95.69 542 THR A O 1
ATOM 4134 N N . VAL A 1 543 ? 34.039 13.025 -4.516 1.00 96.94 543 VAL A N 1
ATOM 4135 C CA . VAL A 1 543 ? 33.138 13.726 -5.433 1.00 96.94 543 VAL A CA 1
ATOM 4136 C C . VAL A 1 543 ? 31.879 12.910 -5.620 1.00 96.94 543 VAL A C 1
ATOM 4138 O O . VAL A 1 543 ? 31.929 11.779 -6.077 1.00 96.94 543 VAL A O 1
ATOM 4141 N N . ALA A 1 544 ? 30.726 13.501 -5.343 1.00 97.44 544 ALA A N 1
ATOM 4142 C CA . ALA A 1 544 ? 29.435 12.927 -5.669 1.00 97.44 544 ALA A CA 1
ATOM 4143 C C . ALA A 1 544 ? 28.788 13.653 -6.847 1.00 97.44 544 ALA A C 1
ATOM 4145 O O . ALA A 1 544 ? 29.098 14.800 -7.173 1.00 97.44 544 ALA A O 1
ATOM 4146 N N . GLY A 1 545 ? 27.815 13.005 -7.471 1.00 95.56 545 GLY A N 1
ATOM 4147 C CA . GLY A 1 545 ? 27.003 13.689 -8.460 1.00 95.56 545 GLY A CA 1
ATOM 4148 C C . GLY A 1 545 ? 25.879 12.849 -9.019 1.00 95.56 545 GLY A C 1
ATOM 4149 O O . GLY A 1 545 ? 25.639 11.696 -8.639 1.00 95.56 545 GLY A O 1
ATOM 4150 N N . THR A 1 546 ? 25.152 13.468 -9.938 1.00 94.19 546 THR A N 1
ATOM 4151 C CA . THR A 1 546 ? 24.114 12.805 -10.711 1.00 94.19 546 THR A CA 1
ATOM 4152 C C . THR A 1 546 ? 23.949 13.479 -12.068 1.00 94.19 546 THR A C 1
ATOM 4154 O O . THR A 1 546 ? 24.250 14.651 -12.225 1.00 94.19 546 THR A O 1
ATOM 4157 N N . GLY A 1 547 ? 23.410 12.748 -13.039 1.00 92.88 547 GLY A N 1
ATOM 4158 C CA . GLY A 1 547 ? 23.067 13.294 -14.350 1.00 92.88 547 GLY A CA 1
ATOM 4159 C C . GLY A 1 547 ? 23.092 12.200 -15.404 1.00 92.88 547 GLY A C 1
ATOM 4160 O O . GLY A 1 547 ? 23.900 11.270 -15.311 1.00 92.88 547 GLY A O 1
ATOM 4161 N N . THR A 1 548 ? 22.180 12.264 -16.372 1.00 91.69 548 THR A N 1
ATOM 4162 C CA . THR A 1 548 ? 22.318 11.420 -17.568 1.00 91.69 548 THR A CA 1
ATOM 4163 C C . THR A 1 548 ? 23.444 11.962 -18.436 1.00 91.69 548 THR A C 1
ATOM 4165 O O . THR A 1 548 ? 23.829 13.116 -18.276 1.00 91.69 548 THR A O 1
ATOM 4168 N N . ILE A 1 549 ? 23.983 11.133 -19.325 1.00 92.38 549 ILE A N 1
ATOM 4169 C CA . ILE A 1 549 ? 24.986 11.567 -20.296 1.00 92.38 549 ILE A CA 1
ATOM 4170 C C . ILE A 1 549 ? 24.451 11.339 -21.702 1.00 92.38 549 ILE A C 1
ATOM 4172 O O . ILE A 1 549 ? 23.954 10.250 -22.005 1.00 92.38 549 ILE A O 1
ATOM 4176 N N . GLU A 1 550 ? 24.533 12.377 -22.524 1.00 86.31 550 GLU A N 1
ATOM 4177 C CA . GLU A 1 550 ? 24.188 12.348 -23.939 1.00 86.31 550 GLU A CA 1
ATOM 4178 C C . GLU A 1 550 ? 25.449 12.182 -24.801 1.00 86.31 550 GLU A C 1
ATOM 4180 O O . GLU A 1 550 ? 26.566 12.461 -24.371 1.00 86.31 550 GLU A O 1
ATOM 4185 N N . THR A 1 551 ? 25.287 11.737 -26.050 1.00 81.38 551 THR A N 1
ATOM 4186 C CA . THR A 1 551 ? 26.416 11.450 -26.962 1.00 81.38 551 THR A CA 1
ATOM 4187 C C . THR A 1 551 ? 27.199 12.685 -27.414 1.00 81.38 551 THR A C 1
ATOM 4189 O O . THR A 1 551 ? 28.158 12.554 -28.165 1.00 81.38 551 THR A O 1
ATOM 4192 N N . ASN A 1 552 ? 26.743 13.880 -27.048 1.00 83.94 552 ASN A N 1
ATOM 4193 C CA . ASN A 1 552 ? 27.407 15.151 -27.319 1.00 83.94 552 ASN A CA 1
ATOM 4194 C C . ASN A 1 552 ? 28.121 15.728 -26.081 1.00 83.94 552 ASN A C 1
ATOM 4196 O O . ASN A 1 552 ? 28.599 16.853 -26.174 1.00 83.94 552 ASN A O 1
ATOM 4200 N N . GLY A 1 553 ? 28.139 15.006 -24.954 1.00 90.81 553 GLY A N 1
ATOM 4201 C CA . GLY A 1 553 ? 28.728 15.451 -23.685 1.00 90.81 553 GLY A CA 1
ATOM 4202 C C . GLY A 1 553 ? 27.754 16.102 -22.708 1.00 90.81 553 GLY A C 1
ATOM 4203 O O . GLY A 1 553 ? 28.057 16.205 -21.517 1.00 90.81 553 GLY A O 1
ATOM 4204 N N . SER A 1 554 ? 26.549 16.462 -23.158 1.00 93.06 554 SER A N 1
ATOM 4205 C CA . SER A 1 554 ? 25.600 17.197 -22.324 1.00 93.06 554 SER A CA 1
ATOM 4206 C C . SER A 1 554 ? 25.060 16.345 -21.174 1.00 93.06 554 SER A C 1
ATOM 4208 O O . SER A 1 554 ? 24.717 15.169 -21.343 1.00 93.06 554 SER A O 1
ATOM 4210 N N . VAL A 1 555 ? 24.936 16.965 -20.000 1.00 94.44 555 VAL A N 1
ATOM 4211 C CA . VAL A 1 555 ? 24.482 16.313 -18.771 1.00 94.44 555 VAL A CA 1
ATOM 4212 C C . VAL A 1 555 ? 22.997 16.593 -18.536 1.00 94.44 555 VAL A C 1
ATOM 4214 O O . VAL A 1 555 ? 22.567 17.728 -18.328 1.00 94.44 555 VAL A O 1
ATOM 4217 N N . GLY A 1 556 ? 22.181 15.538 -18.562 1.00 88.69 556 GLY A N 1
ATOM 4218 C CA . GLY A 1 556 ? 20.724 15.653 -18.495 1.00 88.69 556 GLY A CA 1
ATOM 4219 C C . GLY A 1 556 ? 20.135 15.597 -17.082 1.00 88.69 556 GLY A C 1
ATOM 4220 O O . GLY A 1 556 ? 20.717 15.041 -16.144 1.00 88.69 556 GLY A O 1
ATOM 4221 N N . LEU A 1 557 ? 18.926 16.159 -16.950 1.00 89.19 557 LEU A N 1
ATOM 4222 C CA . LEU A 1 557 ? 18.166 16.213 -15.699 1.00 89.19 557 LEU A CA 1
ATOM 4223 C C . LEU A 1 557 ? 17.746 14.821 -15.206 1.00 89.19 557 LEU A C 1
ATOM 4225 O O . LEU A 1 557 ? 17.479 13.894 -15.970 1.00 89.19 557 LEU A O 1
ATOM 4229 N N . VAL A 1 558 ? 17.596 14.701 -13.893 1.00 87.69 558 VAL A N 1
ATOM 4230 C CA . VAL A 1 558 ? 17.186 13.486 -13.192 1.00 87.69 558 VAL A CA 1
ATOM 4231 C C . VAL A 1 558 ? 16.191 13.809 -12.076 1.00 87.69 558 VAL A C 1
ATOM 4233 O O . VAL A 1 558 ? 16.094 14.938 -11.599 1.00 87.69 558 VAL A O 1
ATOM 4236 N N . GLY A 1 559 ? 15.462 12.792 -11.618 1.00 85.81 559 GLY A N 1
ATOM 4237 C CA . GLY A 1 559 ? 14.595 12.905 -10.445 1.00 85.81 559 GLY A CA 1
ATOM 4238 C C . GLY A 1 559 ? 15.311 12.610 -9.123 1.00 85.81 559 GLY A C 1
ATOM 4239 O O . GLY A 1 559 ? 16.356 11.948 -9.092 1.00 85.81 559 GLY A O 1
ATOM 4240 N N . GLY A 1 560 ? 14.681 13.040 -8.024 1.00 87.75 560 GLY A N 1
ATOM 4241 C CA . GLY A 1 560 ? 15.063 12.665 -6.660 1.00 87.75 560 GLY A CA 1
ATOM 4242 C C . GLY A 1 560 ? 16.290 13.393 -6.116 1.00 87.75 560 GLY A C 1
ATOM 4243 O O . GLY A 1 560 ? 17.070 12.799 -5.374 1.00 87.75 560 GLY A O 1
ATOM 4244 N N . ILE A 1 561 ? 16.485 14.655 -6.506 1.00 91.81 561 ILE A N 1
ATOM 4245 C CA . ILE A 1 561 ? 17.637 15.460 -6.085 1.00 91.81 561 ILE A CA 1
ATOM 4246 C C . ILE A 1 561 ? 17.749 15.605 -4.564 1.00 91.81 561 ILE A C 1
ATOM 4248 O O . ILE A 1 561 ? 18.845 15.364 -4.060 1.00 91.81 561 ILE A O 1
ATOM 4252 N N . PRO A 1 562 ? 16.676 15.875 -3.794 1.00 91.38 562 PRO A N 1
ATOM 4253 C CA . PRO A 1 562 ? 16.812 16.035 -2.350 1.00 91.38 562 PRO A CA 1
ATOM 4254 C C . PRO A 1 562 ? 17.345 14.775 -1.672 1.00 91.38 562 PRO A C 1
ATOM 4256 O O . PRO A 1 562 ? 18.226 14.836 -0.820 1.00 91.38 562 PRO A O 1
ATOM 4259 N N . GLN A 1 563 ? 16.869 13.608 -2.112 1.00 91.81 563 GLN A N 1
ATOM 4260 C CA . GLN A 1 563 ? 17.338 12.321 -1.610 1.00 91.81 563 GLN A CA 1
ATOM 4261 C C . GLN A 1 563 ? 18.806 12.062 -1.964 1.00 91.81 563 GLN A C 1
ATOM 4263 O O . GLN A 1 563 ? 19.527 11.474 -1.160 1.00 91.81 563 GLN A O 1
ATOM 4268 N N . LYS A 1 564 ? 19.238 12.481 -3.156 1.00 94.69 564 LYS A N 1
ATOM 4269 C CA . LYS A 1 564 ? 20.603 12.287 -3.657 1.00 94.69 564 LYS A CA 1
ATOM 4270 C C . LYS A 1 564 ? 21.614 13.197 -2.971 1.00 94.69 564 LYS A C 1
ATOM 4272 O O . LYS A 1 564 ? 22.657 12.709 -2.557 1.00 94.69 564 LYS A O 1
ATOM 4277 N N . VAL A 1 565 ? 21.280 14.473 -2.783 1.00 96.06 565 VAL A N 1
ATOM 4278 C CA . VAL A 1 565 ? 22.119 15.420 -2.031 1.00 96.06 565 VAL A CA 1
ATOM 4279 C C . VAL A 1 565 ? 22.257 14.969 -0.583 1.00 96.06 565 VAL A C 1
ATOM 4281 O O . VAL A 1 565 ? 23.366 14.912 -0.065 1.00 96.06 565 VAL A O 1
ATOM 4284 N N . TYR A 1 566 ? 21.157 14.550 0.048 1.00 94.00 566 TYR A N 1
ATOM 4285 C CA . TYR A 1 566 ? 21.208 14.010 1.406 1.00 94.00 566 TYR A CA 1
ATOM 4286 C C . TYR A 1 566 ? 22.054 12.728 1.502 1.00 94.00 566 TYR A C 1
ATOM 4288 O O . TYR A 1 566 ? 22.772 12.526 2.479 1.00 94.00 566 TYR A O 1
ATOM 4296 N N . ALA A 1 567 ? 21.995 11.854 0.488 1.00 93.81 567 ALA A N 1
ATOM 4297 C CA . ALA A 1 567 ? 22.834 10.658 0.429 1.00 93.81 567 ALA A CA 1
ATOM 4298 C C . ALA A 1 567 ? 24.324 11.007 0.285 1.00 93.81 567 ALA A C 1
ATOM 4300 O O . ALA A 1 567 ? 25.136 10.454 1.018 1.00 93.81 567 ALA A O 1
ATOM 4301 N N . ALA A 1 568 ? 24.669 11.946 -0.601 1.00 96.81 568 ALA A N 1
ATOM 4302 C CA . ALA A 1 568 ? 26.041 12.420 -0.776 1.00 96.81 568 ALA A CA 1
ATOM 4303 C C . ALA A 1 568 ? 26.601 13.070 0.496 1.00 96.81 568 ALA A C 1
ATOM 4305 O O . ALA A 1 568 ? 27.718 12.760 0.898 1.00 96.81 568 ALA A O 1
ATOM 4306 N N . HIS A 1 569 ? 25.795 13.894 1.172 1.00 95.75 569 HIS A N 1
ATOM 4307 C CA . HIS A 1 569 ? 26.154 14.495 2.455 1.00 95.75 569 HIS A CA 1
ATOM 4308 C C . HIS A 1 569 ? 26.481 13.434 3.517 1.00 95.75 569 HIS A C 1
ATOM 4310 O O . HIS A 1 569 ? 27.519 13.505 4.168 1.00 95.75 569 HIS A O 1
ATOM 4316 N N . ASN A 1 570 ? 25.634 12.410 3.661 1.00 93.06 570 ASN A N 1
ATOM 4317 C CA . ASN A 1 570 ? 25.881 11.323 4.616 1.00 93.06 570 ASN A CA 1
ATOM 4318 C C . ASN A 1 570 ? 27.103 10.465 4.257 1.00 93.06 570 ASN A C 1
ATOM 4320 O O . ASN A 1 570 ? 27.655 9.807 5.136 1.00 93.06 570 ASN A O 1
ATOM 4324 N N . SER A 1 571 ? 27.503 10.458 2.986 1.00 93.94 571 SER A N 1
ATOM 4325 C CA . SER A 1 571 ? 28.742 9.844 2.502 1.00 93.94 571 SER A CA 1
ATOM 4326 C C . SER A 1 571 ? 29.942 10.796 2.547 1.00 93.94 571 SER A C 1
ATOM 4328 O O . SER A 1 571 ? 30.983 10.455 2.008 1.00 93.94 571 SER A O 1
ATOM 4330 N N . GLN A 1 572 ? 29.812 11.961 3.192 1.00 94.44 572 GLN A N 1
ATOM 4331 C CA . GLN A 1 572 ? 30.891 12.933 3.395 1.00 94.44 572 GLN A CA 1
ATOM 4332 C C . GLN A 1 572 ? 31.541 13.421 2.091 1.00 94.44 572 GLN A C 1
ATOM 4334 O O . GLN A 1 572 ? 32.736 13.692 2.057 1.00 94.44 572 GLN A O 1
ATOM 4339 N N . ALA A 1 573 ? 30.755 13.547 1.020 1.00 96.94 573 ALA A N 1
ATOM 4340 C CA . ALA A 1 573 ? 31.258 14.109 -0.225 1.00 96.94 573 ALA A CA 1
ATOM 4341 C C . ALA A 1 573 ? 31.638 15.591 -0.062 1.00 96.94 573 ALA A C 1
ATOM 4343 O O . ALA A 1 573 ? 30.898 16.375 0.535 1.00 96.94 573 ALA A O 1
ATOM 4344 N N . ASP A 1 574 ? 32.764 15.983 -0.654 1.00 97.06 574 ASP A N 1
ATOM 4345 C CA . ASP A 1 574 ? 33.259 17.361 -0.678 1.00 97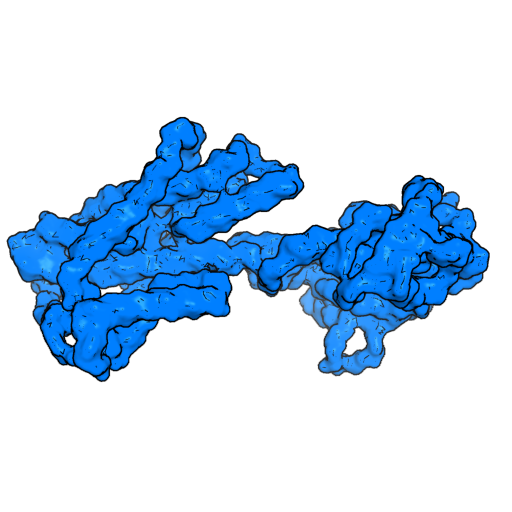.06 574 ASP A CA 1
ATOM 4346 C C . ASP A 1 574 ? 32.526 18.204 -1.728 1.00 97.06 574 ASP A C 1
ATOM 4348 O O . ASP A 1 574 ? 32.301 19.406 -1.558 1.00 97.06 574 ASP A O 1
ATOM 4352 N N . ILE A 1 575 ? 32.160 17.572 -2.846 1.00 98.06 575 ILE A N 1
ATOM 4353 C CA . ILE A 1 575 ? 31.543 18.209 -4.011 1.00 98.06 575 ILE A CA 1
ATOM 4354 C C . ILE A 1 575 ? 30.342 17.377 -4.459 1.00 98.06 575 ILE A C 1
ATOM 4356 O O . ILE A 1 575 ? 30.402 16.150 -4.482 1.00 98.06 575 ILE A O 1
ATOM 4360 N N . PHE A 1 576 ? 29.267 18.048 -4.868 1.00 98.38 576 PHE A N 1
ATOM 4361 C CA . PHE A 1 576 ? 28.131 17.441 -5.546 1.00 98.38 576 PHE A CA 1
ATOM 4362 C C . PHE A 1 576 ? 27.861 18.126 -6.887 1.00 98.38 576 PHE A C 1
ATOM 4364 O O . PHE A 1 576 ? 27.407 19.272 -6.935 1.00 98.38 576 PHE A O 1
ATOM 4371 N N . PHE A 1 577 ? 28.086 17.401 -7.979 1.00 98.25 577 PHE A N 1
ATOM 4372 C CA . PHE A 1 577 ? 27.762 17.853 -9.329 1.00 98.25 577 PHE A CA 1
ATOM 4373 C C . PHE A 1 577 ? 26.279 17.633 -9.648 1.00 98.25 577 PHE A C 1
ATOM 4375 O O . PHE A 1 577 ? 25.765 16.511 -9.554 1.00 98.25 577 PHE A O 1
ATOM 4382 N N . ALA A 1 578 ? 25.589 18.708 -10.039 1.00 96.00 578 ALA A N 1
ATOM 4383 C CA . ALA A 1 578 ? 24.155 18.708 -10.304 1.00 96.00 578 ALA A CA 1
ATOM 4384 C C . ALA A 1 578 ? 23.822 19.299 -11.693 1.00 96.00 578 ALA A C 1
ATOM 4386 O O . ALA A 1 578 ? 24.305 20.386 -12.016 1.00 96.00 578 ALA A O 1
ATOM 4387 N N . PRO A 1 579 ? 22.943 18.654 -12.489 1.00 94.56 579 PRO A N 1
ATOM 4388 C CA . PRO A 1 579 ? 22.607 19.121 -13.831 1.00 94.56 579 PRO A CA 1
ATOM 4389 C C . PRO A 1 579 ? 21.991 20.531 -13.860 1.00 94.56 579 PRO A C 1
ATOM 4391 O O . PRO A 1 579 ? 21.080 20.854 -13.083 1.00 94.56 579 PRO A O 1
ATOM 4394 N N . TYR A 1 580 ? 22.443 21.353 -14.803 1.00 91.25 580 TYR A N 1
ATOM 4395 C CA . TYR A 1 580 ? 22.038 22.739 -14.999 1.00 91.25 580 TYR A CA 1
ATOM 4396 C C . TYR A 1 580 ? 21.909 23.066 -16.491 1.00 91.25 580 TYR A C 1
ATOM 4398 O O . TYR A 1 580 ? 22.874 23.017 -17.238 1.00 91.25 580 TYR A O 1
ATOM 4406 N N . LEU A 1 581 ? 20.704 23.446 -16.924 1.00 81.94 581 LEU A N 1
ATOM 4407 C CA . LEU A 1 581 ? 20.404 23.729 -18.335 1.00 81.94 581 LEU A CA 1
ATOM 4408 C C . LEU A 1 581 ? 20.458 25.229 -18.692 1.00 81.94 581 LEU A C 1
ATOM 4410 O O . LEU A 1 581 ? 19.817 25.646 -19.649 1.00 81.94 581 LEU A O 1
ATOM 4414 N N . GLY A 1 582 ? 21.164 26.060 -17.916 1.00 71.25 582 GLY A N 1
ATOM 4415 C CA . GLY A 1 582 ? 21.325 27.491 -18.228 1.00 71.25 582 GLY A CA 1
ATOM 4416 C C . GLY A 1 582 ? 20.133 28.395 -17.882 1.00 71.25 582 GLY A C 1
ATOM 4417 O O . GLY A 1 582 ? 20.164 29.584 -18.185 1.00 71.25 582 GLY A O 1
ATOM 4418 N N . ASN A 1 583 ? 19.085 27.854 -17.261 1.00 63.66 583 ASN A N 1
ATOM 4419 C CA . ASN A 1 583 ? 17.859 28.588 -16.950 1.00 63.66 583 ASN A CA 1
ATOM 4420 C C . ASN A 1 583 ? 18.000 29.480 -15.700 1.00 63.66 583 ASN A C 1
ATOM 4422 O O . ASN A 1 583 ? 18.593 29.059 -14.708 1.00 63.66 583 ASN A O 1
ATOM 4426 N N . GLU A 1 584 ? 17.379 30.667 -15.714 1.00 55.41 584 GLU A N 1
ATOM 4427 C CA . GLU A 1 584 ? 17.322 31.569 -14.553 1.00 55.41 584 GLU A CA 1
ATOM 4428 C C . GLU A 1 584 ? 16.611 30.936 -13.347 1.00 55.41 584 GLU A C 1
ATOM 4430 O O . GLU A 1 584 ? 15.655 30.159 -13.473 1.00 55.41 584 GLU A O 1
ATOM 4435 N N . GLU A 1 585 ? 17.058 31.323 -12.155 1.00 51.00 585 GLU A N 1
ATOM 4436 C CA . GLU A 1 585 ? 16.487 30.894 -10.884 1.00 51.00 585 GLU A CA 1
ATOM 4437 C C . GLU A 1 585 ? 14.992 31.267 -10.794 1.00 51.00 585 GLU A C 1
ATOM 4439 O O . GLU A 1 585 ? 14.615 32.427 -10.937 1.00 51.00 585 GLU A O 1
ATOM 4444 N N . GLY A 1 586 ? 14.118 30.272 -10.590 1.00 49.19 586 GLY A N 1
ATOM 4445 C CA . GLY A 1 586 ? 12.656 30.453 -10.532 1.00 49.19 586 GLY A CA 1
ATOM 4446 C C . GLY A 1 586 ? 11.890 30.047 -11.799 1.00 49.19 586 GLY A C 1
ATOM 4447 O O . GLY A 1 586 ? 10.668 29.896 -11.749 1.00 49.19 586 GLY A O 1
ATOM 4448 N N . THR A 1 587 ? 12.581 29.784 -12.911 1.00 49.47 587 THR A N 1
ATOM 4449 C CA . THR A 1 587 ? 12.018 29.003 -14.030 1.00 49.47 587 THR A CA 1
ATOM 4450 C C . THR A 1 587 ? 12.156 27.501 -13.743 1.00 49.47 587 THR A C 1
ATOM 4452 O O . THR A 1 587 ? 12.859 27.147 -12.798 1.00 49.47 587 THR A O 1
ATOM 4455 N N . PHE A 1 588 ? 11.427 26.631 -14.476 1.00 48.59 588 PHE A N 1
ATOM 4456 C CA . PHE A 1 588 ? 11.373 25.160 -14.297 1.00 48.59 588 PHE A CA 1
ATOM 4457 C C . PHE A 1 588 ? 12.603 24.620 -13.551 1.00 48.59 588 PHE A C 1
ATOM 4459 O O . PHE A 1 588 ? 13.693 24.585 -14.121 1.00 48.59 588 PHE A O 1
ATOM 4466 N N . SER A 1 589 ? 12.426 24.285 -12.267 1.00 53.41 589 SER A N 1
ATOM 4467 C CA . SER A 1 589 ? 13.522 24.035 -11.326 1.00 53.41 589 SER A CA 1
ATOM 4468 C C . SER A 1 589 ? 14.530 23.053 -11.916 1.00 53.41 589 SER A C 1
ATOM 4470 O O . SER A 1 589 ? 14.226 21.870 -12.089 1.00 53.41 589 SER A O 1
ATOM 4472 N N . THR A 1 590 ? 15.724 23.543 -12.245 1.00 70.62 590 THR A N 1
ATOM 4473 C CA . THR A 1 590 ? 16.842 22.682 -12.628 1.00 70.62 590 THR A CA 1
ATOM 4474 C C . THR A 1 590 ? 17.311 21.897 -11.404 1.00 70.62 590 THR A C 1
ATOM 4476 O O . THR A 1 590 ? 17.044 22.269 -10.256 1.00 70.62 590 THR A O 1
ATOM 4479 N N . ASN A 1 591 ? 18.015 20.789 -11.634 1.00 90.12 591 ASN A N 1
ATOM 4480 C CA . ASN A 1 591 ? 18.510 19.960 -10.540 1.00 90.12 591 ASN A CA 1
ATOM 4481 C C . ASN A 1 591 ? 19.512 20.699 -9.650 1.00 90.12 591 ASN A C 1
ATOM 4483 O O . ASN A 1 591 ? 19.530 20.461 -8.447 1.00 90.12 591 ASN A O 1
ATOM 4487 N N . TYR A 1 592 ? 20.302 21.612 -10.213 1.00 93.44 592 TYR A N 1
ATOM 4488 C CA . TYR A 1 592 ? 21.228 22.446 -9.452 1.00 93.44 592 TYR A CA 1
ATOM 4489 C C . TYR A 1 592 ? 20.541 23.295 -8.371 1.00 93.44 592 TYR A C 1
ATOM 4491 O O . TYR A 1 592 ? 20.954 23.249 -7.214 1.00 93.44 592 TYR A O 1
ATOM 4499 N N . PHE A 1 593 ? 19.471 24.031 -8.701 1.00 90.75 593 PHE A N 1
ATOM 4500 C CA . PHE A 1 593 ? 18.794 24.878 -7.708 1.00 90.75 593 PHE A CA 1
ATOM 4501 C C . PHE A 1 593 ? 18.109 24.053 -6.616 1.00 90.75 593 PHE A C 1
ATOM 4503 O O . PHE A 1 593 ? 18.158 24.417 -5.442 1.00 90.75 593 PHE A O 1
ATOM 4510 N N . GLU A 1 594 ? 17.511 22.916 -6.985 1.00 89.56 594 GLU A N 1
ATOM 4511 C CA . GLU A 1 594 ? 16.949 21.976 -6.011 1.00 89.56 594 GLU A CA 1
ATOM 4512 C C . GLU A 1 594 ? 18.045 21.414 -5.092 1.00 89.56 594 GLU A C 1
ATOM 4514 O O . GLU A 1 594 ? 17.850 21.333 -3.880 1.00 89.56 594 GLU A O 1
ATOM 4519 N N . ALA A 1 595 ? 19.219 21.094 -5.645 1.00 94.38 595 ALA A N 1
ATOM 4520 C CA . ALA A 1 595 ? 20.351 20.598 -4.874 1.00 94.38 595 ALA A CA 1
ATOM 4521 C C . ALA A 1 595 ? 20.903 21.651 -3.908 1.00 94.38 595 ALA A C 1
ATOM 4523 O O . ALA A 1 595 ? 21.143 21.343 -2.741 1.00 94.38 595 ALA A O 1
ATOM 4524 N N . ARG A 1 596 ? 21.053 22.898 -4.372 1.00 93.94 596 ARG A N 1
ATOM 4525 C CA . ARG A 1 596 ? 21.553 24.016 -3.564 1.00 93.94 596 ARG A CA 1
ATOM 4526 C C . ARG A 1 596 ? 20.632 24.312 -2.387 1.00 93.94 596 ARG A C 1
ATOM 4528 O O . ARG A 1 596 ? 21.102 24.394 -1.259 1.00 93.94 596 ARG A O 1
ATOM 4535 N N . LYS A 1 597 ? 19.318 24.354 -2.627 1.00 91.56 597 LYS A N 1
ATOM 4536 C CA . LYS A 1 597 ? 18.323 24.525 -1.561 1.00 91.56 597 LYS A CA 1
ATOM 4537 C C . LYS A 1 597 ? 18.434 23.433 -0.493 1.00 91.56 597 LYS A C 1
ATOM 4539 O O . LYS A 1 597 ? 18.402 23.722 0.694 1.00 91.56 597 LYS A O 1
ATOM 4544 N N . VAL A 1 598 ? 18.590 22.176 -0.908 1.00 92.25 598 VAL A N 1
ATOM 4545 C CA . VAL A 1 598 ? 18.724 21.053 0.032 1.00 92.25 598 VAL A CA 1
ATOM 4546 C C . VAL A 1 598 ? 20.026 21.149 0.822 1.00 92.25 598 VAL A C 1
ATOM 4548 O O . VAL A 1 598 ? 20.017 20.873 2.017 1.00 92.25 598 VAL A O 1
ATOM 4551 N N . ALA A 1 599 ? 21.123 21.558 0.182 1.00 95.25 599 ALA A N 1
ATOM 4552 C CA . ALA A 1 599 ? 22.407 21.765 0.842 1.00 95.25 599 ALA A CA 1
ATOM 4553 C C . ALA A 1 599 ? 22.346 22.873 1.909 1.00 95.25 599 ALA A C 1
ATOM 4555 O O . ALA A 1 599 ? 22.880 22.697 3.005 1.00 95.25 599 ALA A O 1
ATOM 4556 N N . GLU A 1 600 ? 21.645 23.971 1.614 1.00 94.12 600 GLU A N 1
ATOM 4557 C CA . GLU A 1 600 ? 21.361 25.050 2.568 1.00 94.12 600 GLU A CA 1
ATOM 4558 C C . GLU A 1 600 ? 20.497 24.550 3.738 1.00 94.12 600 GLU A C 1
ATOM 4560 O O . GLU A 1 600 ? 20.845 24.782 4.896 1.00 94.12 600 GLU A O 1
ATOM 4565 N N . ASP A 1 601 ? 19.422 23.805 3.450 1.00 91.44 601 ASP A N 1
ATOM 4566 C CA . ASP A 1 601 ? 18.503 23.262 4.461 1.00 91.44 601 ASP A CA 1
ATOM 4567 C C . ASP A 1 601 ? 19.206 22.307 5.449 1.00 91.44 601 ASP A C 1
ATOM 4569 O O . ASP A 1 601 ? 18.886 22.307 6.640 1.00 91.44 601 ASP A O 1
ATOM 4573 N N . ILE A 1 602 ? 20.164 21.495 4.979 1.00 92.38 602 ILE A N 1
ATOM 4574 C CA . ILE A 1 602 ? 20.950 20.579 5.832 1.00 92.38 602 ILE A CA 1
ATOM 4575 C C . ILE A 1 602 ? 22.249 21.186 6.363 1.00 92.38 602 ILE A C 1
ATOM 4577 O O . ILE A 1 602 ? 22.967 20.509 7.095 1.00 92.38 602 ILE A O 1
ATOM 4581 N N . GLN A 1 603 ? 22.555 22.434 5.999 1.00 92.88 603 GLN A N 1
ATOM 4582 C CA . GLN A 1 603 ? 23.767 23.155 6.399 1.00 92.88 603 GLN A CA 1
ATOM 4583 C C . GLN A 1 603 ? 25.065 22.374 6.117 1.00 92.88 603 GLN A C 1
ATOM 4585 O O . GLN A 1 603 ? 25.971 22.330 6.948 1.00 92.88 603 GLN A O 1
ATOM 4590 N N . THR A 1 604 ? 25.156 21.723 4.956 1.00 94.81 604 THR A N 1
ATOM 4591 C CA . THR A 1 604 ? 26.355 20.957 4.588 1.00 94.81 604 THR A CA 1
ATOM 4592 C C . THR A 1 604 ? 27.474 21.860 4.070 1.00 94.81 604 THR A C 1
ATOM 4594 O O . THR A 1 604 ? 27.223 22.827 3.360 1.00 94.81 604 THR A O 1
ATOM 4597 N N . GLU A 1 605 ? 28.725 21.482 4.346 1.00 94.94 605 GLU A N 1
ATOM 4598 C CA . GLU A 1 605 ? 29.912 22.110 3.737 1.00 94.94 605 GLU A CA 1
ATOM 4599 C C . GLU A 1 605 ? 30.175 21.648 2.287 1.00 94.94 605 GLU A C 1
ATOM 4601 O O . GLU A 1 605 ? 31.007 22.230 1.590 1.00 94.94 605 GLU A O 1
ATOM 4606 N N . MET A 1 606 ? 29.450 20.625 1.818 1.00 96.56 606 MET A N 1
ATOM 4607 C CA . MET A 1 606 ? 29.568 20.062 0.475 1.00 96.56 606 MET A CA 1
ATOM 4608 C C . MET A 1 606 ? 29.241 21.119 -0.583 1.00 96.56 606 MET A C 1
ATOM 4610 O O . MET A 1 606 ? 28.158 21.711 -0.590 1.00 96.56 606 MET A O 1
ATOM 4614 N N . LYS A 1 607 ? 30.164 21.328 -1.523 1.00 97.25 607 LYS A N 1
ATOM 4615 C CA . LYS A 1 607 ? 30.005 22.312 -2.597 1.00 97.25 607 LYS A CA 1
ATOM 4616 C C . LYS A 1 607 ? 29.060 21.787 -3.671 1.00 97.25 607 LYS A C 1
ATOM 4618 O O . LYS A 1 607 ? 29.348 20.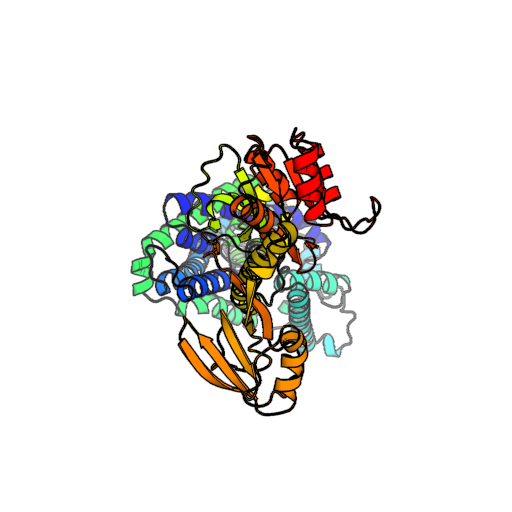778 -4.307 1.00 97.25 607 LYS A O 1
ATOM 4623 N N . ILE A 1 608 ? 27.964 22.496 -3.925 1.00 96.81 608 ILE A N 1
ATOM 4624 C CA . ILE A 1 608 ? 27.053 22.175 -5.031 1.00 96.81 608 ILE A CA 1
ATOM 4625 C C . ILE A 1 608 ? 27.517 22.899 -6.293 1.00 96.81 608 ILE A C 1
ATOM 4627 O O . ILE A 1 608 ? 27.569 24.130 -6.313 1.00 96.81 608 ILE A O 1
ATOM 4631 N N . VAL A 1 609 ? 27.818 22.144 -7.349 1.00 96.56 609 VAL A N 1
ATOM 4632 C CA . VAL A 1 609 ? 28.380 22.678 -8.598 1.00 96.56 609 VAL A CA 1
ATOM 4633 C C . VAL A 1 609 ? 27.404 22.440 -9.757 1.00 96.56 609 VAL A C 1
ATOM 4635 O O . VAL A 1 609 ? 26.956 21.302 -9.942 1.00 96.56 609 VAL A O 1
ATOM 4638 N N . PRO A 1 610 ? 27.030 23.486 -10.521 1.00 94.88 610 PRO A N 1
ATOM 4639 C CA . PRO A 1 610 ? 26.173 23.342 -11.693 1.00 94.88 610 PRO A CA 1
ATOM 4640 C C . PRO A 1 610 ? 26.947 22.717 -12.855 1.00 94.88 610 PRO A C 1
ATOM 4642 O O . PRO A 1 610 ? 28.098 23.073 -13.086 1.00 94.88 610 PRO A O 1
ATOM 4645 N N . VAL A 1 611 ? 26.300 21.822 -13.602 1.00 93.62 611 VAL A N 1
ATOM 4646 C CA . VAL A 1 611 ? 26.908 21.136 -14.752 1.00 93.62 611 VAL A CA 1
ATOM 4647 C C . VAL A 1 611 ? 25.938 21.097 -15.925 1.00 93.62 611 VAL A C 1
ATOM 4649 O O . VAL A 1 611 ? 24.864 20.507 -15.802 1.00 93.62 611 VAL A O 1
ATOM 4652 N N . GLY A 1 612 ? 26.306 21.690 -17.056 1.00 91.50 612 GLY A N 1
ATOM 4653 C CA . GLY A 1 612 ? 25.582 21.543 -18.321 1.00 91.50 612 GLY A CA 1
ATOM 4654 C C . GLY A 1 612 ? 26.184 20.463 -19.219 1.00 91.50 612 GLY A C 1
ATOM 4655 O O . GLY A 1 612 ? 25.449 19.771 -19.925 1.00 91.50 612 GLY A O 1
ATOM 4656 N N . ASP A 1 613 ? 27.501 20.283 -19.153 1.00 95.06 613 ASP A N 1
ATOM 4657 C CA . ASP A 1 613 ? 28.276 19.365 -19.983 1.00 95.06 613 ASP A CA 1
ATOM 4658 C C . ASP A 1 613 ? 29.377 18.664 -19.172 1.00 95.06 613 ASP A C 1
ATOM 4660 O O . ASP A 1 613 ? 29.824 19.159 -18.138 1.00 95.06 613 ASP A O 1
ATOM 4664 N N . MET A 1 614 ? 29.837 17.500 -19.629 1.00 96.69 614 MET A N 1
ATOM 4665 C CA . MET A 1 614 ? 30.953 16.802 -18.991 1.00 96.69 614 MET A CA 1
ATOM 4666 C C . MET A 1 614 ? 32.241 17.624 -18.988 1.00 96.69 614 MET A C 1
ATOM 4668 O O . MET A 1 614 ? 33.014 17.503 -18.036 1.00 96.69 614 MET A O 1
ATOM 4672 N N . ALA A 1 615 ? 32.453 18.475 -19.996 1.00 94.69 615 ALA A N 1
ATOM 4673 C CA . ALA A 1 615 ? 33.585 19.396 -20.017 1.00 94.69 615 ALA A CA 1
ATOM 4674 C C . ALA A 1 615 ? 33.611 20.316 -18.779 1.00 94.69 615 ALA A C 1
ATOM 4676 O O . ALA A 1 615 ? 34.681 20.528 -18.214 1.00 94.69 615 ALA A O 1
ATOM 4677 N N . ASP A 1 616 ? 32.444 20.758 -18.289 1.00 93.62 616 ASP A N 1
ATOM 4678 C CA . ASP A 1 616 ? 32.338 21.622 -17.103 1.00 93.62 616 ASP A CA 1
ATOM 4679 C C . ASP A 1 616 ? 32.863 20.920 -15.838 1.00 93.62 616 ASP A C 1
ATOM 4681 O O . ASP A 1 616 ? 33.464 21.550 -14.967 1.00 93.62 616 ASP A O 1
ATOM 4685 N N . ILE A 1 617 ? 32.638 19.603 -15.719 1.00 96.12 617 ILE A N 1
ATOM 4686 C CA . ILE A 1 617 ? 33.126 18.806 -14.583 1.00 96.12 617 ILE A CA 1
ATOM 4687 C C . ILE A 1 617 ? 34.650 18.727 -14.615 1.00 96.12 617 ILE A C 1
ATOM 4689 O O . ILE A 1 617 ? 35.290 18.929 -13.583 1.00 96.12 617 ILE A O 1
ATOM 4693 N N . ILE A 1 618 ? 35.218 18.416 -15.783 1.00 95.12 618 ILE A N 1
ATOM 4694 C CA . ILE A 1 618 ? 36.668 18.273 -15.950 1.00 95.12 618 ILE A CA 1
ATOM 4695 C C . ILE A 1 618 ? 37.356 19.611 -15.677 1.00 95.12 618 ILE A C 1
ATOM 4697 O O . ILE A 1 618 ? 38.213 19.675 -14.799 1.00 95.12 618 ILE A O 1
ATOM 4701 N N . GLU A 1 619 ? 36.901 20.690 -16.321 1.00 94.50 619 GLU A N 1
ATOM 4702 C CA . GLU A 1 619 ? 37.446 22.037 -16.125 1.00 94.50 619 GLU A CA 1
ATOM 4703 C C . GLU A 1 619 ? 37.359 22.474 -14.655 1.00 94.50 619 GLU A C 1
ATOM 4705 O O . GLU A 1 619 ? 38.328 22.984 -14.088 1.00 94.50 619 GLU A O 1
ATOM 4710 N N . TYR A 1 620 ? 36.222 22.238 -13.990 1.00 96.06 620 TYR A N 1
ATOM 4711 C CA . TYR A 1 620 ? 36.072 22.585 -12.579 1.00 96.06 620 TYR A CA 1
ATOM 4712 C C . TYR A 1 620 ? 37.071 21.834 -11.691 1.00 96.06 620 TYR A C 1
ATOM 4714 O O . TYR A 1 620 ? 37.646 22.437 -10.779 1.00 96.06 620 TYR A O 1
ATOM 4722 N N . LEU A 1 621 ? 37.266 20.533 -11.924 1.00 95.00 621 LEU A N 1
ATOM 4723 C CA . LEU A 1 621 ? 38.195 19.720 -11.140 1.00 95.00 621 LEU A CA 1
ATOM 4724 C C . LEU A 1 621 ? 39.653 20.113 -11.388 1.00 95.00 621 LEU A C 1
ATOM 4726 O O . LEU A 1 621 ? 40.407 20.168 -10.421 1.00 95.00 621 LEU A O 1
ATOM 4730 N N . GLU A 1 622 ? 40.022 20.451 -12.625 1.00 90.81 622 GLU A N 1
ATOM 4731 C CA . GLU A 1 622 ? 41.360 20.938 -12.982 1.00 90.81 622 GLU A CA 1
ATOM 4732 C C . GLU A 1 622 ? 41.668 22.306 -12.353 1.00 90.81 622 GLU A C 1
ATOM 4734 O O . GLU A 1 622 ? 42.745 22.507 -11.791 1.00 90.81 622 GLU A O 1
ATOM 4739 N N . LEU A 1 623 ? 40.722 23.250 -12.399 1.00 89.81 623 LEU A N 1
ATOM 4740 C CA . LEU A 1 623 ? 40.914 24.608 -11.871 1.00 89.81 623 LEU A CA 1
ATOM 4741 C C . LEU A 1 623 ? 40.882 24.683 -10.341 1.00 89.81 623 LEU A C 1
ATOM 4743 O O . LEU A 1 623 ? 41.464 25.596 -9.756 1.00 89.81 623 LEU A O 1
ATOM 4747 N N . ASN A 1 624 ? 40.170 23.760 -9.695 1.00 84.06 624 ASN A N 1
ATOM 4748 C CA . ASN A 1 624 ? 40.022 23.714 -8.239 1.00 84.06 624 ASN A CA 1
ATOM 4749 C C . ASN A 1 624 ? 40.768 22.529 -7.616 1.00 84.06 624 ASN A C 1
ATOM 4751 O O . ASN A 1 624 ? 40.418 22.135 -6.501 1.00 84.06 624 ASN A O 1
ATOM 4755 N N . GLY A 1 625 ? 41.694 21.924 -8.362 1.00 62.53 625 GLY A N 1
ATOM 4756 C CA . GLY A 1 625 ? 42.512 20.783 -7.954 1.00 62.53 625 GLY A CA 1
ATOM 4757 C C . GLY A 1 625 ? 43.335 21.033 -6.705 1.00 62.53 625 GLY A C 1
ATOM 4758 O O . GLY A 1 625 ? 43.837 22.164 -6.524 1.00 62.53 625 GLY A O 1
#

Secondary structure (DSSP, 8-state):
---HHHHHHTHHHHHHHHHHHHHHHHHHHHHHHHHS-HHHHHHHHHHHH--HHHHHHHHHHHHHHHHTT----SS-HHHHHHHHHHHHHHHHHHHHHHHHHHHHHHHHHHHHHHHTTSS---HHHHHHHHS--S--SS-HHHHSHHHHHHHHHHHHHHHHHHHHHTTTSS-HHHHHHHHHHHHHHTTSSPTTTTTTSTTHHHHHHHHHHHHHGGGGG--HHHHHHHHHHHHHHHHHHHHHHHHHHHHHHHHHT--HHHHHHHHHTTT--TTHHHHHHHHHHHHH-SSHHHHHHHHHHHHHHHHHHHHHHHHHHHHHHHSSTTEEEEEEEEEEESTTTEEETT-----S-EEEEEEEEEEE--HHHHHHHHHSTT-EEEEPPS-HHHHHHHHHHHHHHHHHHHHHHHHHHHHHHTT-GGGEEEEEEEEEEE-TTT---TTS-TT-EEEEETTEEP-TTHHHHHHHHHHHS-EEEEEEETTEEEEEEEPPP-S-S--EEEEEEEEESS-EEE--TT--SGGGHHHHHHHHHHHHH----STT-EEEE--EE-TTSBEEP-S-HHHHHHHHHHTT-SEEEEE--SPPBTBS--HHHHHHHHHHHTT--PEEEEESBHHHHHHHHHHT-